Protein AF-A0A5J5CRH0-F1 (afdb_monomer_lite)

Sequence (612 aa):
MGEQRSSSPRPRMDLTNLNPAEAQRSRYVLTSPRSLETCTHLGIKPVGLLIKSLNELIAEQRDVPFEVMRVMHESYEKERLRLLEMCREERERIILAAGDRCPGSKRVPGLEVGPDSELKDHSRDRQTMGSIPYADLCIKGKSASRSSCSHRDPERSTVCSFSLGDLRHTPATEMKLDRLTKDIKREMCVTVPERDRKIVALMLVKHQEELASLKLCQQEEQERQEARRQQEAQRAQAEKQRRKKLQQSMQRWQEELEARRRLRERRETEVAGQRELEVLLQEDRWRRMKEEVEGQRREKIEAAQKDAWGRKRYQEKLLREKEEMEESERERERRVAAEKEQKARRSKGCQEKKERKRLQEENRRELLRHILLKQQVEQQVEEEGEQMRSKLEKKLRHSCEKRAQAVEARRRELKERAAREDEQIQRAQQRARLHSFQQLTHKHILVQLSQRRMEKAALHASAQQRDRAQQARGHNERRQLCHQRLRERIHREEEAARRVRESCVFMKDWRRERLRRQREQIQEEAHRLARASFHMRDRVRQQTHIVMQPESQHHREPDPKDQSEALQEPQVPLVVGLCPSVPLEVRGSLARPAAADLRKNMHCGHVEESPS

Organism: NCBI:txid54343

Secondary structure (DSSP, 8-state):
-------PPPP---TTSS-STTGGG-S-S---HHHHHHHHHTT--GGGGSPPPHHHHHHH-TTS-HHHHHHHHHHHHHHHHHHHHHHHHHHHHHHHHHHS----------------------------S-PPPS--SSS------------------------TT-----HHHHHHHHHHHHHHHHH--S---HHHHHHHHHHHHHHHHHHHHHHHHHHHHHHHHHHHHHHHHHHHHHHHHHHHHHHHHHHHHHHHHHHHHHHHHHHHHHHHHHHHHHHHHHHHHHHHHHHHHHHHHHHHHHHHHHHHHHHHHHHHHHHHHHHHHHHHHHHHHHHHHHHHHHHTTS--SS-GGGGGGTHHHHHHHHHHHHHHHHHHHHHHHHHHHHHHHHHHHHHHHHHHHHHHHHHHHHHHHHHHHHHHHHHHHHHHHHHHHHHHHHHHHHHHHHHHHHHHHHHHHHHHHHHHHHHHHHHHHHHHHHHHHHHHHHHHHHHHHHHHHHHHHHHHHHHHHHHHHHHHHHHHHHHHHHHHHHHHHHHHHHHHHHHHHTT-----------------------------------------------------------------

pLDDT: mean 74.88, std 23.71, range [25.81, 98.06]

InterPro domains:
  IPR029090 Protein of unknown function DUF4659 [PF15558] (191-546)
  IPR029090 Protein of unknown function DUF4659 [PTHR33663] (120-546)

Structure (mmCIF, N/CA/C/O backbone):
data_AF-A0A5J5CRH0-F1
#
_entry.id   AF-A0A5J5CRH0-F1
#
loop_
_atom_site.group_PDB
_atom_site.id
_atom_site.type_symbol
_atom_site.label_atom_id
_atom_site.label_alt_id
_atom_site.label_comp_id
_atom_site.label_asym_id
_atom_site.label_entity_id
_atom_site.label_seq_id
_atom_site.pdbx_PDB_ins_code
_atom_site.Cartn_x
_atom_site.Cartn_y
_atom_site.Cartn_z
_atom_site.occupancy
_atom_site.B_iso_or_equiv
_atom_site.auth_seq_id
_atom_site.auth_comp_id
_atom_site.auth_asym_id
_atom_site.auth_atom_id
_atom_site.pdbx_PDB_model_num
ATOM 1 N N . MET A 1 1 ? 19.580 -38.951 17.226 1.00 42.25 1 MET A N 1
ATOM 2 C CA . MET A 1 1 ? 20.584 -37.906 16.914 1.00 42.25 1 MET A CA 1
ATOM 3 C C . MET A 1 1 ? 20.203 -37.267 15.590 1.00 42.25 1 MET A C 1
ATOM 5 O O . MET A 1 1 ? 19.988 -38.023 14.656 1.00 42.25 1 MET A O 1
ATOM 9 N N . GLY A 1 2 ? 20.093 -35.934 15.508 1.00 42.53 2 GLY A N 1
ATOM 10 C CA . GLY A 1 2 ? 19.795 -35.246 14.238 1.00 42.53 2 GLY A CA 1
ATOM 11 C C . GLY A 1 2 ? 18.605 -34.279 14.239 1.00 42.53 2 GLY A C 1
ATOM 12 O O . GLY A 1 2 ? 17.915 -34.186 13.230 1.00 42.53 2 GLY A O 1
ATOM 13 N N . GLU A 1 3 ? 18.350 -33.547 15.329 1.00 35.41 3 GLU A N 1
ATOM 14 C CA . GLU A 1 3 ? 17.422 -32.409 15.271 1.00 35.41 3 GLU A CA 1
ATOM 15 C C . GLU A 1 3 ? 17.959 -31.349 14.299 1.00 35.41 3 GLU A C 1
ATOM 17 O O . GLU A 1 3 ? 18.968 -30.689 14.570 1.00 35.41 3 GLU A O 1
ATOM 22 N N . GLN A 1 4 ? 17.275 -31.158 13.170 1.00 36.31 4 GLN A N 1
ATOM 23 C CA . GLN A 1 4 ? 17.544 -30.032 12.284 1.00 36.31 4 GLN A CA 1
ATOM 24 C C . GLN A 1 4 ? 17.087 -28.748 12.976 1.00 36.31 4 GLN A C 1
ATOM 26 O O . GLN A 1 4 ? 15.923 -28.355 12.903 1.00 36.31 4 GLN A O 1
ATOM 31 N N . ARG A 1 5 ? 18.025 -28.086 13.661 1.00 37.66 5 ARG A N 1
ATOM 32 C CA . ARG A 1 5 ? 17.844 -26.726 14.174 1.00 37.66 5 ARG A CA 1
ATOM 33 C C . ARG A 1 5 ? 17.570 -25.797 12.996 1.00 37.66 5 ARG A C 1
ATOM 35 O O . ARG A 1 5 ? 18.500 -25.356 12.324 1.00 37.66 5 ARG A O 1
ATOM 42 N N . SER A 1 6 ? 16.298 -25.486 12.774 1.00 34.56 6 SER A N 1
ATOM 43 C CA . SER A 1 6 ? 15.865 -24.428 11.873 1.00 34.56 6 SER A CA 1
ATOM 44 C C . SER A 1 6 ? 16.441 -23.102 12.364 1.00 34.56 6 SER A C 1
ATOM 46 O O . SER A 1 6 ? 15.939 -22.471 13.293 1.00 34.56 6 SER A O 1
ATOM 48 N N . SER A 1 7 ? 17.550 -22.685 11.756 1.00 40.12 7 SER A N 1
ATOM 49 C CA . SER A 1 7 ? 18.132 -21.375 12.003 1.00 40.12 7 SER A CA 1
ATOM 50 C C . SER A 1 7 ? 17.149 -20.314 11.517 1.00 40.12 7 SER A C 1
ATOM 52 O O . SER A 1 7 ? 17.039 -20.062 10.315 1.00 40.12 7 SER A O 1
ATOM 54 N N . SER A 1 8 ? 16.434 -19.684 12.445 1.00 45.19 8 SER A N 1
ATOM 55 C CA . SER A 1 8 ? 15.734 -18.439 12.154 1.00 45.19 8 SER A CA 1
ATOM 56 C C . SER A 1 8 ? 16.733 -17.407 11.601 1.00 45.19 8 SER A C 1
ATOM 58 O O . SER A 1 8 ? 17.900 -17.396 12.020 1.00 45.19 8 SER A O 1
ATOM 60 N N . PRO A 1 9 ? 16.327 -16.535 10.657 1.00 56.97 9 PRO A N 1
ATOM 61 C CA . PRO A 1 9 ? 17.188 -15.454 10.194 1.00 56.97 9 PRO A CA 1
ATOM 62 C C . PRO A 1 9 ? 17.646 -14.622 11.395 1.00 56.97 9 PRO A C 1
ATOM 64 O O . PRO A 1 9 ? 16.813 -14.177 12.186 1.00 56.97 9 PRO A O 1
ATOM 67 N N . ARG A 1 10 ? 18.963 -14.424 11.556 1.00 60.88 10 ARG A N 1
ATOM 68 C CA . ARG A 1 10 ? 19.502 -13.611 12.660 1.00 60.88 10 ARG A CA 1
ATOM 69 C C . ARG A 1 10 ? 18.844 -12.220 12.623 1.00 60.88 10 ARG A C 1
ATOM 71 O O . ARG A 1 10 ? 18.971 -11.554 11.592 1.00 60.88 10 ARG A O 1
ATOM 78 N N . PRO A 1 11 ? 18.179 -11.760 13.702 1.00 65.44 11 PRO A N 1
ATOM 79 C CA . PRO A 1 11 ? 17.532 -10.452 13.712 1.00 65.44 11 PRO A CA 1
ATOM 80 C C . PRO A 1 11 ? 18.549 -9.346 13.424 1.00 65.44 11 PRO A C 1
ATOM 82 O O . PRO A 1 11 ? 19.576 -9.252 14.099 1.00 65.44 11 PRO A O 1
ATOM 85 N N . ARG A 1 12 ? 18.278 -8.504 12.419 1.00 75.75 12 ARG A N 1
ATOM 86 C CA . ARG A 1 12 ? 19.158 -7.381 12.076 1.00 75.75 12 ARG A CA 1
ATOM 87 C C . ARG A 1 12 ? 18.922 -6.220 13.045 1.00 75.75 12 ARG A C 1
ATOM 89 O O . ARG A 1 12 ? 18.169 -5.299 12.747 1.00 75.75 12 ARG A O 1
ATOM 96 N N . MET A 1 13 ? 19.591 -6.270 14.190 1.00 80.69 13 MET A N 1
ATOM 97 C CA . MET A 1 13 ? 19.552 -5.224 15.207 1.00 80.69 13 MET A CA 1
ATOM 98 C C . MET A 1 13 ? 20.401 -4.006 14.824 1.00 80.69 13 MET A C 1
ATOM 100 O O . MET A 1 13 ? 21.581 -4.118 14.470 1.00 80.69 13 MET A O 1
ATOM 104 N N . ASP A 1 14 ? 19.795 -2.827 14.926 1.00 84.56 14 ASP A N 1
ATOM 105 C CA . ASP A 1 14 ? 20.415 -1.526 14.692 1.00 84.56 14 ASP A CA 1
ATOM 106 C C . ASP A 1 14 ? 19.863 -0.464 15.663 1.00 84.56 14 ASP A C 1
ATOM 108 O O . ASP A 1 14 ? 18.920 -0.733 16.404 1.00 84.56 14 ASP A O 1
ATOM 112 N N . LEU A 1 15 ? 20.436 0.745 15.671 1.00 84.69 15 LEU A N 1
ATOM 113 C CA . LEU A 1 15 ? 20.093 1.817 16.632 1.00 84.69 15 LEU A CA 1
ATOM 114 C C . LEU A 1 15 ? 18.619 2.276 16.595 1.00 84.69 15 LEU A C 1
ATOM 116 O O . LEU A 1 15 ? 18.134 2.926 17.528 1.00 84.69 15 LEU A O 1
ATOM 120 N N . THR A 1 16 ? 17.893 1.951 15.527 1.00 81.62 16 THR A N 1
ATOM 121 C CA . THR A 1 16 ? 16.448 2.180 15.406 1.00 81.62 16 THR A CA 1
ATOM 122 C C . THR A 1 16 ? 15.618 1.041 16.004 1.00 81.62 16 THR A C 1
ATOM 124 O O . THR A 1 16 ? 14.546 1.302 16.540 1.00 81.62 16 THR A O 1
ATOM 127 N N . ASN A 1 17 ? 16.137 -0.190 16.008 1.00 79.19 17 ASN A N 1
ATOM 128 C CA . ASN A 1 17 ? 15.425 -1.418 16.382 1.00 79.19 17 ASN A CA 1
ATOM 129 C C . ASN A 1 17 ? 16.016 -2.119 17.628 1.00 79.19 17 ASN A C 1
ATOM 131 O O . ASN A 1 17 ? 15.977 -3.342 17.732 1.00 79.19 17 ASN A O 1
ATOM 135 N N . LEU A 1 18 ? 16.580 -1.357 18.574 1.00 70.00 18 LEU A N 1
ATOM 136 C CA . LEU A 1 18 ? 17.258 -1.892 19.769 1.00 70.00 18 LEU A CA 1
ATOM 137 C C . LEU A 1 18 ? 16.330 -2.555 20.809 1.00 70.00 18 LEU A C 1
ATOM 139 O O . LEU A 1 18 ? 16.785 -3.430 21.537 1.00 70.00 18 LEU A O 1
ATOM 143 N N . ASN A 1 19 ? 15.055 -2.148 20.892 1.00 66.62 19 ASN A N 1
ATOM 144 C CA . ASN A 1 19 ? 14.178 -2.453 22.038 1.00 66.62 19 ASN A CA 1
ATOM 145 C C . ASN A 1 19 ? 12.912 -3.336 21.797 1.00 66.62 19 ASN A C 1
ATOM 147 O O . ASN A 1 19 ? 12.066 -3.357 22.693 1.00 66.62 19 ASN A O 1
ATOM 151 N N . PRO A 1 20 ? 12.677 -4.044 20.666 1.00 64.75 20 PRO A N 1
ATOM 152 C CA . PRO A 1 20 ? 11.504 -4.921 20.546 1.00 64.75 20 PRO A CA 1
ATOM 153 C C . PRO A 1 20 ? 11.629 -6.167 21.444 1.00 64.75 20 PRO A C 1
ATOM 155 O O . PRO A 1 20 ? 12.731 -6.610 21.756 1.00 64.75 20 PRO A O 1
ATOM 158 N N . ALA A 1 21 ? 10.510 -6.809 21.799 1.00 59.84 21 ALA A N 1
ATOM 159 C CA . ALA A 1 21 ? 10.510 -8.031 22.624 1.00 59.84 21 ALA A CA 1
ATOM 160 C C . ALA A 1 21 ? 11.314 -9.204 22.009 1.00 59.84 21 ALA A C 1
ATOM 162 O O . ALA A 1 21 ? 11.778 -10.096 22.715 1.00 59.84 21 ALA A O 1
ATOM 163 N N . GLU A 1 22 ? 11.521 -9.186 20.690 1.00 55.06 22 GLU A N 1
ATOM 164 C CA . GLU A 1 22 ? 12.364 -10.139 19.958 1.00 55.06 22 GLU A CA 1
ATOM 165 C C . GLU A 1 22 ? 13.869 -9.926 20.216 1.00 55.06 22 GLU A C 1
ATOM 167 O O . GLU A 1 22 ? 14.641 -10.886 20.208 1.00 55.06 22 GLU A O 1
ATOM 172 N N . ALA A 1 23 ? 14.292 -8.689 20.508 1.00 57.47 23 ALA A N 1
ATOM 173 C CA . ALA A 1 23 ? 15.687 -8.338 20.779 1.00 57.47 23 ALA A CA 1
ATOM 174 C C . ALA A 1 23 ? 16.192 -8.889 22.119 1.00 57.47 23 ALA A C 1
ATOM 176 O O . ALA A 1 23 ? 17.346 -9.300 22.216 1.00 57.47 23 ALA A O 1
ATOM 177 N N . GLN A 1 24 ? 15.322 -8.981 23.131 1.00 59.88 24 GLN A N 1
ATOM 178 C CA . GLN A 1 24 ? 15.663 -9.495 24.468 1.00 59.88 24 GLN A CA 1
ATOM 179 C C . GLN A 1 24 ? 16.123 -10.966 24.466 1.00 59.88 24 GLN A C 1
ATOM 181 O O . GLN A 1 24 ? 16.696 -11.438 25.443 1.00 59.88 24 GLN A O 1
ATOM 186 N N . ARG A 1 25 ? 15.884 -11.704 23.371 1.00 59.75 25 ARG A N 1
ATOM 187 C CA . ARG A 1 25 ? 16.323 -13.099 23.180 1.00 59.75 25 ARG A CA 1
ATOM 188 C C . ARG A 1 25 ? 17.551 -13.229 22.262 1.00 59.75 25 ARG A C 1
ATOM 190 O O . ARG A 1 25 ? 17.990 -14.346 21.984 1.00 59.75 25 ARG A O 1
ATOM 197 N N . SER A 1 26 ? 18.107 -12.116 21.778 1.00 69.31 26 SER A N 1
ATOM 198 C CA . SER A 1 26 ? 19.310 -12.085 20.939 1.00 69.31 26 SER A CA 1
ATOM 199 C C . SER A 1 26 ? 20.586 -12.240 21.772 1.00 69.31 26 SER A C 1
ATOM 201 O O . SER A 1 26 ? 20.718 -11.660 22.844 1.00 69.31 26 SER A O 1
ATOM 203 N N . ARG A 1 27 ? 21.583 -12.964 21.242 1.00 72.62 27 ARG A N 1
ATOM 204 C CA . ARG A 1 27 ? 22.946 -13.016 21.817 1.00 72.62 27 ARG A CA 1
ATOM 205 C C . ARG A 1 27 ? 23.814 -11.800 21.457 1.00 72.62 27 ARG A C 1
ATOM 207 O O . ARG A 1 27 ? 24.926 -11.688 21.961 1.00 72.62 27 ARG A O 1
ATOM 214 N N . TYR A 1 28 ? 23.348 -10.932 20.559 1.00 76.06 28 TYR A N 1
ATOM 215 C CA . TYR A 1 28 ? 24.105 -9.793 20.034 1.00 76.06 28 TYR A CA 1
ATOM 216 C C . TYR A 1 28 ? 23.304 -8.497 20.190 1.00 76.06 28 TYR A C 1
ATOM 218 O O . TYR A 1 28 ? 22.128 -8.461 19.833 1.00 76.06 28 TYR A O 1
ATOM 226 N N . VAL A 1 29 ? 23.960 -7.441 20.680 1.00 79.06 29 VAL A N 1
ATOM 227 C CA . VAL A 1 29 ? 23.341 -6.134 20.987 1.00 79.06 29 VAL A CA 1
ATOM 228 C C . VAL A 1 29 ? 23.101 -5.286 19.733 1.00 79.06 29 VAL A C 1
ATOM 230 O O . VAL A 1 29 ? 22.048 -4.679 19.574 1.00 79.06 29 VAL A O 1
ATOM 233 N N . LEU A 1 30 ? 24.072 -5.261 18.820 1.00 85.88 30 LEU A N 1
ATOM 234 C CA . LEU A 1 30 ? 23.978 -4.612 17.513 1.00 85.88 30 LEU A CA 1
ATOM 235 C C . LEU A 1 30 ? 24.590 -5.539 16.463 1.00 85.88 30 LEU A C 1
ATOM 237 O O . LEU A 1 30 ? 25.618 -6.169 16.709 1.00 85.88 30 LEU A O 1
ATOM 241 N N . THR A 1 31 ? 23.966 -5.612 15.287 1.00 82.38 31 THR A N 1
ATOM 242 C CA . THR A 1 31 ? 24.430 -6.450 14.165 1.00 82.38 31 THR A CA 1
ATOM 243 C C . THR A 1 31 ? 24.544 -5.677 12.850 1.00 82.38 31 THR A C 1
ATOM 245 O O . THR A 1 31 ? 25.050 -6.208 11.867 1.00 82.38 31 THR A O 1
ATOM 248 N N . SER A 1 32 ? 24.043 -4.441 12.785 1.00 86.12 32 SER A N 1
ATOM 249 C CA . SER A 1 32 ? 24.211 -3.561 11.626 1.00 86.12 32 SER A CA 1
ATOM 250 C C . SER A 1 32 ? 25.607 -2.919 11.639 1.00 86.12 32 SER A C 1
ATOM 252 O O . SER A 1 32 ? 25.895 -2.187 12.588 1.00 86.12 32 SER A O 1
ATOM 254 N N . PRO A 1 33 ? 26.453 -3.110 10.602 1.00 85.88 33 PRO A N 1
ATOM 255 C CA . PRO A 1 33 ? 27.819 -2.573 10.576 1.00 85.88 33 PRO A CA 1
ATOM 256 C C . PRO A 1 33 ? 27.880 -1.061 10.809 1.00 85.88 33 PRO A C 1
ATOM 258 O O . PRO A 1 33 ? 28.598 -0.618 11.695 1.00 85.88 33 PRO A O 1
ATOM 261 N N . ARG A 1 34 ? 27.016 -0.288 10.133 1.00 88.25 34 ARG A N 1
ATOM 262 C CA . ARG A 1 34 ? 26.909 1.174 10.309 1.00 88.25 34 ARG A CA 1
ATOM 263 C C . ARG A 1 34 ? 26.550 1.595 11.737 1.00 88.25 34 ARG A C 1
ATOM 265 O O . ARG A 1 34 ? 26.887 2.689 12.149 1.00 88.25 34 ARG A O 1
ATOM 272 N N . SER A 1 35 ? 25.842 0.749 12.488 1.00 89.69 35 SER A N 1
ATOM 273 C CA . SER A 1 35 ? 25.487 1.024 13.889 1.00 89.69 35 SER A CA 1
ATOM 274 C C . SER A 1 35 ? 26.586 0.635 14.877 1.00 89.69 35 SER A C 1
ATOM 276 O O . SER A 1 35 ? 26.612 1.152 15.988 1.00 89.69 35 SER A O 1
ATOM 278 N N . LEU A 1 36 ? 27.489 -0.265 14.488 1.00 89.88 36 LEU A N 1
ATOM 279 C CA . LEU A 1 36 ? 28.715 -0.531 15.237 1.00 89.88 36 LEU A CA 1
ATOM 280 C C . LEU A 1 36 ? 29.741 0.580 14.968 1.00 89.88 36 LEU A C 1
ATOM 282 O O . LEU A 1 36 ? 30.299 1.122 15.913 1.00 89.88 36 LEU A O 1
ATOM 286 N N . GLU A 1 37 ? 29.887 0.990 13.706 1.00 89.50 37 GLU A N 1
ATOM 287 C CA . GLU A 1 37 ? 30.736 2.097 13.243 1.00 89.50 37 GLU A CA 1
ATOM 288 C C . GLU A 1 37 ? 30.444 3.413 13.989 1.00 89.50 37 GLU A C 1
ATOM 290 O O . GLU A 1 37 ? 31.361 4.017 14.539 1.00 89.50 37 GLU A O 1
ATOM 295 N N . THR A 1 38 ? 29.169 3.798 14.145 1.00 90.88 38 THR A N 1
ATOM 296 C CA . THR A 1 38 ? 28.767 4.960 14.969 1.00 90.88 38 THR A CA 1
ATOM 297 C C . THR A 1 38 ? 29.166 4.845 16.433 1.00 90.88 38 THR A C 1
ATOM 299 O O . THR A 1 38 ? 29.612 5.816 17.038 1.00 90.88 38 THR A O 1
ATOM 302 N N . CYS A 1 39 ? 28.996 3.658 17.021 1.00 90.31 39 CYS A N 1
ATOM 303 C CA . CYS A 1 39 ? 29.368 3.412 18.409 1.00 90.31 39 CYS A CA 1
ATOM 304 C C . CYS A 1 39 ? 30.891 3.512 18.584 1.00 90.31 39 CYS A C 1
ATOM 306 O O . CYS A 1 39 ? 31.354 4.077 19.571 1.00 90.31 39 CYS A O 1
ATOM 308 N N . THR A 1 40 ? 31.668 3.050 17.600 1.00 91.50 40 THR A N 1
ATOM 309 C CA . THR A 1 40 ? 33.125 3.218 17.562 1.00 91.50 40 THR A CA 1
ATOM 310 C C . THR A 1 40 ? 33.535 4.684 17.389 1.00 91.50 40 THR A C 1
ATOM 312 O O . THR A 1 40 ? 34.388 5.141 18.143 1.00 91.50 40 THR A O 1
ATOM 315 N N . HIS A 1 41 ? 32.915 5.439 16.472 1.00 90.75 41 HIS A N 1
ATOM 316 C CA . HIS A 1 41 ? 33.202 6.869 16.261 1.00 90.75 41 HIS A CA 1
ATOM 317 C C . HIS A 1 41 ? 32.964 7.718 17.516 1.00 90.75 41 HIS A C 1
ATOM 319 O O . HIS A 1 41 ? 33.758 8.602 17.822 1.00 90.75 41 HIS A O 1
ATOM 325 N N . LEU A 1 42 ? 31.884 7.441 18.253 1.00 89.44 42 LEU A N 1
ATOM 326 C CA . LEU A 1 42 ? 31.513 8.190 19.456 1.00 89.44 42 LEU A CA 1
ATOM 327 C C . LEU A 1 42 ? 32.119 7.614 20.752 1.00 89.44 42 LEU A C 1
ATOM 329 O O . LEU A 1 42 ? 31.869 8.146 21.830 1.00 89.44 42 LEU A O 1
ATOM 333 N N . GLY A 1 43 ? 32.876 6.511 20.685 1.00 89.00 43 GLY A N 1
ATOM 334 C CA . GLY A 1 43 ? 33.424 5.821 21.864 1.00 89.00 43 GLY A CA 1
ATOM 335 C C . GLY A 1 43 ? 32.373 5.154 22.770 1.00 89.00 43 GLY A C 1
ATOM 336 O O . GLY A 1 43 ? 32.678 4.754 23.896 1.00 89.00 43 GLY A O 1
ATOM 337 N N . ILE A 1 44 ? 31.131 5.020 22.301 1.00 92.00 44 ILE A N 1
ATOM 338 C CA . ILE A 1 44 ? 29.986 4.529 23.075 1.00 92.00 44 ILE A CA 1
ATOM 339 C C . ILE A 1 44 ? 29.923 3.001 22.995 1.00 92.00 44 ILE A C 1
ATOM 341 O O . ILE A 1 44 ? 29.792 2.418 21.920 1.00 92.00 44 ILE A O 1
ATOM 345 N N . LYS A 1 45 ? 29.953 2.319 24.145 1.00 89.19 45 LYS A N 1
ATOM 346 C CA . LYS A 1 45 ? 29.801 0.855 24.204 1.00 89.19 45 LYS A CA 1
ATOM 347 C C . LYS A 1 45 ? 28.350 0.461 23.868 1.00 89.19 45 LYS A C 1
ATOM 349 O O . LYS A 1 45 ? 27.457 0.904 24.588 1.00 89.19 45 LYS A O 1
ATOM 354 N N . PRO A 1 46 ? 28.086 -0.435 22.890 1.00 87.00 46 PRO A N 1
ATOM 355 C CA . PRO A 1 46 ? 26.722 -0.844 22.523 1.00 87.00 46 PRO A CA 1
ATOM 356 C C . PRO A 1 46 ? 25.862 -1.339 23.693 1.00 87.00 46 PRO A C 1
ATOM 358 O O . PRO A 1 46 ? 24.675 -1.037 23.757 1.00 87.00 46 PRO A O 1
ATOM 361 N N . VAL A 1 47 ? 26.469 -2.053 24.650 1.00 84.06 47 VAL A N 1
ATOM 362 C CA . VAL A 1 47 ? 25.804 -2.551 25.870 1.00 84.06 47 VAL A CA 1
ATOM 363 C C . VAL A 1 47 ? 25.219 -1.407 26.713 1.00 84.06 47 VAL A C 1
ATOM 365 O O . VAL A 1 47 ? 24.178 -1.582 27.333 1.00 84.06 47 VAL A O 1
ATOM 368 N N . GLY A 1 48 ? 25.837 -0.220 26.697 1.00 83.25 48 GLY A N 1
ATOM 369 C CA . GLY A 1 48 ? 25.365 0.956 27.435 1.00 83.25 48 GLY A CA 1
ATOM 370 C C . GLY A 1 48 ? 24.096 1.600 26.866 1.00 83.25 48 GLY A C 1
ATOM 371 O O . GLY A 1 48 ? 23.502 2.431 27.542 1.00 83.25 48 GLY A O 1
ATOM 372 N N . LEU A 1 49 ? 23.667 1.218 25.656 1.00 86.69 49 LEU A N 1
ATOM 373 C CA . LEU A 1 49 ? 22.433 1.708 25.026 1.00 86.69 49 LEU A CA 1
ATOM 374 C C . LEU A 1 49 ? 21.204 0.835 25.344 1.00 86.69 49 LEU A C 1
ATOM 376 O O . LEU A 1 49 ? 20.076 1.232 25.040 1.00 86.69 49 LEU A O 1
ATOM 380 N N . LEU A 1 50 ? 21.398 -0.343 25.946 1.00 85.25 50 LEU A N 1
ATOM 381 C CA . LEU A 1 50 ? 20.315 -1.245 26.348 1.00 85.25 50 LEU A CA 1
ATOM 382 C C . LEU A 1 50 ? 19.481 -0.645 27.483 1.00 85.25 50 LEU A C 1
ATOM 384 O O . LEU A 1 50 ? 20.018 0.026 28.356 1.00 85.25 50 LEU A O 1
ATOM 388 N N . ILE A 1 51 ? 18.172 -0.910 27.486 1.00 85.38 51 ILE A N 1
ATOM 389 C CA . ILE A 1 51 ? 17.312 -0.578 28.631 1.00 85.38 51 ILE A CA 1
ATOM 390 C C . ILE A 1 51 ? 17.790 -1.399 29.833 1.00 85.38 51 ILE A C 1
ATOM 392 O O . ILE A 1 51 ? 17.816 -2.626 29.742 1.00 85.38 51 ILE A O 1
ATOM 396 N N . LYS A 1 52 ? 18.093 -0.736 30.952 1.00 85.44 52 LYS A N 1
ATOM 397 C CA . LYS A 1 52 ? 18.120 -1.376 32.272 1.00 85.44 52 LYS A CA 1
ATOM 398 C C . LYS A 1 52 ? 16.796 -1.100 32.964 1.00 85.44 52 LYS A C 1
ATOM 400 O O . LYS A 1 52 ? 16.350 0.045 33.037 1.00 85.44 52 LYS A O 1
ATOM 405 N N . SER A 1 53 ? 16.153 -2.139 33.471 1.00 85.38 53 SER A N 1
ATOM 406 C CA . SER A 1 53 ? 14.987 -1.991 34.333 1.00 85.38 53 SER A CA 1
ATOM 407 C C . SER A 1 53 ? 15.399 -1.476 35.715 1.00 85.38 53 SER A C 1
ATOM 409 O O . SER A 1 53 ? 16.498 -1.751 36.201 1.00 85.38 53 SER A O 1
ATOM 411 N N . LEU A 1 54 ? 14.485 -0.773 36.390 1.00 84.31 54 LEU A N 1
ATOM 412 C CA . LEU A 1 54 ? 14.686 -0.332 37.774 1.00 84.31 54 LEU A CA 1
ATOM 413 C C . LEU A 1 54 ? 15.032 -1.515 38.704 1.00 84.31 54 LEU A C 1
ATOM 415 O O . LEU A 1 54 ? 15.869 -1.383 39.589 1.00 84.31 54 LEU A O 1
ATOM 419 N N . ASN A 1 55 ? 14.456 -2.694 38.449 1.00 83.44 55 ASN A N 1
ATOM 420 C CA . ASN A 1 55 ? 14.718 -3.918 39.210 1.00 83.44 55 ASN A CA 1
ATOM 421 C C . ASN A 1 55 ? 16.153 -4.448 39.030 1.00 83.44 55 ASN A C 1
ATOM 423 O O . ASN A 1 55 ? 16.721 -4.985 39.977 1.00 83.44 55 ASN A O 1
ATOM 427 N N . GLU A 1 56 ? 1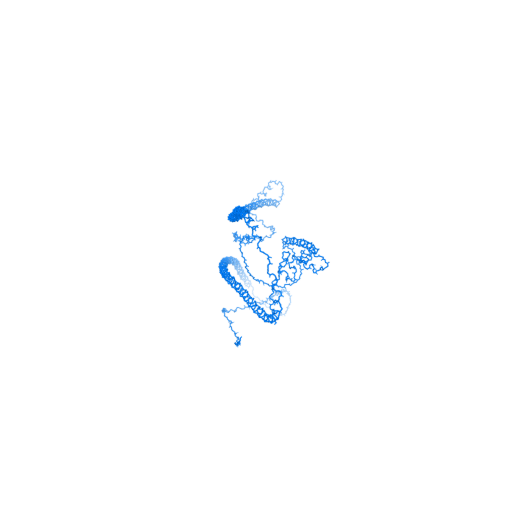6.756 -4.292 37.847 1.00 84.00 56 GLU A N 1
ATOM 428 C CA . GLU A 1 56 ? 18.158 -4.669 37.606 1.00 84.00 56 GLU A CA 1
ATOM 429 C C . GLU A 1 56 ? 19.123 -3.708 38.313 1.00 84.00 56 GLU A C 1
ATOM 431 O O . GLU A 1 56 ? 20.097 -4.156 38.910 1.00 84.00 56 GLU A O 1
ATOM 436 N N . LEU A 1 57 ? 18.817 -2.407 38.339 1.00 81.75 57 LEU A N 1
ATOM 437 C CA . LEU A 1 57 ? 19.583 -1.413 39.105 1.00 81.75 57 LEU A CA 1
ATOM 438 C C . LEU A 1 57 ? 19.510 -1.654 40.624 1.00 81.75 57 LEU A C 1
ATOM 440 O O . LEU A 1 57 ? 20.537 -1.603 41.299 1.00 81.75 57 LEU A O 1
ATOM 444 N N . ILE A 1 58 ? 18.332 -2.012 41.150 1.00 83.12 58 ILE A N 1
ATOM 445 C CA . ILE A 1 58 ? 18.163 -2.451 42.550 1.00 83.12 58 ILE A CA 1
ATOM 446 C C . ILE A 1 58 ? 18.972 -3.733 42.833 1.00 83.12 58 ILE A C 1
ATOM 448 O O . ILE A 1 58 ? 19.541 -3.887 43.912 1.00 83.12 58 ILE A O 1
ATOM 452 N N . ALA A 1 59 ? 19.055 -4.661 41.874 1.00 81.69 59 ALA A N 1
ATOM 453 C CA . ALA A 1 59 ? 19.833 -5.890 42.031 1.00 81.69 59 ALA A CA 1
ATOM 454 C C . ALA A 1 59 ? 21.358 -5.652 42.006 1.00 81.69 59 ALA A C 1
ATOM 456 O O . ALA A 1 59 ? 22.086 -6.372 42.698 1.00 81.69 59 ALA A O 1
ATOM 457 N N . GLU A 1 60 ? 21.823 -4.659 41.236 1.00 81.12 60 GLU A N 1
ATOM 458 C CA . GLU A 1 60 ? 23.226 -4.221 41.151 1.00 81.12 60 GLU A CA 1
ATOM 459 C C . GLU A 1 60 ? 23.688 -3.425 42.387 1.00 81.12 60 GLU A C 1
ATOM 461 O O . GLU A 1 60 ? 24.851 -3.540 42.774 1.00 81.12 60 GLU A O 1
ATOM 466 N N . GLN A 1 61 ? 22.808 -2.644 43.028 1.00 78.25 61 GLN A N 1
ATOM 467 C CA . GLN A 1 61 ? 23.123 -1.827 44.211 1.00 78.25 61 GLN A CA 1
ATOM 468 C C . GLN A 1 61 ? 22.091 -2.036 45.329 1.00 78.25 61 GLN A C 1
ATOM 470 O O . GLN A 1 61 ? 21.065 -1.361 45.394 1.00 78.25 61 GLN A O 1
ATOM 475 N N . ARG A 1 62 ? 22.392 -2.968 46.239 1.00 72.31 62 ARG A N 1
ATOM 476 C CA . ARG A 1 62 ? 21.459 -3.435 47.282 1.00 72.31 62 ARG A CA 1
ATOM 477 C C . ARG A 1 62 ? 21.315 -2.499 48.486 1.00 72.31 62 ARG A C 1
ATOM 479 O O . ARG A 1 62 ? 20.335 -2.616 49.214 1.00 72.31 62 ARG A O 1
ATOM 486 N N . ASP A 1 63 ? 22.256 -1.575 48.671 1.00 79.44 63 ASP A N 1
ATOM 487 C CA . ASP A 1 63 ? 22.388 -0.760 49.890 1.00 79.44 63 ASP A CA 1
ATOM 488 C C . ASP A 1 63 ? 21.848 0.679 49.735 1.00 79.44 63 ASP A C 1
ATOM 490 O O . ASP A 1 63 ? 22.041 1.526 50.608 1.00 79.44 63 ASP A O 1
ATOM 494 N N . VAL A 1 64 ? 21.177 0.982 48.617 1.00 80.88 64 VAL A N 1
ATOM 495 C CA . VAL A 1 64 ? 20.679 2.327 48.279 1.00 80.88 64 VAL A CA 1
ATOM 496 C C . VAL A 1 64 ? 19.148 2.391 48.423 1.00 80.88 64 VAL A C 1
ATOM 498 O O . VAL A 1 64 ? 18.455 1.530 47.876 1.00 80.88 64 VAL A O 1
ATOM 501 N N . PRO A 1 65 ? 18.574 3.408 49.103 1.00 85.81 65 PRO A N 1
ATOM 502 C CA . PRO A 1 65 ? 17.123 3.543 49.252 1.00 85.81 65 PRO A CA 1
ATOM 503 C C . PRO A 1 65 ? 16.373 3.608 47.913 1.00 85.81 65 PRO A C 1
ATOM 505 O O . PRO A 1 65 ? 16.813 4.272 46.974 1.00 85.81 65 PRO A O 1
ATOM 508 N N . PHE A 1 66 ? 15.190 2.988 47.850 1.00 82.56 66 PHE A N 1
ATOM 509 C CA . PHE A 1 66 ? 14.371 2.885 46.631 1.00 82.56 66 PHE A CA 1
ATOM 510 C C . PHE A 1 66 ? 14.087 4.241 45.958 1.00 82.56 66 PHE A C 1
ATOM 512 O O . PHE A 1 66 ? 14.203 4.368 44.740 1.00 82.56 66 PHE A O 1
ATOM 519 N N . GLU A 1 67 ? 13.794 5.276 46.749 1.00 84.25 67 GLU A N 1
ATOM 520 C CA . GLU A 1 67 ? 13.562 6.642 46.266 1.00 84.25 67 GLU A CA 1
ATOM 521 C C . GLU A 1 67 ? 14.784 7.226 45.536 1.00 84.25 67 GLU A C 1
ATOM 523 O O . GLU A 1 67 ? 14.642 7.858 44.489 1.00 84.25 67 GLU A O 1
ATOM 528 N N . VAL A 1 68 ? 15.989 6.962 46.053 1.00 83.81 68 VAL A N 1
ATOM 529 C CA . VAL A 1 68 ? 17.259 7.365 45.429 1.00 83.81 68 VAL A CA 1
ATOM 530 C C . VAL A 1 68 ? 17.508 6.529 44.174 1.00 83.81 68 VAL A C 1
ATOM 532 O O . VAL A 1 68 ? 17.899 7.074 43.144 1.00 83.81 68 VAL A O 1
ATOM 535 N N . MET A 1 69 ? 17.202 5.229 44.214 1.00 86.06 69 MET A N 1
ATOM 536 C CA . MET A 1 69 ? 17.337 4.344 43.056 1.00 86.06 69 MET A CA 1
ATOM 537 C C . MET A 1 69 ? 16.429 4.752 41.889 1.00 86.06 69 MET A C 1
ATOM 539 O O . MET A 1 69 ? 16.855 4.698 40.737 1.00 86.06 69 MET A O 1
ATOM 543 N N . ARG A 1 70 ? 15.207 5.234 42.163 1.00 86.06 70 ARG A N 1
ATOM 544 C CA . ARG A 1 70 ? 14.319 5.791 41.129 1.00 86.06 70 ARG A CA 1
ATOM 545 C C . ARG A 1 70 ? 14.941 7.020 40.460 1.00 86.06 70 ARG A C 1
ATOM 547 O O . ARG A 1 70 ? 15.000 7.071 39.236 1.00 86.06 70 ARG A O 1
ATOM 554 N N . VAL A 1 71 ? 15.475 7.963 41.239 1.00 86.75 71 VAL A N 1
ATOM 555 C CA . VAL A 1 71 ? 16.152 9.163 40.704 1.00 86.75 71 VAL A CA 1
ATOM 556 C C . VAL A 1 71 ? 17.413 8.796 39.903 1.00 86.75 71 VAL A C 1
ATOM 558 O O . VAL A 1 71 ? 17.680 9.399 38.862 1.00 86.75 71 VAL A O 1
ATOM 561 N N . MET A 1 72 ? 18.158 7.774 40.336 1.00 83.56 72 MET A N 1
ATOM 562 C CA . MET A 1 72 ? 19.318 7.241 39.608 1.00 83.56 72 MET A CA 1
ATOM 563 C C . MET A 1 72 ? 18.927 6.514 38.311 1.00 83.56 72 MET A C 1
ATOM 565 O O . MET A 1 72 ? 19.638 6.620 37.314 1.00 83.56 72 MET A O 1
ATOM 569 N N . HIS A 1 73 ? 17.787 5.818 38.278 1.00 89.75 73 HIS A N 1
ATOM 570 C CA . HIS A 1 73 ? 17.250 5.225 37.048 1.00 89.75 73 HIS A CA 1
ATOM 571 C C . HIS A 1 73 ? 16.766 6.296 36.065 1.00 89.75 73 HIS A C 1
ATOM 573 O O . HIS A 1 73 ? 17.058 6.210 34.875 1.00 89.75 73 HIS A O 1
ATOM 579 N N . GLU A 1 74 ? 16.103 7.346 36.553 1.00 88.25 74 GLU A N 1
ATOM 580 C CA . GLU A 1 74 ? 15.675 8.481 35.730 1.00 88.25 74 GLU A CA 1
ATOM 581 C C . GLU A 1 74 ? 16.855 9.246 35.113 1.00 88.25 74 GLU A C 1
ATOM 583 O O . GLU A 1 74 ? 16.773 9.665 33.956 1.00 88.25 74 GLU A O 1
ATOM 588 N N . SER A 1 75 ? 17.950 9.452 35.855 1.00 85.62 75 SER A N 1
ATOM 589 C CA . SER A 1 75 ? 19.157 10.102 35.322 1.00 85.62 75 SER A CA 1
ATOM 590 C C . SER A 1 75 ? 19.902 9.198 34.334 1.00 85.62 75 SER A C 1
ATOM 592 O O . SER A 1 75 ? 20.313 9.669 33.271 1.00 85.62 75 SER A O 1
ATOM 594 N N . TYR A 1 76 ? 19.982 7.894 34.622 1.00 89.25 76 TYR A N 1
ATOM 595 C CA . TYR A 1 76 ? 20.514 6.883 33.711 1.00 89.25 76 TYR A CA 1
ATOM 596 C C . TYR A 1 76 ? 19.739 6.825 32.385 1.00 89.25 76 TYR A C 1
ATOM 598 O O . TYR A 1 76 ? 20.352 6.890 31.321 1.00 89.25 76 TYR A O 1
ATOM 606 N N . GLU A 1 77 ? 18.405 6.760 32.416 1.00 89.19 77 GLU A N 1
ATOM 607 C CA . GLU A 1 77 ? 17.579 6.720 31.201 1.00 89.19 77 GLU A CA 1
ATOM 608 C C . GLU A 1 77 ? 17.684 8.016 30.382 1.00 89.19 77 GLU A C 1
ATOM 610 O O . GLU A 1 77 ? 17.752 7.955 29.154 1.00 89.19 77 GLU A O 1
ATOM 615 N N . LYS A 1 78 ? 17.781 9.186 31.032 1.00 89.50 78 LYS A N 1
ATOM 616 C CA . LYS A 1 78 ? 18.019 10.471 30.347 1.00 89.50 78 LYS A CA 1
ATOM 617 C C . LYS A 1 78 ? 19.349 10.476 29.587 1.00 89.50 78 LYS A C 1
ATOM 619 O O . LYS A 1 78 ? 19.366 10.810 28.402 1.00 89.50 78 LYS A O 1
ATOM 624 N N . GLU A 1 79 ? 20.445 10.068 30.226 1.00 87.56 79 GLU A N 1
ATOM 625 C CA . GLU A 1 79 ? 21.755 10.024 29.561 1.00 87.56 79 GLU A CA 1
ATOM 626 C C . GLU A 1 79 ? 21.815 8.906 28.504 1.00 87.56 79 GLU A C 1
ATOM 628 O O . GLU A 1 79 ? 22.344 9.113 27.414 1.00 87.56 79 GLU A O 1
ATOM 633 N N . ARG A 1 80 ? 21.177 7.751 28.744 1.00 91.31 80 ARG A N 1
ATOM 634 C CA . ARG A 1 80 ? 21.047 6.669 27.753 1.00 91.31 80 ARG A CA 1
ATOM 635 C C . ARG A 1 80 ? 20.320 7.129 26.489 1.00 91.31 80 ARG A C 1
ATOM 637 O O . ARG A 1 80 ? 20.777 6.829 25.385 1.00 91.31 80 ARG A O 1
ATOM 644 N N . LEU A 1 81 ? 19.207 7.852 26.630 1.00 89.56 81 LEU A N 1
ATOM 645 C CA . LEU A 1 81 ? 18.456 8.401 25.498 1.00 89.56 81 LEU A CA 1
ATOM 646 C C . LEU A 1 81 ? 19.286 9.427 24.720 1.00 89.56 81 LEU A C 1
ATOM 648 O O . LEU A 1 81 ? 19.339 9.345 23.495 1.00 89.56 81 LEU A O 1
ATOM 652 N N . ARG A 1 82 ? 20.007 10.311 25.417 1.00 92.75 82 ARG A N 1
ATOM 653 C CA . ARG A 1 82 ? 20.933 11.280 24.812 1.00 92.75 82 ARG A CA 1
ATOM 654 C C . ARG A 1 82 ? 22.055 10.600 24.016 1.00 92.75 82 ARG A C 1
ATOM 656 O O . ARG A 1 82 ? 22.303 10.959 22.867 1.00 92.75 82 ARG A O 1
ATOM 663 N N . LEU A 1 83 ? 22.707 9.587 24.591 1.00 91.25 83 LEU A N 1
ATOM 664 C CA . LEU A 1 83 ? 23.740 8.791 23.915 1.00 91.25 83 LEU A CA 1
ATOM 665 C C . LEU A 1 83 ? 23.174 8.044 22.695 1.00 91.25 83 LEU A C 1
ATOM 667 O O . LEU A 1 83 ? 23.819 7.979 21.648 1.00 91.25 83 LEU A O 1
ATOM 671 N N . LEU A 1 84 ? 21.957 7.503 22.805 1.00 90.69 84 LEU A N 1
ATOM 672 C CA . LEU A 1 84 ? 21.265 6.826 21.708 1.00 90.69 84 LEU A CA 1
ATOM 673 C C . LEU A 1 84 ? 20.895 7.789 20.568 1.00 90.69 84 LEU A C 1
ATOM 675 O O . LEU A 1 84 ? 20.989 7.410 19.400 1.00 90.69 84 LEU A O 1
ATOM 679 N N . GLU A 1 85 ? 20.492 9.016 20.892 1.00 91.75 85 GLU A N 1
ATOM 680 C CA . GLU A 1 85 ? 20.175 10.066 19.924 1.00 91.75 85 GLU A CA 1
ATOM 681 C C . GLU A 1 85 ? 21.425 10.520 19.161 1.00 91.75 85 GLU A C 1
ATOM 683 O O . GLU A 1 85 ? 21.434 10.441 17.933 1.00 91.75 85 GLU A O 1
ATOM 688 N N . MET A 1 86 ? 22.532 10.818 19.855 1.00 88.69 86 MET A N 1
ATOM 689 C CA . MET A 1 86 ? 23.818 11.123 19.205 1.00 88.69 86 MET A CA 1
ATOM 690 C C . MET A 1 86 ? 24.291 9.988 18.281 1.00 88.69 86 MET A C 1
ATOM 692 O O . MET A 1 86 ? 24.714 10.236 17.151 1.00 88.69 86 MET A O 1
ATOM 696 N N . CYS A 1 87 ? 24.160 8.727 18.713 1.00 91.00 87 CYS A N 1
ATOM 697 C CA . CYS A 1 87 ? 24.454 7.562 17.874 1.00 91.00 87 CYS A CA 1
ATOM 698 C C . CYS A 1 87 ? 23.568 7.493 16.616 1.00 91.00 87 CYS A C 1
ATOM 700 O O . CYS A 1 87 ? 24.038 7.072 15.558 1.00 91.00 87 CYS A O 1
ATOM 702 N N . ARG A 1 88 ? 22.286 7.877 16.705 1.00 92.62 88 ARG A N 1
ATOM 703 C CA . ARG A 1 88 ? 21.364 7.911 15.555 1.00 92.62 88 ARG A CA 1
ATOM 704 C C . ARG A 1 88 ? 21.705 9.039 14.591 1.00 92.62 88 ARG A C 1
ATOM 706 O O . ARG A 1 88 ? 21.730 8.794 13.391 1.00 92.62 88 ARG A O 1
ATOM 713 N N . GLU A 1 89 ? 22.018 10.230 15.088 1.00 90.75 89 GLU A N 1
ATOM 714 C CA . GLU A 1 89 ? 22.473 11.334 14.240 1.00 90.75 89 GLU A CA 1
ATOM 715 C C . GLU A 1 89 ? 23.743 10.968 13.472 1.00 90.75 89 GLU A C 1
ATOM 717 O O . GLU A 1 89 ? 23.791 11.122 12.253 1.00 90.75 89 GLU A O 1
ATOM 722 N N . GLU A 1 90 ? 24.753 10.428 14.159 1.00 89.19 90 GLU A N 1
ATOM 723 C CA . GLU A 1 90 ? 26.006 10.004 13.529 1.00 89.19 90 GLU A CA 1
ATOM 724 C C . GLU A 1 90 ? 25.769 8.877 12.504 1.00 89.19 90 GLU A C 1
ATOM 726 O O . GLU A 1 90 ? 26.417 8.839 11.457 1.00 89.19 90 GLU A O 1
ATOM 731 N N . ARG A 1 91 ? 24.774 8.001 12.733 1.00 90.25 91 ARG A N 1
ATOM 732 C CA . ARG A 1 91 ? 24.359 6.968 11.763 1.00 90.25 91 ARG A CA 1
ATOM 733 C C . ARG A 1 91 ? 23.854 7.598 10.477 1.00 90.25 91 ARG A C 1
ATOM 735 O O . ARG A 1 91 ? 24.240 7.151 9.399 1.00 90.25 91 ARG A O 1
ATOM 742 N N . GLU A 1 92 ? 23.015 8.624 10.580 1.00 87.75 92 GLU A N 1
ATOM 743 C CA . GLU A 1 92 ? 22.511 9.336 9.408 1.00 87.75 92 GLU A CA 1
ATOM 744 C C . GLU A 1 92 ? 23.618 10.154 8.725 1.00 87.75 92 GLU A C 1
ATOM 746 O O . GLU A 1 92 ? 23.693 10.141 7.498 1.00 87.75 92 GLU A O 1
ATOM 751 N N . ARG A 1 93 ? 24.565 10.747 9.473 1.00 87.56 93 ARG A N 1
ATOM 752 C CA . ARG A 1 93 ? 25.772 11.377 8.894 1.00 87.56 93 ARG A CA 1
ATOM 753 C C . ARG A 1 93 ? 26.604 10.378 8.082 1.00 87.56 93 ARG A C 1
ATOM 755 O O . ARG A 1 93 ? 26.963 10.679 6.946 1.00 87.56 93 ARG A O 1
ATOM 762 N N . ILE A 1 94 ? 26.852 9.173 8.605 1.00 86.06 94 ILE A N 1
ATOM 763 C CA . ILE A 1 94 ? 27.555 8.094 7.884 1.00 86.06 94 ILE A CA 1
ATOM 764 C C . ILE A 1 94 ? 26.756 7.628 6.657 1.00 86.06 94 ILE A C 1
ATOM 766 O O . ILE A 1 94 ? 27.336 7.382 5.600 1.00 86.06 94 ILE A O 1
ATOM 770 N N . ILE A 1 95 ? 25.426 7.528 6.753 1.00 84.94 95 ILE A N 1
ATOM 771 C CA . ILE A 1 95 ? 24.560 7.156 5.622 1.00 84.94 95 ILE A CA 1
ATOM 772 C C . ILE A 1 95 ? 24.622 8.205 4.503 1.00 84.94 95 ILE A C 1
ATOM 774 O O . ILE A 1 95 ? 24.751 7.823 3.340 1.00 84.94 95 ILE A O 1
ATOM 778 N N . LEU A 1 96 ? 24.584 9.496 4.843 1.00 84.00 96 LEU A N 1
ATOM 779 C CA . LEU A 1 96 ? 24.709 10.605 3.893 1.00 84.00 96 LEU A CA 1
ATOM 780 C C . LEU A 1 96 ? 26.112 10.644 3.263 1.00 84.00 96 LEU A C 1
ATOM 782 O O . LEU A 1 96 ? 26.238 10.601 2.041 1.00 84.00 96 LEU A O 1
ATOM 786 N N . ALA A 1 97 ? 27.172 10.581 4.076 1.00 78.62 97 ALA A N 1
ATOM 787 C CA . ALA A 1 97 ? 28.560 10.571 3.605 1.00 78.62 97 ALA A CA 1
ATOM 788 C C . ALA A 1 97 ? 28.922 9.334 2.753 1.00 78.62 97 ALA A C 1
ATOM 790 O O . ALA A 1 97 ? 29.849 9.387 1.939 1.00 78.62 97 ALA A O 1
ATOM 791 N N . ALA A 1 98 ? 28.204 8.219 2.924 1.00 72.69 98 ALA A N 1
ATOM 792 C CA . ALA A 1 98 ? 28.289 7.043 2.058 1.00 72.69 98 ALA A CA 1
ATOM 793 C C . ALA A 1 98 ? 27.427 7.163 0.785 1.00 72.69 98 ALA A C 1
ATOM 795 O O . ALA A 1 98 ? 27.708 6.473 -0.193 1.00 72.69 98 ALA A O 1
ATOM 796 N N . GLY A 1 99 ? 26.399 8.017 0.782 1.00 61.91 99 GLY A N 1
ATOM 797 C CA . GLY A 1 99 ? 25.591 8.343 -0.396 1.00 61.91 99 GLY A CA 1
ATOM 798 C C . GLY A 1 99 ? 26.316 9.265 -1.380 1.00 61.91 99 GLY A C 1
ATOM 799 O O . GLY A 1 99 ? 26.244 9.043 -2.587 1.00 61.91 99 GLY A O 1
ATOM 800 N N . ASP A 1 100 ? 27.078 10.238 -0.872 1.00 50.12 100 ASP A N 1
ATOM 801 C CA . ASP A 1 100 ? 27.836 11.188 -1.703 1.00 50.12 100 ASP A CA 1
ATOM 802 C C . ASP A 1 100 ? 29.085 10.567 -2.360 1.00 50.12 100 ASP A C 1
ATOM 804 O O . ASP A 1 100 ? 29.578 11.057 -3.382 1.00 50.12 100 ASP A O 1
ATOM 808 N N . ARG A 1 101 ? 29.590 9.441 -1.836 1.00 49.09 101 ARG A N 1
ATOM 809 C CA . ARG A 1 101 ? 30.673 8.679 -2.479 1.00 49.09 101 ARG A CA 1
ATOM 810 C C . ARG A 1 101 ? 30.128 7.750 -3.558 1.00 49.09 101 ARG A C 1
ATOM 812 O O . ARG A 1 101 ? 29.977 6.546 -3.356 1.00 49.09 101 ARG A O 1
ATOM 819 N N . CYS A 1 102 ? 29.946 8.299 -4.757 1.00 35.53 102 CYS A N 1
ATOM 820 C CA . CYS A 1 102 ? 29.877 7.482 -5.968 1.00 35.53 102 CYS A CA 1
ATOM 821 C C . CYS A 1 102 ? 31.112 6.554 -6.047 1.00 35.53 102 CYS A C 1
ATOM 823 O O . CYS A 1 102 ? 32.239 7.048 -5.934 1.00 35.53 102 CYS A O 1
ATOM 825 N N . PRO A 1 103 ? 30.953 5.233 -6.268 1.00 43.94 103 PRO A N 1
ATOM 826 C CA . PRO A 1 103 ? 32.076 4.303 -6.369 1.00 43.94 103 PRO A CA 1
ATOM 827 C C . PRO A 1 103 ? 32.795 4.472 -7.717 1.00 43.94 103 PRO A C 1
ATOM 829 O O . PRO A 1 103 ? 32.551 3.746 -8.679 1.00 43.94 103 PRO A O 1
ATOM 832 N N . GLY A 1 104 ? 33.688 5.461 -7.785 1.00 40.47 104 GLY A N 1
ATOM 833 C CA . GLY A 1 104 ? 34.498 5.785 -8.955 1.00 40.47 104 GLY A CA 1
ATOM 834 C C . GLY A 1 104 ? 35.968 5.974 -8.588 1.00 40.47 104 GLY A C 1
ATOM 835 O O . GLY A 1 104 ? 36.328 6.964 -7.965 1.00 40.47 104 GLY A O 1
ATOM 836 N N . SER A 1 105 ? 36.814 5.052 -9.056 1.00 40.12 105 SER A N 1
ATOM 837 C CA . SER A 1 105 ? 38.281 5.047 -8.924 1.00 40.12 105 SER A CA 1
ATOM 838 C C . SER A 1 105 ? 38.869 4.760 -7.530 1.00 40.12 105 SER A C 1
ATOM 840 O O . SER A 1 105 ? 39.033 5.647 -6.696 1.00 40.12 105 SER A O 1
ATOM 842 N N . LYS A 1 106 ? 39.347 3.520 -7.354 1.00 35.72 106 LYS A N 1
ATOM 843 C CA . LYS A 1 106 ? 40.789 3.219 -7.198 1.00 35.72 106 LYS A CA 1
ATOM 844 C C . LYS A 1 106 ? 41.054 1.724 -7.437 1.00 35.72 106 LYS A C 1
ATOM 846 O O . LYS A 1 106 ? 40.268 0.877 -7.027 1.00 35.72 106 LYS A O 1
ATOM 851 N N . ARG A 1 107 ? 42.151 1.398 -8.130 1.00 34.47 107 ARG A N 1
ATOM 852 C CA . ARG A 1 107 ? 42.620 0.015 -8.344 1.00 34.47 107 ARG A CA 1
ATOM 853 C C . ARG A 1 107 ? 43.451 -0.450 -7.130 1.00 34.47 107 ARG A C 1
ATOM 855 O O . ARG A 1 107 ? 44.418 0.223 -6.802 1.00 34.47 107 ARG A O 1
ATOM 862 N N . VAL A 1 108 ? 43.031 -1.545 -6.475 1.00 35.91 108 VAL A N 1
ATOM 863 C CA . VAL A 1 108 ? 43.680 -2.893 -6.459 1.00 35.91 108 VAL A CA 1
ATOM 864 C C . VAL A 1 108 ? 45.233 -2.880 -6.467 1.00 35.91 108 VAL A C 1
ATOM 866 O O . VAL A 1 108 ? 45.776 -2.243 -7.370 1.00 35.91 108 VAL A O 1
ATOM 869 N N . PRO A 1 109 ? 45.961 -3.602 -5.565 1.00 47.59 109 PRO A N 1
ATOM 870 C CA . PRO A 1 109 ? 45.792 -5.060 -5.373 1.00 47.59 109 PRO A CA 1
ATOM 871 C C . PRO A 1 109 ? 45.968 -5.673 -3.960 1.00 47.59 109 PRO A C 1
ATOM 873 O O . PRO A 1 109 ? 46.675 -5.138 -3.114 1.00 47.59 109 PRO A O 1
ATOM 876 N N . GLY A 1 110 ? 45.423 -6.889 -3.782 1.00 28.61 110 GLY A N 1
ATOM 877 C CA . GLY A 1 110 ? 45.843 -7.846 -2.742 1.00 28.61 110 GLY A CA 1
ATOM 878 C C . GLY A 1 110 ? 44.734 -8.780 -2.228 1.00 28.61 110 GLY A C 1
ATOM 879 O O . GLY A 1 110 ? 43.902 -8.317 -1.466 1.00 28.61 110 GLY A O 1
ATOM 880 N N . LEU A 1 111 ? 44.755 -10.047 -2.681 1.00 33.47 111 LEU A N 1
ATOM 881 C CA . LEU A 1 111 ? 44.410 -11.325 -1.999 1.00 33.47 111 LEU A CA 1
ATOM 882 C C . LEU A 1 111 ? 43.371 -11.321 -0.830 1.00 33.47 111 LEU A C 1
ATOM 884 O O . LEU A 1 111 ? 43.493 -10.539 0.100 1.00 33.47 111 LEU A O 1
ATOM 888 N N . GLU A 1 112 ? 42.382 -12.225 -0.717 1.00 29.27 112 GLU A N 1
ATOM 889 C CA . GLU A 1 112 ? 42.117 -13.514 -1.389 1.00 29.27 112 GLU A CA 1
ATOM 890 C C . GLU A 1 112 ? 40.623 -13.937 -1.324 1.00 29.27 112 GLU A C 1
ATOM 892 O O . GLU A 1 112 ? 39.885 -13.482 -0.457 1.00 29.27 112 GLU A O 1
ATOM 897 N N . VAL A 1 113 ? 40.247 -14.881 -2.207 1.00 32.53 113 VAL A N 1
ATOM 898 C CA . VAL A 1 113 ? 39.226 -15.948 -2.023 1.00 32.53 113 VAL A CA 1
ATOM 899 C C . VAL A 1 113 ? 37.738 -15.556 -1.818 1.00 32.53 113 VAL A C 1
ATOM 901 O O . VAL A 1 113 ? 37.309 -15.056 -0.783 1.00 32.53 113 VAL A O 1
ATOM 904 N N . GLY A 1 114 ? 36.915 -15.899 -2.825 1.00 25.81 114 GLY A N 1
ATOM 905 C CA . GLY A 1 114 ? 35.461 -16.138 -2.697 1.00 25.81 114 GLY A CA 1
ATOM 906 C C . GLY A 1 114 ? 35.159 -17.616 -2.347 1.00 25.81 114 GLY A C 1
ATOM 907 O O . GLY A 1 114 ? 36.027 -18.245 -1.753 1.00 25.81 114 GLY A O 1
ATOM 908 N N . PRO A 1 115 ? 34.023 -18.237 -2.744 1.00 50.59 115 PRO A N 1
ATOM 909 C CA . PRO A 1 115 ? 33.004 -17.734 -3.670 1.00 50.59 115 PRO A CA 1
ATOM 910 C C . PRO A 1 115 ? 31.526 -17.997 -3.253 1.00 50.59 115 PRO A C 1
ATOM 912 O O . PRO A 1 115 ? 31.237 -18.591 -2.220 1.00 50.59 115 PRO A O 1
ATOM 915 N N . ASP A 1 116 ? 30.613 -17.519 -4.106 1.00 28.19 116 ASP A N 1
ATOM 916 C CA . ASP A 1 116 ? 29.293 -18.059 -4.494 1.00 28.19 116 ASP A CA 1
ATOM 917 C C . ASP A 1 116 ? 28.325 -18.692 -3.467 1.00 28.19 116 ASP A C 1
ATOM 919 O O . ASP A 1 116 ? 28.566 -19.770 -2.927 1.00 28.19 116 ASP A O 1
ATOM 923 N N . SER A 1 117 ? 27.090 -18.162 -3.405 1.00 32.03 117 SER A N 1
ATOM 924 C CA . SER A 1 117 ? 25.934 -18.801 -4.087 1.00 32.03 117 SER A CA 1
ATOM 925 C C . SER A 1 117 ? 24.601 -18.037 -3.934 1.00 32.03 117 SER A C 1
ATOM 927 O O . SER A 1 117 ? 24.157 -17.711 -2.837 1.00 32.03 117 SER A O 1
ATOM 929 N N . GLU A 1 118 ? 23.979 -17.785 -5.088 1.00 28.30 118 GLU A N 1
ATOM 930 C CA . GLU A 1 118 ? 22.541 -17.699 -5.429 1.00 28.30 118 GLU A CA 1
ATOM 931 C C . GLU A 1 118 ? 21.489 -17.927 -4.302 1.00 28.30 118 GLU A C 1
ATOM 933 O O . GLU A 1 118 ? 21.489 -18.958 -3.643 1.00 28.30 118 GLU A O 1
ATOM 938 N N . LEU A 1 119 ? 20.617 -16.952 -3.977 1.00 36.12 119 LEU A N 1
ATOM 939 C CA . LEU A 1 119 ? 19.308 -16.586 -4.595 1.00 36.12 119 LEU A CA 1
ATOM 940 C C . LEU A 1 119 ? 18.065 -17.285 -3.983 1.00 36.12 119 LEU A C 1
ATOM 942 O O . LEU A 1 119 ? 18.123 -18.446 -3.604 1.00 36.12 119 LEU A O 1
ATOM 946 N N . LYS A 1 120 ? 16.917 -16.571 -4.049 1.00 30.67 120 LYS A N 1
ATOM 947 C CA . LYS A 1 120 ? 15.512 -17.002 -3.782 1.00 30.67 120 LYS A CA 1
ATOM 948 C C . LYS A 1 120 ? 15.101 -17.176 -2.298 1.00 30.67 120 LYS A C 1
ATOM 950 O O . LYS A 1 120 ? 15.926 -17.509 -1.465 1.00 30.67 120 LYS A O 1
ATOM 955 N N . ASP A 1 121 ? 13.851 -16.925 -1.872 1.00 30.09 121 ASP A N 1
ATOM 956 C CA . ASP A 1 121 ? 12.615 -16.532 -2.587 1.00 30.09 121 ASP A CA 1
ATOM 957 C C . ASP A 1 121 ? 11.607 -15.760 -1.678 1.00 30.09 121 ASP A C 1
ATOM 959 O O . ASP A 1 121 ? 11.741 -15.786 -0.463 1.00 30.09 121 ASP A O 1
ATOM 963 N N . HIS A 1 122 ? 10.612 -15.099 -2.306 1.00 30.98 122 HIS A N 1
ATOM 964 C CA . HIS A 1 122 ? 9.165 -14.932 -1.947 1.00 30.98 122 HIS A CA 1
ATOM 965 C C . HIS A 1 122 ? 8.688 -14.700 -0.460 1.00 30.98 122 HIS A C 1
ATOM 967 O O . HIS A 1 122 ? 9.222 -15.270 0.471 1.00 30.98 122 HIS A O 1
ATOM 973 N N . SER A 1 123 ? 7.600 -13.976 -0.095 1.00 39.66 123 SER A N 1
ATOM 974 C CA . SER A 1 123 ? 6.458 -13.351 -0.810 1.00 39.66 123 SER A CA 1
ATOM 975 C C . SER A 1 123 ? 5.620 -12.386 0.085 1.00 39.66 123 SER A C 1
ATOM 977 O O . SER A 1 123 ? 5.567 -12.634 1.285 1.00 39.66 123 SER A O 1
ATOM 979 N N . ARG A 1 124 ? 4.817 -11.484 -0.538 1.00 34.00 124 ARG A N 1
ATOM 980 C CA . ARG A 1 124 ? 3.490 -10.926 -0.089 1.00 34.00 124 ARG A CA 1
ATOM 981 C C . ARG A 1 124 ? 3.450 -10.054 1.193 1.00 34.00 124 ARG A C 1
ATOM 983 O O . ARG A 1 124 ? 4.181 -10.309 2.130 1.00 34.00 124 ARG A O 1
ATOM 990 N N . ASP A 1 125 ? 2.574 -9.055 1.384 1.00 37.00 125 ASP A N 1
ATOM 991 C CA . ASP A 1 125 ? 1.590 -8.280 0.577 1.00 37.00 125 ASP A CA 1
ATOM 992 C C . ASP A 1 125 ? 1.198 -7.022 1.441 1.00 37.00 125 ASP A C 1
ATOM 994 O O . ASP A 1 125 ? 1.474 -7.030 2.635 1.00 37.00 125 ASP A O 1
ATOM 998 N N . ARG A 1 126 ? 0.561 -5.909 1.013 1.00 40.38 126 ARG A N 1
ATOM 999 C CA . ARG A 1 126 ? -0.048 -5.505 -0.273 1.00 40.38 126 ARG A CA 1
ATOM 1000 C C . ARG A 1 126 ? -0.216 -3.966 -0.406 1.00 40.38 126 ARG A C 1
ATOM 1002 O O . ARG A 1 126 ? -0.710 -3.316 0.501 1.00 40.38 126 ARG A O 1
ATOM 1009 N N . GLN A 1 127 ? 0.088 -3.430 -1.593 1.00 36.72 127 GLN A N 1
ATOM 1010 C CA . GLN A 1 127 ? -0.636 -2.381 -2.357 1.00 36.72 127 GLN A CA 1
ATOM 1011 C C . GLN A 1 127 ? -1.486 -1.297 -1.624 1.00 36.72 127 GLN A C 1
ATOM 1013 O O . GLN A 1 127 ? -2.602 -1.584 -1.198 1.00 36.72 127 GLN A O 1
ATOM 1018 N N . THR A 1 128 ? -1.108 -0.010 -1.755 1.00 35.84 128 THR A N 1
ATOM 1019 C CA . THR A 1 128 ? -1.798 1.027 -2.595 1.00 35.84 128 THR A CA 1
ATOM 1020 C C . THR A 1 128 ? -1.633 2.462 -2.049 1.00 35.84 128 THR A C 1
ATOM 1022 O O . THR A 1 128 ? -2.487 2.951 -1.322 1.00 35.84 128 THR A O 1
ATOM 1025 N N . MET A 1 129 ? -0.586 3.173 -2.478 1.00 32.50 129 MET A N 1
ATOM 1026 C CA . MET A 1 129 ? -0.566 4.626 -2.751 1.00 32.50 129 MET A CA 1
ATOM 1027 C C . MET A 1 129 ? 0.699 4.915 -3.580 1.00 32.50 129 MET A C 1
ATOM 1029 O O . MET A 1 129 ? 1.693 4.201 -3.456 1.00 32.50 129 MET A O 1
ATOM 1033 N N . GLY A 1 130 ? 0.638 5.868 -4.511 1.00 38.09 130 GLY A N 1
ATOM 1034 C CA . GLY A 1 130 ? 1.574 5.922 -5.641 1.00 38.09 130 GLY A CA 1
ATOM 1035 C C . GLY A 1 130 ? 2.988 6.421 -5.321 1.00 38.09 130 GLY A C 1
ATOM 1036 O O . GLY A 1 130 ? 3.236 7.622 -5.377 1.00 38.09 130 GLY A O 1
ATOM 1037 N N . SER A 1 131 ? 3.948 5.510 -5.137 1.00 36.88 131 SER A N 1
ATOM 1038 C CA . SER A 1 131 ? 5.365 5.824 -5.373 1.00 36.88 131 SER A CA 1
ATOM 1039 C C . SER A 1 131 ? 5.625 5.961 -6.874 1.00 36.88 131 SER A C 1
ATOM 1041 O O . SER A 1 131 ? 5.463 5.004 -7.630 1.00 36.88 131 SER A O 1
ATOM 1043 N N . ILE A 1 132 ? 6.059 7.148 -7.296 1.00 42.50 132 ILE A N 1
ATOM 1044 C CA . ILE A 1 132 ? 6.559 7.416 -8.650 1.00 42.50 132 ILE A CA 1
ATOM 1045 C C . ILE A 1 132 ? 7.883 6.648 -8.833 1.00 42.50 132 ILE A C 1
ATOM 1047 O O . ILE A 1 132 ? 8.837 6.944 -8.110 1.00 42.50 132 ILE A O 1
ATOM 1051 N N . PRO A 1 133 ? 7.998 5.685 -9.770 1.00 38.78 133 PRO A N 1
ATOM 1052 C CA . PRO A 1 133 ? 9.234 4.927 -9.931 1.00 38.78 133 PRO A CA 1
ATOM 1053 C C . PRO A 1 133 ? 10.317 5.773 -10.610 1.00 38.78 133 PRO A C 1
ATOM 1055 O O . PRO A 1 133 ? 10.185 6.166 -11.769 1.00 38.78 133 PRO A O 1
ATOM 1058 N N . TYR A 1 134 ? 11.443 5.983 -9.926 1.00 41.28 134 TYR A N 1
ATOM 1059 C CA . TYR A 1 134 ? 12.670 6.576 -10.483 1.00 41.28 134 TYR A CA 1
ATOM 1060 C C . TYR A 1 134 ? 13.438 5.578 -11.391 1.00 41.28 134 TYR A C 1
ATOM 1062 O O . TYR A 1 134 ? 14.661 5.523 -11.410 1.00 41.28 134 TYR A O 1
ATOM 1070 N N . ALA A 1 135 ? 12.719 4.737 -12.137 1.00 36.28 135 ALA A N 1
ATOM 1071 C CA . ALA A 1 135 ? 13.290 3.636 -12.912 1.00 36.28 135 ALA A CA 1
ATOM 1072 C C . ALA A 1 135 ? 12.513 3.387 -14.216 1.00 36.28 135 ALA A C 1
ATOM 1074 O O . ALA A 1 135 ? 12.185 2.253 -14.544 1.00 36.28 135 ALA A O 1
ATOM 1075 N N . ASP A 1 136 ? 12.223 4.458 -14.964 1.00 34.94 136 ASP A N 1
ATOM 1076 C CA . ASP A 1 136 ? 11.596 4.367 -16.294 1.00 34.94 136 ASP A CA 1
ATOM 1077 C C . ASP A 1 136 ? 12.250 5.322 -17.321 1.00 34.94 136 ASP A C 1
ATOM 1079 O O . ASP A 1 136 ? 11.612 5.900 -18.200 1.00 34.94 136 ASP A O 1
ATOM 1083 N N . LEU A 1 137 ? 13.572 5.511 -17.198 1.00 44.94 137 LEU A N 1
ATOM 1084 C CA . LEU A 1 137 ? 14.399 6.251 -18.170 1.00 44.94 137 LEU A CA 1
ATOM 1085 C C . LEU A 1 137 ? 15.081 5.347 -19.213 1.00 44.94 137 LEU A C 1
ATOM 1087 O O . LEU A 1 137 ? 15.732 5.850 -20.126 1.00 44.94 137 LEU A O 1
ATOM 1091 N N . CYS A 1 138 ? 14.865 4.031 -19.141 1.00 44.88 138 CYS A N 1
ATOM 1092 C CA . CYS A 1 138 ? 15.465 3.042 -20.037 1.00 44.88 138 CYS A CA 1
ATOM 1093 C C . CYS A 1 138 ? 14.429 2.094 -20.671 1.00 44.88 138 CYS A C 1
ATOM 1095 O O . CYS A 1 138 ? 14.626 0.892 -20.607 1.00 44.88 138 CYS A O 1
ATOM 1097 N N . ILE A 1 139 ? 13.351 2.618 -21.281 1.00 45.50 139 ILE A N 1
ATOM 1098 C CA . ILE A 1 139 ? 12.642 2.077 -22.480 1.00 45.50 139 ILE A CA 1
ATOM 1099 C C . ILE A 1 139 ? 11.737 3.190 -23.073 1.00 45.50 139 ILE A C 1
ATOM 1101 O O . ILE A 1 139 ? 10.558 3.048 -23.382 1.00 45.50 139 ILE A O 1
ATOM 1105 N N . LYS A 1 140 ? 12.333 4.357 -23.343 1.00 35.16 140 LYS A N 1
ATOM 1106 C CA . LYS A 1 140 ? 11.855 5.194 -24.456 1.00 35.16 140 LYS A CA 1
ATOM 1107 C C . LYS A 1 140 ? 13.009 5.693 -25.300 1.00 35.16 140 LYS A C 1
ATOM 1109 O O . LYS A 1 140 ? 13.117 6.872 -25.631 1.00 35.16 140 LYS A O 1
ATOM 1114 N N . GLY A 1 141 ? 13.800 4.714 -25.741 1.00 36.97 141 GLY A N 1
ATOM 1115 C CA . GLY A 1 141 ? 14.400 4.762 -27.062 1.00 36.97 141 GLY A CA 1
ATOM 1116 C C . GLY A 1 141 ? 13.285 4.935 -28.088 1.00 36.97 141 GLY A C 1
ATOM 1117 O O . GLY A 1 141 ? 12.820 3.971 -28.689 1.00 36.97 141 GLY A O 1
ATOM 1118 N N . LYS A 1 142 ? 12.853 6.187 -28.284 1.00 34.69 142 LYS A N 1
ATOM 1119 C CA . LYS A 1 142 ? 12.340 6.601 -29.579 1.00 34.69 142 LYS A CA 1
ATOM 1120 C C . LYS A 1 142 ? 13.385 6.131 -30.573 1.00 34.69 142 LYS A C 1
ATOM 1122 O O . LYS A 1 142 ? 14.563 6.458 -30.422 1.00 34.69 142 LYS A O 1
ATOM 1127 N N . SER A 1 143 ? 12.936 5.394 -31.573 1.00 37.94 143 SER A N 1
ATOM 1128 C CA . SER A 1 143 ? 13.640 5.225 -32.829 1.00 37.94 143 SER A CA 1
ATOM 1129 C C . SER A 1 143 ? 13.800 6.601 -33.481 1.00 37.94 143 SER A C 1
ATOM 1131 O O . SER A 1 143 ? 13.130 6.933 -34.454 1.00 37.94 143 SER A O 1
ATOM 1133 N N . ALA A 1 144 ? 14.720 7.407 -32.942 1.00 29.77 144 ALA A N 1
ATOM 1134 C CA . ALA A 1 144 ? 15.620 8.143 -33.794 1.00 29.77 144 ALA A CA 1
ATOM 1135 C C . ALA A 1 144 ? 16.221 7.071 -34.690 1.00 29.77 144 ALA A C 1
ATOM 1137 O O . ALA A 1 144 ? 16.990 6.221 -34.230 1.00 29.77 144 ALA A O 1
ATOM 1138 N N . SER A 1 145 ? 15.752 7.045 -35.931 1.00 37.06 145 SER A N 1
ATOM 1139 C CA . SER A 1 145 ? 16.314 6.206 -36.962 1.00 37.06 145 SER A CA 1
ATOM 1140 C C . SER A 1 145 ? 17.795 6.543 -37.037 1.00 37.06 145 SER A C 1
ATOM 1142 O O . SER A 1 145 ? 18.201 7.473 -37.730 1.00 37.06 145 SER A O 1
ATOM 1144 N N . ARG A 1 146 ? 18.617 5.724 -36.370 1.00 31.12 146 ARG A N 1
ATOM 1145 C CA . ARG A 1 146 ? 19.901 5.318 -36.922 1.00 31.12 146 ARG A CA 1
ATOM 1146 C C . ARG A 1 146 ? 19.565 4.595 -38.212 1.00 31.12 146 ARG A C 1
ATOM 1148 O O . ARG A 1 146 ? 19.518 3.369 -38.273 1.00 31.12 146 ARG A O 1
ATOM 1155 N N . SER A 1 147 ? 19.249 5.410 -39.215 1.00 32.09 147 SER A N 1
ATOM 1156 C CA . SER A 1 147 ? 19.327 5.020 -40.595 1.00 32.09 147 SER A CA 1
ATOM 1157 C C . SER A 1 147 ? 20.706 4.415 -40.734 1.00 32.09 147 SER A C 1
ATOM 1159 O O . SER A 1 147 ? 21.719 5.088 -40.536 1.00 32.09 147 SER A O 1
ATOM 1161 N N . SER A 1 148 ? 20.731 3.122 -41.026 1.00 33.97 148 SER A N 1
ATOM 1162 C CA . SER A 1 148 ? 21.878 2.504 -41.659 1.00 33.97 148 SER A CA 1
ATOM 1163 C C . SER A 1 148 ? 21.954 3.075 -43.076 1.00 33.97 148 SER A C 1
ATOM 1165 O O . SER A 1 148 ? 21.716 2.360 -44.049 1.00 33.97 148 SER A O 1
ATOM 1167 N N . CYS A 1 149 ? 22.265 4.371 -43.185 1.00 25.89 149 CYS A N 1
ATOM 1168 C CA . CYS A 1 149 ? 22.789 4.961 -44.399 1.00 25.89 149 CYS A CA 1
ATOM 1169 C C . CYS A 1 149 ? 24.095 4.228 -44.665 1.00 25.89 149 CYS A C 1
ATOM 1171 O O . CYS A 1 149 ? 25.125 4.531 -44.072 1.00 25.89 149 CYS A O 1
ATOM 1173 N N . SER A 1 150 ? 24.037 3.219 -45.526 1.00 34.22 150 SER A N 1
ATOM 1174 C CA . SER A 1 150 ? 25.207 2.522 -46.035 1.00 34.22 150 SER A CA 1
ATOM 1175 C C . SER A 1 150 ? 25.906 3.369 -47.103 1.00 34.22 150 SER A C 1
ATOM 1177 O O . SER A 1 150 ? 26.080 2.923 -48.233 1.00 34.22 150 SER A O 1
ATOM 1179 N N . HIS A 1 151 ? 26.314 4.574 -46.717 1.00 33.75 151 HIS A N 1
ATOM 1180 C CA . HIS A 1 151 ? 27.601 5.132 -47.109 1.00 33.75 151 HIS A CA 1
ATOM 1181 C C . HIS A 1 151 ? 28.505 4.730 -45.923 1.00 33.75 151 HIS A C 1
ATOM 1183 O O . HIS A 1 151 ? 28.211 5.072 -44.788 1.00 33.75 151 HIS A O 1
ATOM 1189 N N . ARG A 1 152 ? 29.510 3.851 -46.021 1.00 38.00 152 ARG A N 1
ATOM 1190 C CA . ARG A 1 152 ? 30.594 3.849 -47.012 1.00 38.00 152 ARG A CA 1
ATOM 1191 C C . ARG A 1 152 ? 30.946 5.264 -47.457 1.00 38.00 152 ARG A C 1
ATOM 1193 O O . ARG A 1 152 ? 30.975 5.544 -48.646 1.00 38.00 152 ARG A O 1
ATOM 1200 N N . ASP A 1 153 ? 31.254 6.098 -46.469 1.00 29.11 153 ASP A N 1
ATOM 1201 C CA . ASP A 1 153 ? 32.299 7.102 -46.630 1.00 29.11 153 ASP A CA 1
ATOM 1202 C C . ASP A 1 153 ? 33.612 6.346 -46.898 1.00 29.11 153 ASP A C 1
ATOM 1204 O O . ASP A 1 153 ? 34.023 5.529 -46.064 1.00 29.11 153 ASP A O 1
ATOM 1208 N N . PRO A 1 154 ? 34.270 6.544 -48.051 1.00 43.47 154 PRO A N 1
ATOM 1209 C CA . PRO A 1 154 ? 35.551 5.918 -48.356 1.00 43.47 154 PRO A CA 1
ATOM 1210 C C . PRO A 1 154 ? 36.740 6.716 -47.783 1.00 43.47 154 PRO A C 1
ATOM 1212 O O . PRO A 1 154 ? 37.846 6.606 -48.296 1.00 43.47 154 PRO A O 1
ATOM 1215 N N . GLU A 1 155 ? 36.540 7.505 -46.720 1.00 35.75 155 GLU A N 1
ATOM 1216 C CA . GLU A 1 155 ? 37.499 8.529 -46.274 1.00 35.75 155 GLU A CA 1
ATOM 1217 C C . GLU A 1 155 ? 37.671 8.589 -44.744 1.00 35.75 155 GLU A C 1
ATOM 1219 O O . GLU A 1 155 ? 37.445 9.591 -44.070 1.00 35.75 155 GLU A O 1
ATOM 1224 N N . ARG A 1 156 ? 38.153 7.480 -44.169 1.00 37.50 156 ARG A N 1
ATOM 1225 C CA . ARG A 1 156 ? 38.940 7.544 -42.921 1.00 37.50 156 ARG A CA 1
ATOM 1226 C C . ARG A 1 156 ? 40.121 6.573 -42.896 1.00 37.50 156 ARG A C 1
ATOM 1228 O O . ARG A 1 156 ? 40.419 5.954 -41.879 1.00 37.50 156 ARG A O 1
ATOM 1235 N N . SER A 1 157 ? 40.810 6.493 -44.037 1.00 36.81 157 SER A N 1
ATOM 1236 C CA . SER A 1 157 ? 42.190 5.991 -44.155 1.00 36.81 157 SER A CA 1
ATOM 1237 C C . SER A 1 157 ? 43.197 7.143 -44.321 1.00 36.81 157 SER A C 1
ATOM 1239 O O . SER A 1 157 ? 44.211 7.018 -45.001 1.00 36.81 157 SER A O 1
ATOM 1241 N N . THR A 1 158 ? 42.898 8.260 -43.669 1.00 39.00 158 THR A N 1
ATOM 1242 C CA . THR A 1 158 ? 43.777 9.395 -43.393 1.00 39.00 158 THR A CA 1
ATOM 1243 C C . THR A 1 158 ? 43.537 9.719 -41.907 1.00 39.00 158 THR A C 1
ATOM 1245 O O . THR A 1 158 ? 42.479 10.206 -41.529 1.00 39.00 158 THR A O 1
ATOM 1248 N N . VAL A 1 159 ? 44.354 9.296 -40.933 1.00 30.75 159 VAL A N 1
ATOM 1249 C CA . VAL A 1 159 ? 45.789 9.586 -40.759 1.00 30.75 159 VAL A CA 1
ATOM 1250 C C . VAL A 1 159 ? 46.157 10.895 -41.443 1.00 30.75 159 VAL A C 1
ATOM 1252 O O . VAL A 1 159 ? 46.087 10.988 -42.661 1.00 30.75 159 VAL A O 1
ATOM 1255 N N . CYS A 1 160 ? 46.587 11.896 -40.674 1.00 35.38 160 CYS A N 1
ATOM 1256 C CA . CYS A 1 160 ? 47.149 13.127 -41.226 1.00 35.38 160 CYS A CA 1
ATOM 1257 C C . CYS A 1 160 ? 48.530 12.872 -41.854 1.00 35.38 160 CYS A C 1
ATOM 1259 O O . CYS A 1 160 ? 49.533 13.449 -41.439 1.00 35.38 160 CYS A O 1
ATOM 1261 N N . SER A 1 161 ? 48.587 12.033 -42.889 1.00 33.25 161 SER A N 1
ATOM 1262 C CA . SER A 1 161 ? 49.517 12.259 -43.976 1.00 33.25 161 SER A CA 1
ATOM 1263 C C . SER A 1 161 ? 49.101 13.582 -44.606 1.00 33.25 161 SER A C 1
ATOM 1265 O O . SER A 1 161 ? 48.131 13.647 -45.364 1.00 33.25 161 SER A O 1
ATOM 1267 N N . PHE A 1 162 ? 49.833 14.643 -44.272 1.00 35.94 162 PHE A N 1
ATOM 1268 C CA . PHE A 1 162 ? 49.938 15.812 -45.133 1.00 35.94 162 PHE A CA 1
ATOM 1269 C C . PHE A 1 162 ? 50.570 15.339 -46.445 1.00 35.94 162 PHE A C 1
ATOM 1271 O O . PHE A 1 162 ? 51.783 15.399 -46.634 1.00 35.94 162 PHE A O 1
ATOM 1278 N N . SER A 1 163 ? 49.741 14.774 -47.321 1.00 39.88 163 SER A N 1
ATOM 1279 C CA . SER A 1 163 ? 50.142 14.309 -48.637 1.00 39.88 163 SER A CA 1
ATOM 1280 C C . SER A 1 163 ? 50.483 15.536 -49.470 1.00 39.88 163 SER A C 1
ATOM 1282 O O . SER A 1 163 ? 49.605 16.164 -50.056 1.00 39.88 163 SER A O 1
ATOM 1284 N N . LEU A 1 164 ? 51.773 15.877 -49.520 1.00 46.06 164 LEU A N 1
ATOM 1285 C CA . LEU A 1 164 ? 52.372 16.939 -50.342 1.00 46.06 164 LEU A CA 1
ATOM 1286 C C . LEU A 1 164 ? 52.300 16.608 -51.855 1.00 46.06 164 LEU A C 1
ATOM 1288 O O . LEU A 1 164 ? 53.267 16.804 -52.586 1.00 46.06 164 LEU A O 1
ATOM 1292 N N . GLY A 1 165 ? 51.185 16.028 -52.312 1.00 43.56 165 GLY A N 1
ATOM 1293 C CA . GLY A 1 165 ? 51.059 15.322 -53.588 1.00 43.56 165 GLY A CA 1
ATOM 1294 C C . GLY A 1 165 ? 49.813 15.650 -54.415 1.00 43.56 165 GLY A C 1
ATOM 1295 O O . GLY A 1 165 ? 49.847 15.416 -55.621 1.00 43.56 165 GLY A O 1
ATOM 1296 N N . ASP A 1 166 ? 48.756 16.242 -53.844 1.00 48.59 166 ASP A N 1
ATOM 1297 C CA . ASP A 1 166 ? 47.598 16.697 -54.633 1.00 48.59 166 ASP A CA 1
ATOM 1298 C C . ASP A 1 166 ? 47.846 18.072 -55.275 1.00 48.59 166 ASP A C 1
ATOM 1300 O O . ASP A 1 166 ? 47.184 19.071 -55.010 1.00 48.59 166 ASP A O 1
ATOM 1304 N N . LEU A 1 167 ? 48.794 18.087 -56.217 1.00 48.06 167 LEU A N 1
ATOM 1305 C CA . LEU A 1 167 ? 48.922 19.116 -57.257 1.00 48.06 167 LEU A CA 1
ATOM 1306 C C . LEU A 1 167 ? 48.021 18.807 -58.467 1.00 48.06 167 LEU A C 1
ATOM 1308 O O . LEU A 1 167 ? 48.330 19.169 -59.603 1.00 48.06 167 LEU A O 1
ATOM 1312 N N . ARG A 1 168 ? 46.882 18.136 -58.248 1.00 51.94 168 ARG A N 1
ATOM 1313 C CA . ARG A 1 168 ? 45.815 18.047 -59.251 1.00 51.94 168 ARG A CA 1
ATOM 1314 C C . ARG A 1 168 ? 45.074 19.376 -59.282 1.00 51.94 168 ARG A C 1
ATOM 1316 O O . ARG A 1 168 ? 44.001 19.516 -58.704 1.00 51.94 168 ARG A O 1
ATOM 1323 N N . HIS A 1 169 ? 45.671 20.356 -59.955 1.00 57.00 169 HIS A N 1
ATOM 1324 C CA . HIS A 1 169 ? 45.009 21.619 -60.235 1.00 57.00 169 HIS A CA 1
ATOM 1325 C C . HIS A 1 169 ? 43.713 21.342 -61.004 1.00 57.00 169 HIS A C 1
ATOM 1327 O O . HIS A 1 169 ? 43.727 20.917 -62.157 1.00 57.00 169 HIS A O 1
ATOM 1333 N N . THR A 1 170 ? 42.573 21.554 -60.349 1.00 69.69 170 THR A N 1
ATOM 1334 C CA . THR A 1 170 ? 41.277 21.662 -61.016 1.00 69.69 170 THR A CA 1
ATOM 1335 C C . THR A 1 170 ? 41.417 22.699 -62.139 1.00 69.69 170 THR A C 1
ATOM 1337 O O . THR A 1 170 ? 42.028 23.738 -61.893 1.00 69.69 170 THR A O 1
ATOM 1340 N N . PRO A 1 171 ? 40.827 22.532 -63.337 1.00 74.06 171 PRO A N 1
ATOM 1341 C CA . PRO A 1 171 ? 41.008 23.506 -64.425 1.00 74.06 171 PRO A CA 1
ATOM 1342 C C . PRO A 1 171 ? 40.671 24.960 -64.032 1.00 74.06 171 PRO A C 1
ATOM 1344 O O . PRO A 1 171 ? 41.258 25.912 -64.538 1.00 74.06 171 PRO A O 1
ATOM 1347 N N . ALA A 1 172 ? 39.769 25.145 -63.060 1.00 71.81 172 ALA A N 1
ATOM 1348 C CA . ALA A 1 172 ? 39.459 26.441 -62.460 1.00 71.81 172 ALA A CA 1
ATOM 1349 C C . ALA A 1 172 ? 40.570 27.017 -61.550 1.00 71.81 172 ALA A C 1
ATOM 1351 O O . ALA A 1 172 ? 40.710 28.237 -61.485 1.00 71.81 172 ALA A O 1
ATOM 1352 N N . THR A 1 173 ? 41.346 26.189 -60.841 1.00 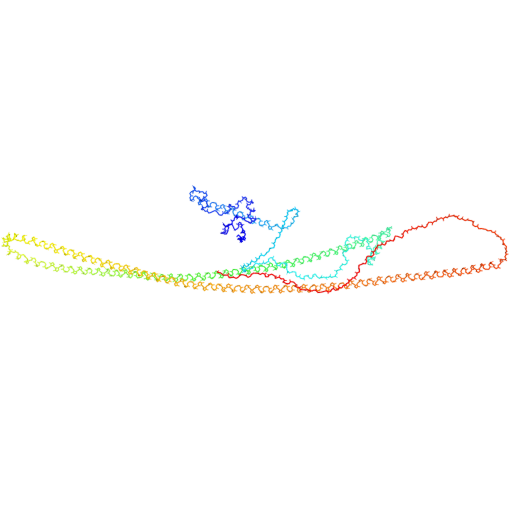74.94 173 THR A N 1
ATOM 1353 C CA . THR A 1 173 ? 42.509 26.642 -60.055 1.00 74.94 173 THR A CA 1
ATOM 1354 C C . THR A 1 173 ? 43.713 26.884 -60.960 1.00 74.94 173 THR A C 1
ATOM 1356 O O . THR A 1 173 ? 44.386 27.894 -60.793 1.00 74.94 173 THR A O 1
ATOM 1359 N N . GLU A 1 174 ? 43.907 26.074 -62.003 1.00 77.69 174 GLU A N 1
ATOM 1360 C CA . GLU A 1 174 ? 44.915 26.304 -63.049 1.00 77.69 174 GLU A CA 1
ATOM 1361 C C . GLU A 1 174 ? 44.681 27.640 -63.783 1.00 77.69 174 GLU A C 1
ATOM 1363 O O . GLU A 1 174 ? 45.568 28.490 -63.833 1.00 77.69 174 GLU A O 1
ATOM 1368 N N . MET A 1 175 ? 43.439 27.916 -64.204 1.00 80.12 175 MET A N 1
ATOM 1369 C CA . MET A 1 175 ? 43.026 29.220 -64.749 1.00 80.12 175 MET A CA 1
ATOM 1370 C C . MET A 1 175 ? 43.296 30.404 -63.799 1.00 80.12 175 MET A C 1
ATOM 1372 O O . MET A 1 175 ? 43.576 31.507 -64.270 1.00 80.12 175 MET A O 1
ATOM 1376 N N . LYS A 1 176 ? 43.192 30.217 -62.474 1.00 81.12 176 LYS A N 1
ATOM 1377 C CA . LYS A 1 176 ? 43.514 31.258 -61.476 1.00 81.12 176 LYS A CA 1
ATOM 1378 C C . LYS A 1 176 ? 45.023 31.444 -61.321 1.00 81.12 176 LYS A C 1
ATOM 1380 O O . LYS A 1 176 ? 45.478 32.584 -61.275 1.00 81.12 176 LYS A O 1
ATOM 1385 N N . LEU A 1 177 ? 45.787 30.351 -61.288 1.00 82.06 177 LEU A N 1
ATOM 1386 C CA . LEU A 1 177 ? 47.251 30.367 -61.233 1.00 82.06 177 LEU A CA 1
ATOM 1387 C C . LEU A 1 177 ? 47.847 31.075 -62.451 1.00 82.06 177 LEU A C 1
ATOM 1389 O O . LEU A 1 177 ? 48.735 31.909 -62.293 1.00 82.06 177 LEU A O 1
ATOM 1393 N N . ASP A 1 178 ? 47.318 30.815 -63.645 1.00 80.25 178 ASP A N 1
ATOM 1394 C CA . ASP A 1 178 ? 47.742 31.476 -64.880 1.00 80.25 178 ASP A CA 1
ATOM 1395 C C . ASP A 1 178 ? 47.435 32.976 -64.893 1.00 80.25 178 ASP A C 1
ATOM 1397 O O . ASP A 1 178 ? 48.244 33.760 -65.391 1.00 80.25 178 ASP A O 1
ATOM 1401 N N . ARG A 1 179 ? 46.279 33.391 -64.354 1.00 85.69 179 ARG A N 1
ATOM 1402 C CA . ARG A 1 179 ? 45.927 34.815 -64.200 1.00 85.69 179 ARG A CA 1
ATOM 1403 C C . ARG A 1 179 ? 46.897 35.495 -63.239 1.00 85.69 179 ARG A C 1
ATOM 1405 O O . ARG A 1 179 ? 47.620 36.387 -63.661 1.00 85.69 179 ARG A O 1
ATOM 1412 N N . LEU A 1 180 ? 47.028 34.975 -62.018 1.00 83.25 180 LEU A N 1
ATOM 1413 C CA . LEU A 1 180 ? 47.940 35.521 -61.009 1.00 83.25 180 LEU A CA 1
ATOM 1414 C C . LEU A 1 180 ? 49.400 35.528 -61.482 1.00 83.25 180 LEU A C 1
ATOM 1416 O O . LEU A 1 180 ? 50.105 36.501 -61.254 1.00 83.25 180 LEU A O 1
ATOM 1420 N N . THR A 1 181 ? 49.857 34.508 -62.213 1.00 84.00 181 THR A N 1
ATOM 1421 C CA . THR A 1 181 ? 51.215 34.494 -62.789 1.00 84.00 181 THR A CA 1
ATOM 1422 C C . THR A 1 181 ? 51.392 35.577 -63.863 1.00 84.00 181 THR A C 1
ATOM 1424 O O . THR A 1 181 ? 52.472 36.159 -63.967 1.00 84.00 181 THR A O 1
ATOM 1427 N N . LYS A 1 182 ? 50.355 35.879 -64.659 1.00 83.38 182 LYS A N 1
ATOM 1428 C CA . LYS A 1 182 ? 50.367 36.985 -65.636 1.00 83.38 182 LYS A CA 1
ATOM 1429 C C . LYS A 1 182 ? 50.302 38.350 -64.952 1.00 83.38 182 LYS A C 1
ATOM 1431 O O . LYS A 1 182 ? 50.987 39.260 -65.402 1.00 83.38 182 LYS A O 1
ATOM 1436 N N . ASP A 1 183 ? 49.546 38.477 -63.870 1.00 83.00 183 ASP A N 1
ATOM 1437 C CA . ASP A 1 183 ? 49.389 39.732 -63.131 1.00 83.00 183 ASP A CA 1
ATOM 1438 C C . ASP A 1 183 ? 50.652 40.056 -62.311 1.00 83.00 183 ASP A C 1
ATOM 1440 O O . ASP A 1 183 ? 51.201 41.143 -62.454 1.00 83.00 183 ASP A O 1
ATOM 1444 N N . ILE A 1 184 ? 51.264 39.069 -61.643 1.00 82.50 184 ILE A N 1
ATOM 1445 C CA . ILE A 1 184 ? 52.609 39.190 -61.040 1.00 82.50 184 ILE A CA 1
ATOM 1446 C C . ILE A 1 184 ? 53.664 39.584 -62.093 1.00 82.50 184 ILE A C 1
ATOM 1448 O O . ILE A 1 184 ? 54.536 40.408 -61.822 1.00 82.50 184 ILE A O 1
ATOM 1452 N N . LYS A 1 185 ? 53.592 39.032 -63.316 1.00 80.12 185 LYS A N 1
ATOM 1453 C CA . LYS A 1 185 ? 54.474 39.423 -64.437 1.00 80.12 185 LYS A CA 1
ATOM 1454 C C . LYS A 1 185 ? 54.230 40.854 -64.947 1.00 80.12 185 LYS A C 1
ATOM 1456 O O . LYS A 1 185 ? 55.124 41.389 -65.596 1.00 80.12 185 LYS A O 1
ATOM 1461 N N . ARG A 1 186 ? 53.058 41.449 -64.697 1.00 80.62 186 ARG A N 1
ATOM 1462 C CA . ARG A 1 186 ? 52.705 42.833 -65.073 1.00 80.62 186 ARG A CA 1
ATOM 1463 C C . ARG A 1 186 ? 53.077 43.842 -63.988 1.00 80.62 186 ARG A C 1
ATOM 1465 O O . ARG A 1 186 ? 53.539 44.925 -64.317 1.00 80.62 186 ARG A O 1
ATOM 1472 N N . GLU A 1 187 ? 52.873 43.487 -62.722 1.00 77.88 187 GLU A N 1
ATOM 1473 C CA . GLU A 1 187 ? 53.094 44.376 -61.573 1.00 77.88 187 GLU A CA 1
ATOM 1474 C C . GLU A 1 187 ? 54.566 44.429 -61.129 1.00 77.88 187 GLU A C 1
ATOM 1476 O O . GLU A 1 187 ? 55.025 45.453 -60.627 1.00 77.88 187 GLU A O 1
ATOM 1481 N N . MET A 1 188 ? 55.339 43.352 -61.326 1.00 65.88 188 MET A N 1
ATOM 1482 C CA . MET A 1 188 ? 56.748 43.301 -60.919 1.00 65.88 188 MET A CA 1
ATOM 1483 C C . MET A 1 188 ? 57.709 43.664 -62.061 1.00 65.88 188 MET A C 1
ATOM 1485 O O . MET A 1 188 ? 58.086 42.808 -62.864 1.00 65.88 188 MET A O 1
ATOM 1489 N N . CYS A 1 189 ? 58.226 44.895 -62.051 1.00 57.78 189 CYS A N 1
ATOM 1490 C CA . CYS A 1 189 ? 59.239 45.398 -62.998 1.00 57.78 189 CYS A CA 1
ATOM 1491 C C . CYS A 1 189 ? 60.655 44.786 -62.842 1.00 57.78 189 CYS A C 1
ATOM 1493 O O . CYS A 1 189 ? 61.619 45.329 -63.376 1.00 57.78 189 CYS A O 1
ATOM 1495 N N . VAL A 1 190 ? 60.811 43.679 -62.105 1.00 62.62 190 VAL A N 1
ATOM 1496 C CA . VAL A 1 190 ? 62.103 43.032 -61.806 1.00 62.62 190 VAL A CA 1
ATOM 1497 C C . VAL A 1 190 ? 62.144 41.618 -62.399 1.00 62.62 190 VAL A C 1
ATOM 1499 O O . VAL A 1 190 ? 61.141 40.895 -62.418 1.00 62.62 190 VAL A O 1
ATOM 1502 N N . THR A 1 191 ? 63.317 41.207 -62.885 1.00 61.47 191 THR A N 1
ATOM 1503 C CA . THR A 1 191 ? 63.598 39.931 -63.568 1.00 61.47 191 THR A CA 1
ATOM 1504 C C . THR A 1 191 ? 63.632 38.719 -62.624 1.00 61.47 191 THR A C 1
ATOM 1506 O O . THR A 1 191 ? 64.622 38.002 -62.518 1.00 61.47 191 THR A O 1
ATOM 1509 N N . VAL A 1 192 ? 62.510 38.452 -61.953 1.00 69.94 192 VAL A N 1
ATOM 1510 C CA . VAL A 1 192 ? 62.315 37.243 -61.136 1.00 69.94 192 VAL A CA 1
ATOM 1511 C C . VAL A 1 192 ? 62.158 36.001 -62.039 1.00 69.94 192 VAL A C 1
ATOM 1513 O O . VAL A 1 192 ? 61.384 36.060 -63.006 1.00 69.94 192 VAL A O 1
ATOM 1516 N N . PRO A 1 193 ? 62.828 34.866 -61.742 1.00 81.62 193 PRO A N 1
ATOM 1517 C CA . PRO A 1 193 ? 62.672 33.616 -62.486 1.00 81.62 193 PRO A CA 1
ATOM 1518 C C . PRO A 1 193 ? 61.222 33.118 -62.562 1.00 81.62 193 PRO A C 1
ATOM 1520 O O . PRO A 1 193 ? 60.414 33.302 -61.649 1.00 81.62 193 PRO A O 1
ATOM 1523 N N . GLU A 1 194 ? 60.879 32.422 -63.649 1.00 78.31 194 GLU A N 1
ATOM 1524 C CA . GLU A 1 194 ? 59.509 31.930 -63.868 1.00 78.31 194 GLU A CA 1
ATOM 1525 C C . GLU A 1 194 ? 59.050 30.918 -62.813 1.00 78.31 194 GLU A C 1
ATOM 1527 O O . GLU A 1 194 ? 57.871 30.885 -62.453 1.00 78.31 194 GLU A O 1
ATOM 1532 N N . ARG A 1 195 ? 59.994 30.131 -62.281 1.00 83.38 195 ARG A N 1
ATOM 1533 C CA . ARG A 1 195 ? 59.760 29.184 -61.187 1.00 83.38 195 ARG A CA 1
ATOM 1534 C C . ARG A 1 195 ? 59.228 29.893 -59.944 1.00 83.38 195 ARG A C 1
ATOM 1536 O O . ARG A 1 195 ? 58.226 29.455 -59.386 1.00 83.38 195 ARG A O 1
ATOM 1543 N N . ASP A 1 196 ? 59.850 30.998 -5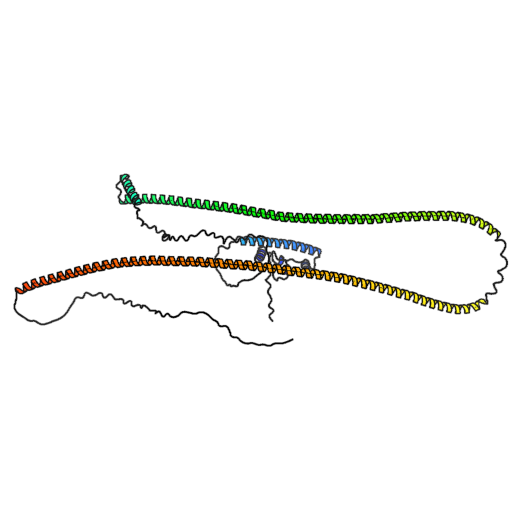9.554 1.00 83.75 196 ASP A N 1
ATOM 1544 C CA . ASP A 1 196 ? 59.530 31.689 -58.304 1.00 83.75 196 ASP A CA 1
ATOM 1545 C C . ASP A 1 196 ? 58.225 32.479 -58.438 1.00 83.75 196 ASP A C 1
ATOM 1547 O O . ASP A 1 196 ? 57.388 32.447 -57.540 1.00 83.75 196 ASP A O 1
ATOM 1551 N N . ARG A 1 197 ? 57.963 33.060 -59.619 1.00 82.00 197 ARG A N 1
ATOM 1552 C CA . ARG A 1 197 ? 56.648 33.633 -59.964 1.00 82.00 197 ARG A CA 1
ATOM 1553 C C . ARG A 1 197 ? 55.525 32.593 -59.855 1.00 82.00 197 ARG A C 1
ATOM 1555 O O . ARG A 1 197 ? 54.473 32.893 -59.293 1.00 82.00 197 ARG A O 1
ATOM 1562 N N . LYS A 1 198 ? 55.755 31.360 -60.328 1.00 84.50 198 LYS A N 1
ATOM 1563 C CA . LYS A 1 198 ? 54.797 30.248 -60.190 1.00 84.50 198 LYS A CA 1
ATOM 1564 C C . LYS A 1 198 ? 54.635 29.797 -58.733 1.00 84.50 198 LYS A C 1
ATOM 1566 O O . LYS A 1 198 ? 53.516 29.499 -58.327 1.00 84.50 198 LYS A O 1
ATOM 1571 N N . ILE A 1 199 ? 55.707 29.785 -57.935 1.00 84.62 199 ILE A N 1
ATOM 1572 C CA . ILE A 1 199 ? 55.646 29.483 -56.492 1.00 84.62 199 ILE A CA 1
ATOM 1573 C C . ILE A 1 199 ? 54.822 30.544 -55.747 1.00 84.62 199 ILE A C 1
ATOM 1575 O O . ILE A 1 199 ? 53.928 30.179 -54.988 1.00 84.62 199 ILE A O 1
ATOM 1579 N N . VAL A 1 200 ? 55.041 31.837 -56.005 1.00 84.31 200 VAL A N 1
ATOM 1580 C CA . VAL A 1 200 ? 54.254 32.924 -55.393 1.00 84.31 200 VAL A CA 1
ATOM 1581 C C . VAL A 1 200 ? 52.781 32.842 -55.808 1.00 84.31 200 VAL A C 1
ATOM 1583 O O . VAL A 1 200 ? 51.907 32.917 -54.947 1.00 84.31 200 VAL A O 1
ATOM 1586 N N . ALA A 1 201 ? 52.480 32.598 -57.089 1.00 84.81 201 ALA A N 1
ATOM 1587 C CA . ALA A 1 201 ? 51.103 32.390 -57.546 1.00 84.81 201 ALA A CA 1
ATOM 1588 C C . ALA A 1 201 ? 50.428 31.187 -56.851 1.00 84.81 201 ALA A C 1
ATOM 1590 O O . ALA A 1 201 ? 49.280 31.294 -56.419 1.00 84.81 201 ALA A O 1
ATOM 1591 N N . LEU A 1 202 ? 51.149 30.070 -56.680 1.00 86.06 202 LEU A N 1
ATOM 1592 C CA . LEU A 1 202 ? 50.682 28.897 -55.928 1.00 86.06 202 LEU A CA 1
ATOM 1593 C C . LEU A 1 202 ? 50.423 29.216 -54.451 1.00 86.06 202 LEU A C 1
ATOM 1595 O O . LEU A 1 202 ? 49.393 28.808 -53.918 1.00 86.06 202 LEU A O 1
ATOM 1599 N N . MET A 1 203 ? 51.311 29.971 -53.799 1.00 87.06 203 MET A N 1
ATOM 1600 C CA . MET A 1 203 ? 51.121 30.406 -52.412 1.00 87.06 203 MET A CA 1
ATOM 1601 C C . MET A 1 203 ? 49.892 31.309 -52.257 1.00 87.06 203 MET A C 1
ATOM 1603 O O . MET A 1 203 ? 49.129 31.125 -51.311 1.00 87.06 203 MET A O 1
ATOM 1607 N N . LEU A 1 204 ? 49.654 32.234 -53.193 1.00 87.81 204 LEU A N 1
ATOM 1608 C CA . LEU A 1 204 ? 48.476 33.107 -53.172 1.00 87.81 204 LEU A CA 1
ATOM 1609 C C . LEU A 1 204 ? 47.168 32.328 -53.372 1.00 87.81 204 LEU A C 1
ATOM 1611 O O . LEU A 1 204 ? 46.215 32.562 -52.632 1.00 87.81 204 LEU A O 1
ATOM 1615 N N . VAL A 1 205 ? 47.116 31.378 -54.316 1.00 88.44 205 VAL A N 1
ATOM 1616 C CA . VAL A 1 205 ? 45.928 30.520 -54.501 1.00 88.44 205 VAL A CA 1
ATOM 1617 C C . VAL A 1 205 ? 45.683 29.655 -53.267 1.00 88.44 205 VAL A C 1
ATOM 1619 O O . VAL A 1 205 ? 44.566 29.654 -52.753 1.00 88.44 205 VAL A O 1
ATOM 1622 N N . LYS A 1 206 ? 46.723 29.007 -52.728 1.00 85.50 206 LYS A N 1
ATOM 1623 C CA . LYS A 1 206 ? 46.610 28.190 -51.512 1.00 85.50 206 LYS A CA 1
ATOM 1624 C C . LYS A 1 206 ? 46.125 29.013 -50.317 1.00 85.50 206 LYS A C 1
ATOM 1626 O O . LYS A 1 206 ? 45.235 28.573 -49.600 1.00 85.50 206 LYS A O 1
ATOM 1631 N N . HIS A 1 207 ? 46.639 30.229 -50.134 1.00 88.81 207 HIS A N 1
ATOM 1632 C CA . HIS A 1 207 ? 46.193 31.118 -49.062 1.00 88.81 207 HIS A CA 1
ATOM 1633 C C . HIS A 1 207 ? 44.726 31.556 -49.236 1.00 88.81 207 HIS A C 1
ATOM 1635 O O . HIS A 1 207 ? 43.972 31.602 -48.266 1.00 88.81 207 HIS A O 1
ATOM 1641 N N . GLN A 1 208 ? 44.278 31.821 -50.469 1.00 88.38 208 GLN A N 1
ATOM 1642 C CA . GLN A 1 208 ? 42.865 32.107 -50.755 1.00 88.38 208 GLN A CA 1
ATOM 1643 C C . GLN A 1 208 ? 41.956 30.897 -50.476 1.00 88.38 208 GLN A C 1
ATOM 1645 O O . GLN A 1 208 ? 40.854 31.072 -49.953 1.00 88.38 208 GLN A O 1
ATOM 1650 N N . GLU A 1 209 ? 42.409 29.681 -50.785 1.00 87.38 209 GLU A N 1
ATOM 1651 C CA . GLU A 1 209 ? 41.699 28.426 -50.494 1.00 87.38 209 GLU A CA 1
ATOM 1652 C C . GLU A 1 209 ? 41.651 28.125 -48.988 1.00 87.38 209 GLU A C 1
ATOM 1654 O O . GLU A 1 209 ? 40.602 27.737 -48.471 1.00 87.38 209 GLU A O 1
ATOM 1659 N N . GLU A 1 210 ? 42.735 28.384 -48.254 1.00 86.75 210 GLU A N 1
ATOM 1660 C CA . GLU A 1 210 ? 42.788 28.302 -46.789 1.00 86.75 210 GLU A CA 1
ATOM 1661 C C . GLU A 1 210 ? 41.834 29.315 -46.139 1.00 86.75 210 GLU A C 1
ATOM 1663 O O . GLU A 1 210 ? 41.043 28.942 -45.274 1.00 86.75 210 GLU A O 1
ATOM 1668 N N . LEU A 1 211 ? 41.817 30.573 -46.597 1.00 91.88 211 LEU A N 1
ATOM 1669 C CA . LEU A 1 211 ? 40.869 31.588 -46.122 1.00 91.88 211 LEU A CA 1
ATOM 1670 C C . LEU A 1 211 ? 39.408 31.229 -46.438 1.00 91.88 211 LEU A C 1
ATOM 1672 O O . LEU A 1 211 ? 38.526 31.498 -45.621 1.00 91.88 211 LEU A O 1
ATOM 1676 N N . ALA A 1 212 ? 39.130 30.634 -47.601 1.00 89.00 212 ALA A N 1
ATOM 1677 C CA . ALA A 1 212 ? 37.793 30.152 -47.946 1.00 89.00 212 ALA A CA 1
ATOM 1678 C C . ALA A 1 212 ? 37.373 28.968 -47.057 1.00 89.00 212 ALA A C 1
ATOM 1680 O O . ALA A 1 212 ? 36.256 28.954 -46.541 1.00 89.00 212 ALA A O 1
ATOM 1681 N N . SER A 1 213 ? 38.289 28.029 -46.810 1.00 88.62 213 SER A N 1
ATOM 1682 C CA . SER A 1 213 ? 38.073 26.872 -45.934 1.00 88.62 213 SER A CA 1
ATOM 1683 C C . SER A 1 213 ? 37.838 27.294 -44.483 1.00 88.62 213 SER A C 1
ATOM 1685 O O . SER A 1 213 ? 36.907 26.812 -43.848 1.00 88.62 213 SER A O 1
ATOM 1687 N N . LEU A 1 214 ? 38.614 28.254 -43.966 1.00 92.94 214 LEU A N 1
ATOM 1688 C CA . LEU A 1 214 ? 38.424 28.812 -42.623 1.00 92.94 214 LEU A CA 1
ATOM 1689 C C . LEU A 1 214 ? 37.060 29.498 -42.474 1.00 92.94 214 LEU A C 1
ATOM 1691 O O . LEU A 1 214 ? 36.391 29.292 -41.463 1.00 92.94 214 LEU A O 1
ATOM 1695 N N . LYS A 1 215 ? 36.618 30.263 -43.481 1.00 94.31 215 LYS A N 1
ATOM 1696 C CA . LYS A 1 215 ? 35.279 30.879 -43.493 1.00 94.31 215 LYS A CA 1
ATOM 1697 C C . LYS A 1 215 ? 34.167 29.828 -43.491 1.00 94.31 215 LYS A C 1
ATOM 1699 O O . LYS A 1 215 ? 33.214 29.977 -42.733 1.00 94.31 215 LYS A O 1
ATOM 1704 N N . LEU A 1 216 ? 34.309 28.759 -44.279 1.00 93.19 216 LEU A N 1
ATOM 1705 C CA . LEU A 1 216 ? 33.347 27.655 -44.308 1.00 93.19 216 LEU A CA 1
ATOM 1706 C C . LEU A 1 216 ? 33.289 26.925 -42.955 1.00 93.19 216 LEU A C 1
ATOM 1708 O O . LEU A 1 216 ? 32.206 26.744 -42.408 1.00 93.19 216 LEU A O 1
ATOM 1712 N N . CYS A 1 217 ? 34.439 26.592 -42.360 1.00 91.06 217 CYS A N 1
ATOM 1713 C CA . CYS A 1 217 ? 34.501 25.982 -41.029 1.00 91.06 217 CYS A CA 1
ATOM 1714 C C . CYS A 1 217 ? 33.850 26.869 -39.953 1.00 91.06 217 CYS A C 1
ATOM 1716 O O . CYS A 1 217 ? 33.098 26.365 -39.121 1.00 91.06 217 CYS A O 1
ATOM 1718 N N . GLN A 1 218 ? 34.085 28.186 -39.987 1.00 93.94 218 GLN A N 1
ATOM 1719 C CA . GLN A 1 218 ? 33.448 29.140 -39.071 1.00 93.94 218 GLN A CA 1
ATOM 1720 C C . GLN A 1 218 ? 31.923 29.186 -39.250 1.00 93.94 218 GLN A C 1
ATOM 1722 O O . GLN A 1 218 ? 31.201 29.235 -38.255 1.00 93.94 218 GLN A O 1
ATOM 1727 N N . GLN A 1 219 ? 31.426 29.128 -40.490 1.00 94.62 219 GLN A N 1
ATOM 1728 C CA . GLN A 1 219 ? 29.991 29.055 -40.786 1.00 94.62 219 GLN A CA 1
ATOM 1729 C C . GLN A 1 219 ? 29.378 27.745 -40.267 1.00 94.62 219 GLN A C 1
ATOM 1731 O O . GLN A 1 219 ? 28.401 27.784 -39.522 1.00 94.62 219 GLN A O 1
ATOM 1736 N N . GLU A 1 220 ? 29.995 26.592 -40.544 1.00 93.00 220 GLU A N 1
ATOM 1737 C CA . GLU A 1 220 ? 29.532 25.305 -40.007 1.00 93.00 220 GLU A CA 1
ATOM 1738 C C . GLU A 1 220 ? 29.547 25.268 -38.468 1.00 93.00 220 GLU A C 1
ATOM 1740 O O . GLU A 1 220 ? 28.677 24.662 -37.841 1.00 93.00 220 GLU A O 1
ATOM 1745 N N . GLU A 1 221 ? 30.542 25.883 -37.824 1.00 92.94 221 GLU A N 1
ATOM 1746 C CA . GLU A 1 221 ? 30.594 25.991 -36.365 1.00 92.94 221 GLU A CA 1
ATOM 1747 C C . GLU A 1 221 ? 29.483 26.884 -35.808 1.00 92.94 221 GLU A C 1
ATOM 1749 O O . GLU A 1 221 ? 28.882 26.523 -34.792 1.00 92.94 221 GLU A O 1
ATOM 1754 N N . GLN A 1 222 ? 29.159 27.994 -36.476 1.00 94.31 222 GLN A N 1
ATOM 1755 C CA . GLN A 1 222 ? 28.020 28.847 -36.126 1.00 94.31 222 GLN A CA 1
ATOM 1756 C C . GLN A 1 222 ? 26.700 28.075 -36.251 1.00 94.31 222 GLN A C 1
ATOM 1758 O O . GLN A 1 222 ? 25.959 27.992 -35.271 1.00 94.31 222 GLN A O 1
ATOM 1763 N N . GLU A 1 223 ? 26.453 27.395 -37.374 1.00 95.06 223 GLU A N 1
ATOM 1764 C CA . GLU A 1 223 ? 25.266 26.548 -37.567 1.00 95.06 223 GLU A CA 1
ATOM 1765 C C . GLU A 1 223 ? 25.169 25.436 -36.507 1.00 95.06 223 GLU A C 1
ATOM 1767 O O . GLU A 1 223 ? 24.105 25.193 -35.930 1.00 95.06 223 GLU A O 1
ATOM 1772 N N . ARG A 1 224 ? 26.292 24.785 -36.168 1.00 93.56 224 ARG A N 1
ATOM 1773 C CA . ARG A 1 224 ? 26.359 23.779 -35.090 1.00 93.56 224 ARG A CA 1
ATOM 1774 C C . ARG A 1 224 ? 26.054 24.380 -33.716 1.00 93.56 224 ARG A C 1
ATOM 1776 O O . ARG A 1 224 ? 25.437 23.701 -32.891 1.00 93.56 224 ARG A O 1
ATOM 1783 N N . GLN A 1 225 ? 26.480 25.612 -33.437 1.00 94.44 225 GLN A N 1
ATOM 1784 C CA . GLN A 1 225 ? 26.161 26.317 -32.191 1.00 94.44 225 GLN A CA 1
ATOM 1785 C C . GLN A 1 225 ? 24.687 26.735 -32.139 1.00 94.44 225 GLN A C 1
ATOM 1787 O O . GLN A 1 225 ? 24.040 26.558 -31.106 1.00 94.44 225 GLN A O 1
ATOM 1792 N N . GLU A 1 226 ? 24.124 27.224 -33.241 1.00 95.75 226 GLU A N 1
ATOM 1793 C CA . GLU A 1 226 ? 22.709 27.581 -33.337 1.00 95.75 226 GLU A CA 1
ATOM 1794 C C . GLU A 1 226 ? 21.802 26.357 -33.202 1.00 95.75 226 GLU A C 1
ATOM 1796 O O . GLU A 1 226 ? 20.875 26.375 -32.392 1.00 95.75 226 GLU A O 1
ATOM 1801 N N . ALA A 1 227 ? 22.119 25.251 -33.880 1.00 95.38 227 ALA A N 1
ATOM 1802 C CA . ALA A 1 227 ? 21.402 23.987 -33.733 1.00 95.38 227 ALA A CA 1
ATOM 1803 C C . ALA A 1 227 ? 21.425 23.469 -32.280 1.00 95.38 227 ALA A C 1
ATOM 1805 O O . ALA A 1 227 ? 20.409 22.978 -31.778 1.00 95.38 227 ALA A O 1
ATOM 1806 N N . ARG A 1 228 ? 22.552 23.626 -31.563 1.00 94.69 228 ARG A N 1
ATOM 1807 C CA . ARG A 1 228 ? 22.645 23.318 -30.121 1.00 94.69 228 ARG A CA 1
ATOM 1808 C C . ARG A 1 228 ? 21.751 24.236 -29.289 1.00 94.69 228 ARG A C 1
ATOM 1810 O O . ARG A 1 228 ? 20.935 23.723 -28.529 1.00 94.69 228 ARG A O 1
ATOM 1817 N N . ARG A 1 229 ? 21.822 25.559 -29.484 1.00 97.38 229 ARG A N 1
ATOM 1818 C CA . ARG A 1 229 ? 20.970 26.544 -28.784 1.00 97.38 229 ARG A CA 1
ATOM 1819 C C . ARG A 1 229 ? 19.480 26.280 -29.015 1.00 97.38 229 ARG A C 1
ATOM 1821 O O . ARG A 1 229 ? 18.702 26.298 -28.065 1.00 97.38 229 ARG A O 1
ATOM 1828 N N . GLN A 1 230 ? 19.074 25.977 -30.249 1.00 94.44 230 GLN A N 1
ATOM 1829 C CA . GLN A 1 230 ? 17.694 25.612 -30.584 1.00 94.44 230 GLN A CA 1
ATOM 1830 C C . GLN A 1 230 ? 17.272 24.308 -29.890 1.00 94.44 230 GLN A C 1
ATOM 1832 O O . GLN A 1 230 ? 16.194 24.243 -29.293 1.00 94.44 230 GLN A O 1
ATOM 1837 N N . GLN A 1 231 ? 18.125 23.278 -29.903 1.00 95.00 231 GLN A N 1
ATOM 1838 C CA . GLN A 1 231 ? 17.854 22.011 -29.222 1.00 95.00 231 GLN A CA 1
ATOM 1839 C C . GLN A 1 231 ? 17.758 22.183 -27.694 1.00 95.00 231 GLN A C 1
ATOM 1841 O O . GLN A 1 231 ? 16.889 21.586 -27.055 1.00 95.00 231 GLN A O 1
ATOM 1846 N N . GLU A 1 232 ? 18.617 23.006 -27.096 1.00 94.56 232 GLU A N 1
ATOM 1847 C CA . GLU A 1 232 ? 18.592 23.349 -25.671 1.00 94.56 232 GLU A CA 1
ATOM 1848 C C . GLU A 1 232 ? 17.346 24.159 -25.305 1.00 94.56 232 GLU A C 1
ATOM 1850 O O . GLU A 1 232 ? 16.678 23.828 -24.325 1.00 94.56 232 GLU A O 1
ATOM 1855 N N . ALA A 1 233 ? 16.949 25.134 -26.128 1.00 96.94 233 ALA A N 1
ATOM 1856 C CA . ALA A 1 233 ? 15.708 25.883 -25.949 1.00 96.94 233 ALA A CA 1
ATOM 1857 C C . ALA A 1 233 ? 14.473 24.965 -25.995 1.00 96.94 233 ALA A C 1
ATOM 1859 O O . ALA A 1 233 ? 13.608 25.053 -25.120 1.00 96.94 233 ALA A O 1
ATOM 1860 N N . GLN A 1 234 ? 14.411 24.026 -26.947 1.00 95.56 234 GLN A N 1
ATOM 1861 C CA . GLN A 1 234 ? 13.345 23.017 -27.017 1.00 95.56 234 GLN A CA 1
ATOM 1862 C C . GLN A 1 234 ? 13.330 22.107 -25.778 1.00 95.56 234 GLN A C 1
ATOM 1864 O O . GLN A 1 234 ? 12.263 21.843 -25.217 1.00 95.56 234 GLN A O 1
ATOM 1869 N N . ARG A 1 235 ? 14.502 21.656 -25.302 1.00 94.81 235 ARG A N 1
ATOM 1870 C CA . ARG A 1 235 ? 14.625 20.865 -24.062 1.00 94.81 235 ARG A CA 1
ATOM 1871 C C . ARG A 1 235 ? 14.150 21.660 -22.844 1.00 94.81 235 ARG A C 1
ATOM 1873 O O . ARG A 1 235 ? 13.346 21.142 -22.074 1.00 94.81 235 ARG A O 1
ATOM 1880 N N . ALA A 1 236 ? 14.565 22.917 -22.707 1.00 96.31 236 ALA A N 1
ATOM 1881 C CA . ALA A 1 236 ? 14.162 23.800 -21.615 1.00 96.31 236 ALA A CA 1
ATOM 1882 C C . ALA A 1 236 ? 12.654 24.107 -21.641 1.00 96.31 236 ALA A C 1
ATOM 1884 O O . ALA A 1 236 ? 12.008 24.131 -20.593 1.00 96.31 236 ALA A O 1
ATOM 1885 N N . GLN A 1 237 ? 12.052 24.293 -22.821 1.00 96.56 237 GLN A N 1
ATOM 1886 C CA . GLN A 1 237 ? 10.598 24.429 -22.961 1.00 96.56 237 GLN A CA 1
ATOM 1887 C C . GLN A 1 237 ? 9.867 23.140 -22.559 1.00 96.56 237 GLN A C 1
ATOM 1889 O O . GLN A 1 237 ? 8.926 23.195 -21.765 1.00 96.56 237 GLN A O 1
ATOM 1894 N N . ALA A 1 238 ? 10.318 21.977 -23.039 1.00 96.19 238 ALA A N 1
ATOM 1895 C CA . ALA A 1 238 ? 9.748 20.684 -22.661 1.00 96.19 238 ALA A CA 1
ATOM 1896 C C . ALA A 1 238 ? 9.868 20.422 -21.148 1.00 96.19 238 ALA A C 1
ATOM 1898 O O . ALA A 1 238 ? 8.927 19.922 -20.527 1.00 96.19 238 ALA A O 1
ATOM 1899 N N . GLU A 1 239 ? 10.983 20.816 -20.531 1.00 95.06 239 GLU A N 1
ATOM 1900 C CA . GLU A 1 239 ? 11.180 20.708 -19.089 1.00 95.06 239 GLU A CA 1
ATOM 1901 C C . GLU A 1 239 ? 10.279 21.675 -18.307 1.00 95.06 239 GLU A C 1
ATOM 1903 O O . GLU A 1 239 ? 9.627 21.251 -17.354 1.00 95.06 239 GLU A O 1
ATOM 1908 N N . LYS A 1 240 ? 10.142 22.938 -18.738 1.00 96.88 240 LYS A N 1
ATOM 1909 C CA . LYS A 1 240 ? 9.175 23.891 -18.157 1.00 96.88 240 LYS A CA 1
ATOM 1910 C C . LYS A 1 240 ? 7.749 23.331 -18.203 1.00 96.88 240 LYS A C 1
ATOM 1912 O O . LYS A 1 240 ? 7.036 23.404 -17.204 1.00 96.88 240 LYS A O 1
ATOM 1917 N N . GLN A 1 241 ? 7.346 22.710 -19.314 1.00 96.69 241 GLN A N 1
ATOM 1918 C CA . GLN A 1 241 ? 6.038 22.052 -19.427 1.00 96.69 241 GLN A CA 1
ATOM 1919 C C . GLN A 1 241 ? 5.920 20.813 -18.521 1.00 96.69 241 GLN A C 1
ATOM 1921 O O . GLN A 1 241 ? 4.874 20.603 -17.907 1.00 96.69 241 GLN A O 1
ATOM 1926 N N . ARG A 1 242 ? 6.986 20.012 -18.371 1.00 96.56 242 ARG A N 1
ATOM 1927 C CA . ARG A 1 242 ? 7.035 18.889 -17.415 1.00 96.56 242 ARG A CA 1
ATOM 1928 C C . ARG A 1 242 ? 6.887 19.375 -15.969 1.00 96.56 242 ARG A C 1
ATOM 1930 O O . ARG A 1 242 ? 6.085 18.805 -15.234 1.00 96.56 242 ARG A O 1
ATOM 1937 N N . ARG A 1 243 ? 7.607 20.433 -15.577 1.00 95.62 243 ARG A N 1
ATOM 1938 C CA . ARG A 1 243 ? 7.531 21.052 -14.240 1.00 95.62 243 ARG A CA 1
ATOM 1939 C C . ARG A 1 243 ? 6.123 21.592 -13.955 1.00 95.62 243 ARG A C 1
ATOM 1941 O O . ARG A 1 243 ? 5.567 21.258 -12.915 1.00 95.62 243 ARG A O 1
ATOM 1948 N N . LYS A 1 244 ? 5.498 22.306 -14.905 1.00 97.31 244 LYS A N 1
ATOM 1949 C CA . LYS A 1 244 ? 4.098 22.770 -14.790 1.00 97.31 244 LYS A CA 1
ATOM 1950 C C . LYS A 1 244 ? 3.107 21.617 -14.592 1.00 97.31 244 LYS A C 1
ATOM 1952 O O . LYS A 1 244 ? 2.278 21.675 -13.691 1.00 97.31 244 LYS A O 1
ATOM 1957 N N . LYS A 1 245 ? 3.214 20.545 -15.387 1.00 97.25 245 LYS A N 1
ATOM 1958 C CA . LYS A 1 245 ? 2.355 19.351 -15.244 1.00 97.25 245 LYS A CA 1
ATOM 1959 C C . LYS A 1 245 ? 2.550 18.650 -13.896 1.00 97.25 245 LYS A C 1
ATOM 1961 O O . LYS A 1 245 ? 1.576 18.190 -13.310 1.00 97.25 245 LYS A O 1
ATOM 1966 N N . LEU A 1 246 ? 3.785 18.594 -13.393 1.00 96.75 246 LEU A N 1
ATOM 1967 C CA . LEU A 1 246 ? 4.087 18.037 -12.073 1.00 96.75 246 LEU A CA 1
ATOM 1968 C C . LEU A 1 246 ? 3.470 18.886 -10.950 1.00 96.75 246 LEU A C 1
ATOM 1970 O O . LEU A 1 246 ? 2.823 18.330 -10.070 1.00 96.75 246 LEU A O 1
ATOM 1974 N N . GLN A 1 247 ? 3.594 20.216 -11.021 1.00 97.00 247 GLN A N 1
ATOM 1975 C CA . GLN A 1 247 ? 2.957 21.143 -10.077 1.00 97.00 247 GLN A CA 1
ATOM 1976 C C . GLN A 1 247 ? 1.430 20.991 -10.073 1.00 97.00 247 GLN A C 1
ATOM 1978 O O . GLN A 1 247 ? 0.849 20.818 -9.009 1.00 97.00 247 GLN A O 1
ATOM 1983 N N . GLN A 1 248 ? 0.791 20.943 -11.246 1.00 96.88 248 GLN A N 1
ATOM 1984 C CA . GLN A 1 248 ? -0.656 20.706 -11.362 1.00 96.88 248 GLN A CA 1
ATOM 1985 C C . GLN A 1 248 ? -1.079 19.340 -10.799 1.00 96.88 248 GLN A C 1
ATOM 1987 O O . GLN A 1 248 ? -2.126 19.228 -10.167 1.00 96.88 248 GLN A O 1
ATOM 1992 N N . SER A 1 249 ? -0.274 18.292 -11.004 1.00 96.44 249 SER A N 1
ATOM 1993 C CA . SER A 1 249 ? -0.538 16.971 -10.421 1.00 96.44 249 SER A CA 1
ATOM 1994 C C . SER A 1 249 ? -0.403 16.972 -8.896 1.00 96.44 249 SER A C 1
ATOM 1996 O O . SER A 1 249 ? -1.166 16.286 -8.224 1.00 96.44 249 SER A O 1
ATOM 1998 N N . MET A 1 250 ? 0.555 17.730 -8.357 1.00 94.94 250 MET A N 1
ATOM 1999 C CA . MET A 1 250 ? 0.771 17.883 -6.919 1.00 94.94 250 MET A CA 1
ATOM 2000 C C . MET A 1 250 ? -0.355 18.695 -6.266 1.00 94.94 250 MET A C 1
ATOM 2002 O O . MET A 1 250 ? -0.877 18.269 -5.243 1.00 94.94 250 MET A O 1
ATOM 2006 N N . GLN A 1 251 ? -0.786 19.793 -6.896 1.00 97.31 251 GLN A N 1
ATOM 2007 C CA . GLN A 1 251 ? -1.923 20.611 -6.455 1.00 97.31 251 GLN A CA 1
ATOM 2008 C C . GLN A 1 251 ? -3.212 19.788 -6.391 1.00 97.31 251 GLN A C 1
ATOM 2010 O O . GLN A 1 251 ? -3.832 19.717 -5.339 1.00 97.31 251 GLN A O 1
ATOM 2015 N N . ARG A 1 252 ? -3.557 19.059 -7.462 1.00 96.62 252 ARG A N 1
ATOM 2016 C CA . ARG A 1 252 ? -4.732 18.166 -7.474 1.00 96.62 252 ARG A CA 1
ATOM 2017 C C . ARG A 1 252 ? -4.676 17.096 -6.386 1.00 96.62 252 ARG A C 1
ATOM 2019 O O . ARG A 1 252 ? -5.696 16.765 -5.796 1.00 96.62 252 ARG A O 1
ATOM 2026 N N . TRP A 1 253 ? -3.490 16.551 -6.114 1.00 96.12 253 TRP A N 1
ATOM 2027 C CA . TRP A 1 253 ? -3.306 15.571 -5.045 1.00 96.12 253 TRP A CA 1
ATOM 2028 C C . TRP A 1 253 ? -3.468 16.197 -3.649 1.00 96.12 253 TRP A C 1
ATOM 2030 O O . TRP A 1 253 ? -4.074 15.578 -2.777 1.00 96.12 253 TRP A O 1
ATOM 2040 N N . GLN A 1 254 ? -2.995 17.432 -3.444 1.00 94.69 254 GLN A N 1
ATOM 2041 C CA . GLN A 1 254 ? -3.222 18.203 -2.215 1.00 94.69 254 GLN A CA 1
ATOM 2042 C C . GLN A 1 254 ? -4.713 18.534 -2.026 1.00 94.69 254 GLN A C 1
ATOM 2044 O O . GLN A 1 254 ? -5.260 18.265 -0.960 1.00 94.69 254 GLN A O 1
ATOM 2049 N N . GLU A 1 255 ? -5.391 19.015 -3.071 1.00 97.44 255 GLU A N 1
ATOM 2050 C CA . GLU A 1 255 ? -6.840 19.268 -3.088 1.00 97.44 255 GLU A CA 1
ATOM 2051 C C . GLU A 1 255 ? -7.642 17.997 -2.761 1.00 97.44 255 GLU A C 1
ATOM 2053 O O . GLU A 1 255 ? -8.570 18.037 -1.954 1.00 97.44 255 GLU A O 1
ATOM 2058 N N . GLU A 1 256 ? -7.268 16.847 -3.332 1.00 96.31 256 GLU A N 1
ATOM 2059 C CA . GLU A 1 256 ? -7.915 15.565 -3.045 1.00 96.31 256 GLU A CA 1
ATOM 2060 C C . GLU A 1 256 ? -7.663 15.104 -1.597 1.00 96.31 256 GLU A C 1
ATOM 2062 O O . GLU A 1 256 ? -8.576 14.608 -0.928 1.00 96.31 256 GLU A O 1
ATOM 2067 N N . LEU A 1 257 ? -6.444 15.289 -1.080 1.00 95.56 257 LEU A N 1
ATOM 2068 C CA . LEU A 1 257 ? -6.090 14.989 0.308 1.00 95.56 257 LEU A CA 1
ATOM 2069 C C . LEU A 1 257 ? -6.891 15.861 1.289 1.00 95.56 257 LEU A C 1
ATOM 2071 O O . LEU A 1 257 ? -7.430 15.348 2.274 1.00 95.56 257 LEU A O 1
ATOM 2075 N N . GLU A 1 258 ? -7.017 17.156 0.998 1.00 96.62 258 GLU A N 1
ATOM 2076 C CA . GLU A 1 258 ? -7.835 18.091 1.768 1.00 96.62 258 GLU A CA 1
ATOM 2077 C C . GLU A 1 258 ? -9.324 17.765 1.675 1.00 96.62 258 GLU A C 1
ATOM 2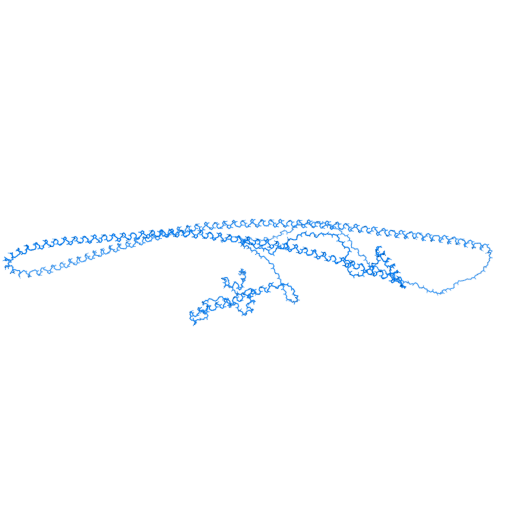079 O O . GLU A 1 258 ? -9.997 17.750 2.700 1.00 96.62 258 GLU A O 1
ATOM 2084 N N . ALA A 1 259 ? -9.855 17.427 0.498 1.00 97.00 259 ALA A N 1
ATOM 2085 C CA . ALA A 1 259 ? -11.245 16.999 0.351 1.00 97.00 259 ALA A CA 1
ATOM 2086 C C . ALA A 1 259 ? -11.539 15.744 1.197 1.00 97.00 259 ALA A C 1
ATOM 2088 O O . ALA A 1 259 ? -12.545 15.687 1.908 1.00 97.00 259 ALA A O 1
ATOM 2089 N N . ARG A 1 260 ? -10.618 14.768 1.207 1.00 96.38 260 ARG A N 1
ATOM 2090 C CA . ARG A 1 260 ? -10.679 13.573 2.072 1.00 96.38 260 ARG A CA 1
ATOM 2091 C C . ARG A 1 260 ? -10.530 13.900 3.565 1.00 96.38 260 ARG A C 1
ATOM 2093 O O . ARG A 1 260 ? -11.018 13.141 4.403 1.00 96.38 260 ARG A O 1
ATOM 2100 N N . ARG A 1 261 ? -9.835 14.983 3.929 1.00 96.06 261 ARG A N 1
ATOM 2101 C CA . ARG A 1 261 ? -9.756 15.490 5.310 1.00 96.06 261 ARG A CA 1
ATOM 2102 C C . ARG A 1 261 ? -11.073 16.160 5.716 1.00 96.06 261 ARG A C 1
ATOM 2104 O O . ARG A 1 261 ? -11.703 15.686 6.652 1.00 96.06 261 ARG A O 1
ATOM 2111 N N . ARG A 1 262 ? -11.546 17.138 4.940 1.00 97.62 262 ARG A N 1
ATOM 2112 C CA . ARG A 1 262 ? -12.813 17.860 5.153 1.00 97.62 262 ARG A CA 1
ATOM 2113 C C . ARG A 1 262 ? -14.019 16.912 5.217 1.00 97.62 262 ARG A C 1
ATOM 2115 O O . ARG A 1 262 ? -14.935 17.140 5.996 1.00 97.62 262 ARG A O 1
ATOM 2122 N N . LEU A 1 263 ? -14.029 15.825 4.434 1.00 97.31 263 LEU A N 1
ATOM 2123 C CA . LEU A 1 263 ? -15.080 14.798 4.500 1.00 97.31 263 LEU A CA 1
ATOM 2124 C C . LEU A 1 263 ? -15.042 13.977 5.802 1.00 97.31 263 LEU A C 1
ATOM 2126 O O . LEU A 1 263 ? -16.096 13.560 6.276 1.00 97.31 263 LEU A O 1
ATOM 2130 N N . ARG A 1 264 ? -13.857 13.729 6.377 1.00 95.38 264 ARG A N 1
ATOM 2131 C CA . ARG A 1 264 ? -13.731 13.085 7.696 1.00 95.38 264 ARG A CA 1
ATOM 2132 C C . ARG A 1 264 ? -14.187 14.029 8.798 1.00 95.38 264 ARG A C 1
ATOM 2134 O O . ARG A 1 264 ? -15.069 13.649 9.552 1.00 95.38 264 ARG A O 1
ATOM 2141 N N . GLU A 1 265 ? -13.698 15.267 8.787 1.00 95.12 265 GLU A N 1
ATOM 2142 C CA . GLU A 1 265 ? -14.094 16.310 9.742 1.00 95.12 265 GLU A CA 1
ATOM 2143 C C . GLU A 1 265 ? -15.619 16.522 9.739 1.00 95.12 265 GLU A C 1
ATOM 2145 O O . GLU A 1 265 ? -16.229 16.528 10.800 1.00 95.12 265 GLU A O 1
ATOM 2150 N N . ARG A 1 266 ? -16.274 16.565 8.565 1.00 96.38 266 ARG A N 1
ATOM 2151 C CA . ARG A 1 266 ? -17.749 16.631 8.470 1.00 96.38 266 ARG A CA 1
ATOM 2152 C C . ARG A 1 266 ? -18.449 15.446 9.135 1.00 96.38 266 ARG A C 1
ATOM 2154 O O . ARG A 1 266 ? -19.344 15.652 9.948 1.00 96.38 266 ARG A O 1
ATOM 2161 N N . ARG A 1 267 ? -18.021 14.215 8.840 1.00 95.25 267 ARG A N 1
ATOM 2162 C CA . ARG A 1 267 ? -18.584 13.001 9.461 1.00 95.25 267 ARG A CA 1
ATOM 2163 C C . ARG A 1 267 ? -18.352 12.972 10.969 1.00 95.25 267 ARG A C 1
ATOM 2165 O O . ARG A 1 267 ? -19.220 12.533 11.711 1.00 95.25 267 ARG A O 1
ATOM 2172 N N . GLU A 1 268 ? -17.195 13.443 11.422 1.00 93.75 268 GLU A N 1
ATOM 2173 C CA . GLU A 1 268 ? -16.873 13.582 12.841 1.00 93.75 268 GLU A CA 1
ATOM 2174 C C . GLU A 1 268 ? -17.781 14.626 13.507 1.00 93.75 268 GLU A C 1
ATOM 2176 O O . GLU A 1 268 ? -18.325 14.331 14.566 1.00 93.75 268 GLU A O 1
ATOM 2181 N N . THR A 1 269 ? -18.054 15.773 12.868 1.00 94.69 269 THR A N 1
ATOM 2182 C CA . THR A 1 269 ? -19.021 16.766 13.379 1.00 94.69 269 THR A CA 1
ATOM 2183 C C . THR A 1 269 ? -20.471 16.275 13.354 1.00 94.69 269 THR A C 1
ATOM 2185 O O . THR A 1 269 ? -21.209 16.540 14.295 1.00 94.69 269 THR A O 1
ATOM 2188 N N . GLU A 1 270 ? -20.884 15.517 12.333 1.00 95.81 270 GLU A N 1
ATOM 2189 C CA . GLU A 1 270 ? -22.221 14.908 12.258 1.00 95.81 270 GLU A CA 1
ATOM 2190 C C . GLU A 1 270 ? -22.419 13.882 13.385 1.00 95.81 270 GLU A C 1
ATOM 2192 O O . GLU A 1 270 ? -23.437 13.901 14.074 1.00 95.81 270 GLU A O 1
ATOM 2197 N N . VAL A 1 271 ? -21.424 13.020 13.623 1.00 95.75 271 VAL A N 1
ATOM 2198 C CA . VAL A 1 271 ? -21.448 12.024 14.707 1.00 95.75 271 VAL A CA 1
ATOM 2199 C C . VAL A 1 271 ? -21.312 12.677 16.088 1.00 95.75 271 VAL A C 1
ATOM 2201 O O . VAL A 1 271 ? -21.928 12.202 17.041 1.00 95.75 271 VAL A O 1
ATOM 2204 N N . ALA A 1 272 ? -20.542 13.760 16.223 1.00 94.31 272 ALA A N 1
ATOM 2205 C CA . ALA A 1 272 ? -20.469 14.538 17.460 1.00 94.31 272 ALA A CA 1
ATOM 2206 C C . ALA A 1 272 ? -21.825 15.184 17.781 1.00 94.31 272 ALA A C 1
ATOM 2208 O O . ALA A 1 272 ? -22.360 14.938 18.857 1.00 94.31 272 ALA A O 1
ATOM 2209 N N . GLY A 1 273 ? -22.440 15.880 16.819 1.00 96.19 273 GLY A N 1
ATOM 2210 C CA . GLY A 1 273 ? -23.767 16.481 16.985 1.00 96.19 273 GLY A CA 1
ATOM 2211 C C . GLY A 1 273 ? -24.865 15.451 17.278 1.00 96.19 273 GLY A C 1
ATOM 2212 O O . GLY A 1 273 ? -25.734 15.700 18.108 1.00 96.19 273 GLY A O 1
ATOM 2213 N N . GLN A 1 274 ? -24.807 14.255 16.677 1.00 94.69 274 GLN A N 1
ATOM 2214 C CA . GLN A 1 274 ? -25.701 13.144 17.039 1.00 94.69 274 GLN A CA 1
ATOM 2215 C C . GLN A 1 274 ? -25.534 12.725 18.506 1.00 94.69 274 GLN A C 1
ATOM 2217 O O . GLN A 1 274 ? -26.528 12.582 19.213 1.00 94.69 274 GLN A O 1
ATOM 2222 N N . ARG A 1 275 ? -24.293 12.580 18.989 1.00 93.81 275 ARG A N 1
ATOM 2223 C CA . ARG A 1 275 ? -24.011 12.238 20.394 1.00 93.81 275 ARG A CA 1
ATOM 2224 C C . ARG A 1 275 ? -24.425 13.346 21.357 1.00 93.81 275 ARG A C 1
ATOM 2226 O O . ARG A 1 275 ? -24.944 13.044 22.422 1.00 93.81 275 ARG A O 1
ATOM 2233 N N . GLU A 1 276 ? -24.224 14.609 20.995 1.00 93.94 276 GLU A N 1
ATOM 2234 C CA . GLU A 1 276 ? -24.676 15.761 21.784 1.00 93.94 276 GLU A CA 1
ATOM 2235 C C . GLU A 1 276 ? -26.205 15.774 21.912 1.00 93.94 276 GLU A C 1
ATOM 2237 O O . GLU A 1 276 ? -26.725 15.902 23.018 1.00 93.94 276 GLU A O 1
ATOM 2242 N N . LEU A 1 277 ? -26.934 15.532 20.816 1.00 96.69 277 LEU A N 1
ATOM 2243 C CA . LEU A 1 277 ? -28.392 15.377 20.837 1.00 96.69 277 LEU A CA 1
ATOM 2244 C C . LEU A 1 277 ? -28.839 14.175 21.686 1.00 96.69 277 LEU A C 1
ATOM 2246 O O . LEU A 1 277 ? -29.792 14.293 22.455 1.00 96.69 277 LEU A O 1
ATOM 2250 N N . GLU A 1 278 ? -28.155 13.030 21.596 1.00 94.12 278 GLU A N 1
ATOM 2251 C CA . GLU A 1 278 ? -28.426 11.867 22.453 1.00 94.12 278 GLU A CA 1
ATOM 2252 C C . GLU A 1 278 ? -28.194 12.178 23.939 1.00 94.12 278 GLU A C 1
ATOM 2254 O O . GLU A 1 278 ? -29.028 11.811 24.769 1.00 94.12 278 GLU A O 1
ATOM 2259 N N . VAL A 1 279 ? -27.109 12.882 24.282 1.00 95.62 279 VAL A N 1
ATOM 2260 C CA . VAL A 1 279 ? -26.810 13.314 25.656 1.00 95.62 279 VAL A CA 1
ATOM 2261 C C . VAL A 1 279 ? -27.880 14.276 26.164 1.00 95.62 279 VAL A C 1
ATOM 2263 O O . VAL A 1 279 ? -28.428 14.028 27.234 1.00 95.62 279 VAL A O 1
ATOM 2266 N N . LEU A 1 280 ? -28.267 15.296 25.391 1.00 96.81 280 LEU A N 1
ATOM 2267 C CA . LEU A 1 280 ? -29.343 16.226 25.761 1.00 9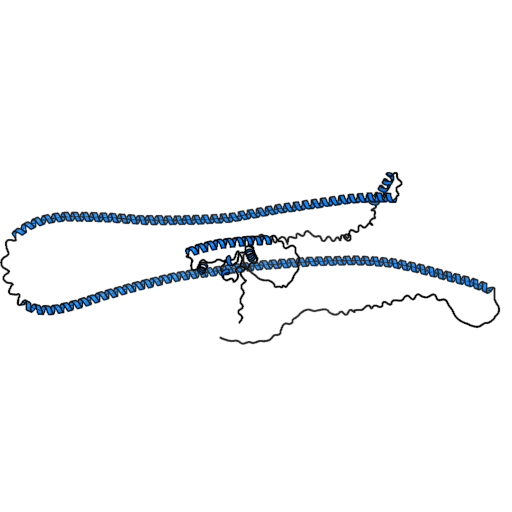6.81 280 LEU A CA 1
ATOM 2268 C C . LEU A 1 280 ? -30.678 15.499 25.998 1.00 96.81 280 LEU A C 1
ATOM 2270 O O . LEU A 1 280 ? -31.360 15.753 26.991 1.00 96.81 280 LEU A O 1
ATOM 2274 N N . LEU A 1 281 ? -31.027 14.534 25.140 1.00 96.06 281 LEU A N 1
ATOM 2275 C CA . LEU A 1 281 ? -32.230 13.711 25.304 1.00 96.06 281 LEU A CA 1
ATOM 2276 C C . LEU A 1 281 ? -32.159 12.763 26.510 1.00 96.06 281 LEU A C 1
ATOM 2278 O O . LEU A 1 281 ? -33.207 12.379 27.035 1.00 96.06 281 LEU A O 1
ATOM 2282 N N . GLN A 1 282 ? -30.965 12.352 26.947 1.00 91.94 282 GLN A N 1
ATOM 2283 C CA . GLN A 1 282 ? -30.789 11.632 28.209 1.00 91.94 282 GLN A CA 1
ATOM 2284 C C . GLN A 1 282 ? -30.902 12.593 29.394 1.00 91.94 282 GLN A C 1
ATOM 2286 O O . GLN A 1 282 ? -31.683 12.322 30.302 1.00 91.94 282 GLN A O 1
ATOM 2291 N N . GLU A 1 283 ? -30.221 13.738 29.370 1.00 93.44 283 GLU A N 1
ATOM 2292 C CA . GLU A 1 283 ? -30.334 14.765 30.408 1.00 93.44 283 GLU A CA 1
ATOM 2293 C C . GLU A 1 283 ? -31.786 15.183 30.649 1.00 93.44 283 GLU A C 1
ATOM 2295 O O . GLU A 1 283 ? -32.201 15.255 31.800 1.00 93.44 283 GLU A O 1
ATOM 2300 N N . ASP A 1 284 ? -32.590 15.377 29.601 1.00 93.19 284 ASP A N 1
ATOM 2301 C CA . ASP A 1 284 ? -34.014 15.703 29.737 1.00 93.19 284 ASP A CA 1
ATOM 2302 C C . ASP A 1 284 ? -34.835 14.583 30.383 1.00 93.19 284 ASP A C 1
ATOM 2304 O O . ASP A 1 284 ? -35.712 14.857 31.205 1.00 93.19 284 ASP A O 1
ATOM 2308 N N . ARG A 1 285 ? -34.550 13.311 30.069 1.00 94.62 285 ARG A N 1
ATOM 2309 C CA . ARG A 1 285 ? -35.185 12.173 30.761 1.00 94.62 285 ARG A CA 1
ATOM 2310 C C . ARG A 1 285 ? -34.804 12.168 32.237 1.00 94.62 285 ARG A C 1
ATOM 2312 O O . ARG A 1 285 ? -35.668 11.972 33.084 1.00 94.62 285 ARG A O 1
ATOM 2319 N N . TRP A 1 286 ? -33.534 12.411 32.551 1.00 91.94 286 TRP A N 1
ATOM 2320 C CA . TRP A 1 286 ? -33.040 12.451 33.927 1.00 91.94 286 TRP A CA 1
ATOM 2321 C C . TRP A 1 286 ? -33.571 13.668 34.698 1.00 91.94 286 TRP A C 1
ATOM 2323 O O . TRP A 1 286 ? -33.911 13.519 35.869 1.00 91.94 286 TRP A O 1
ATOM 2333 N N . ARG A 1 287 ? -33.719 14.836 34.051 1.00 95.44 287 ARG A N 1
ATOM 2334 C CA . ARG A 1 287 ? -34.392 16.026 34.602 1.00 95.44 287 ARG A CA 1
ATOM 2335 C C . ARG A 1 287 ? -35.830 15.690 34.996 1.00 95.44 287 ARG A C 1
ATOM 2337 O O . ARG A 1 287 ? -36.168 15.843 36.165 1.00 95.44 287 ARG A O 1
ATOM 2344 N N . ARG A 1 288 ? -36.623 15.114 34.084 1.00 93.75 288 ARG A N 1
ATOM 2345 C CA . ARG A 1 288 ? -38.017 14.706 34.358 1.00 93.75 288 ARG A CA 1
ATOM 2346 C C . ARG A 1 288 ? -38.117 13.668 35.476 1.00 93.75 288 ARG A C 1
ATOM 2348 O O . ARG A 1 288 ? -38.844 13.884 36.435 1.00 93.75 288 ARG A O 1
ATOM 2355 N N . MET A 1 289 ? -37.318 12.598 35.426 1.00 85.69 289 MET A N 1
ATOM 2356 C CA . MET A 1 289 ? -37.288 11.586 36.496 1.00 85.69 289 MET A CA 1
ATOM 2357 C C . MET A 1 289 ? -36.886 12.187 37.854 1.00 85.69 289 MET A C 1
ATOM 2359 O O . MET A 1 289 ? -37.403 11.778 38.893 1.00 85.69 289 MET A O 1
ATOM 2363 N N . LYS A 1 290 ? -35.969 13.164 37.873 1.00 92.25 290 LYS A N 1
ATOM 2364 C CA . LYS A 1 290 ? -35.588 13.890 39.091 1.00 92.25 290 LYS A CA 1
ATOM 2365 C C . LYS A 1 290 ? -36.739 14.762 39.599 1.00 92.25 290 LYS A C 1
ATOM 2367 O O . LYS A 1 290 ? -37.018 14.726 40.793 1.00 92.25 290 LYS A O 1
ATOM 2372 N N . GLU A 1 291 ? -37.407 15.504 38.721 1.00 92.44 291 GLU A N 1
ATOM 2373 C CA . GLU A 1 291 ? -38.574 16.335 39.046 1.00 92.44 291 GLU A CA 1
ATOM 2374 C C . GLU A 1 291 ? -39.743 15.495 39.578 1.00 92.44 291 GLU A C 1
ATOM 2376 O O . GLU A 1 291 ? -40.326 15.853 40.597 1.00 92.44 291 GLU A O 1
ATOM 2381 N N . GLU A 1 292 ? -40.024 14.334 38.979 1.00 93.25 292 GLU A N 1
ATOM 2382 C CA . GLU A 1 292 ? -41.017 13.366 39.464 1.00 93.25 292 GLU A CA 1
ATOM 2383 C C . GLU A 1 292 ? -40.660 12.829 40.860 1.00 93.25 292 GLU A C 1
ATOM 2385 O O . GLU A 1 292 ? -41.502 12.807 41.760 1.00 93.25 292 GLU A O 1
ATOM 2390 N N . VAL A 1 293 ? -39.400 12.435 41.085 1.00 92.94 293 VAL A N 1
ATOM 2391 C CA . VAL A 1 293 ? -38.929 11.949 42.395 1.00 92.94 293 VAL A CA 1
ATOM 2392 C C . VAL A 1 293 ? -38.936 13.061 43.450 1.00 92.94 293 VAL A C 1
ATOM 2394 O O . VAL A 1 293 ? -39.256 12.801 44.612 1.00 92.94 293 VAL A O 1
ATOM 2397 N N . GLU A 1 294 ? -38.603 14.299 43.084 1.00 90.25 294 GLU A N 1
ATOM 2398 C CA . GLU A 1 294 ? -38.735 15.457 43.969 1.00 90.25 294 GLU A CA 1
ATOM 2399 C C . GLU A 1 294 ? -40.202 15.787 44.263 1.00 90.25 294 GLU A C 1
ATOM 2401 O O . GLU A 1 294 ? -40.527 16.048 45.420 1.00 90.25 294 GLU A O 1
ATOM 2406 N N . GLY A 1 295 ? -41.090 15.707 43.269 1.00 92.44 295 GLY A N 1
ATOM 2407 C CA . GLY A 1 295 ? -42.538 15.847 43.426 1.00 92.44 295 GLY A CA 1
ATOM 2408 C C . GLY A 1 295 ? -43.092 14.837 44.428 1.00 92.44 295 GLY A C 1
ATOM 2409 O O . GLY A 1 295 ? -43.629 15.230 45.460 1.00 92.44 295 GLY A O 1
ATOM 2410 N N . GLN A 1 296 ? -42.819 13.546 44.227 1.00 89.56 296 GLN A N 1
ATOM 2411 C CA . GLN A 1 296 ? -43.210 12.482 45.162 1.00 89.56 296 GLN A CA 1
ATOM 2412 C C . GLN A 1 296 ? -42.632 12.672 46.575 1.00 89.56 296 GLN A C 1
ATOM 2414 O O . GLN A 1 296 ? -43.246 12.264 47.563 1.00 89.56 296 GLN A O 1
ATOM 2419 N N . ARG A 1 297 ? -41.432 13.256 46.714 1.00 91.19 297 ARG A N 1
ATOM 2420 C CA . ARG A 1 297 ? -40.864 13.604 48.030 1.00 91.19 297 ARG A CA 1
ATOM 2421 C C . ARG A 1 297 ? -41.630 14.757 48.679 1.00 91.19 297 ARG A C 1
ATOM 2423 O O . ARG A 1 297 ? -41.924 14.660 49.868 1.00 91.19 297 ARG A O 1
ATOM 2430 N N . ARG A 1 298 ? -41.975 15.804 47.921 1.00 92.62 298 ARG A N 1
ATOM 2431 C CA . ARG A 1 298 ? -42.788 16.940 48.394 1.00 92.62 298 ARG A CA 1
ATOM 2432 C C . ARG A 1 298 ? -44.176 16.463 48.826 1.00 92.62 298 ARG A C 1
ATOM 2434 O O . ARG A 1 298 ? -44.552 16.703 49.967 1.00 92.62 298 ARG A O 1
ATOM 2441 N N . GLU A 1 299 ? -44.857 15.666 48.004 1.00 90.38 299 GLU A N 1
ATOM 2442 C CA . GLU A 1 299 ? -46.154 15.049 48.326 1.00 90.38 299 GLU A CA 1
ATOM 2443 C C . GLU A 1 299 ? -46.110 14.214 49.614 1.00 90.38 299 GLU A C 1
ATOM 2445 O O . GLU A 1 299 ? -46.984 14.350 50.469 1.00 90.38 299 GLU A O 1
ATOM 2450 N N . LYS A 1 300 ? -45.072 13.385 49.806 1.00 93.25 300 LYS A N 1
ATOM 2451 C CA . LYS A 1 300 ? -44.891 12.600 51.043 1.00 93.25 300 LYS A CA 1
ATOM 2452 C C . LYS A 1 300 ? -44.664 13.481 52.271 1.00 93.25 300 LYS A C 1
ATOM 2454 O O . LYS A 1 300 ? -45.180 13.165 53.341 1.00 93.25 300 LYS A O 1
ATOM 2459 N N . ILE A 1 301 ? -43.914 14.575 52.131 1.00 90.38 301 ILE A N 1
ATOM 2460 C CA . ILE A 1 301 ? -43.697 15.549 53.210 1.00 90.38 301 ILE A CA 1
ATOM 2461 C C . ILE A 1 301 ? -45.010 16.272 53.540 1.00 90.38 301 ILE A C 1
ATOM 2463 O O . ILE A 1 301 ? -45.366 16.371 54.711 1.00 90.38 301 ILE A O 1
ATOM 2467 N N . GLU A 1 302 ? -45.769 16.715 52.537 1.00 91.94 302 GLU A N 1
ATOM 2468 C CA . GLU A 1 302 ? -47.077 17.349 52.731 1.00 91.94 302 GLU A CA 1
ATOM 2469 C C . GLU A 1 302 ? -48.112 16.401 53.345 1.00 91.94 302 GLU A C 1
ATOM 2471 O O . GLU A 1 302 ? -48.862 16.807 54.231 1.00 91.94 302 GLU A O 1
ATOM 2476 N N . ALA A 1 303 ? -48.153 15.138 52.914 1.00 91.00 303 ALA A N 1
ATOM 2477 C CA . ALA A 1 303 ? -49.010 14.115 53.506 1.00 91.00 303 ALA A CA 1
ATOM 2478 C C . ALA A 1 303 ? -48.647 13.884 54.981 1.00 91.00 303 ALA A C 1
ATOM 2480 O O . ALA A 1 303 ? -49.519 13.953 55.843 1.00 91.00 303 ALA A O 1
ATOM 2481 N N . ALA A 1 304 ? -47.356 13.736 55.299 1.00 91.31 304 ALA A N 1
ATOM 2482 C CA . ALA A 1 304 ? -46.891 13.612 56.680 1.00 91.31 304 ALA A CA 1
ATOM 2483 C C . ALA A 1 304 ? -47.209 14.858 57.533 1.00 91.31 304 ALA A C 1
ATOM 2485 O O . ALA A 1 304 ? -47.536 14.726 58.713 1.00 91.31 304 ALA A O 1
ATOM 2486 N N . GLN A 1 305 ? -47.163 16.064 56.954 1.00 87.94 305 GLN A N 1
ATOM 2487 C CA . GLN A 1 305 ? -47.588 17.296 57.628 1.00 87.94 305 GLN A CA 1
ATOM 2488 C C . GLN A 1 305 ? -49.103 17.329 57.878 1.00 87.94 305 GLN A C 1
ATOM 2490 O O . GLN A 1 305 ? -49.519 17.693 58.979 1.00 87.94 305 GLN A O 1
ATOM 2495 N N . LYS A 1 306 ? -49.925 16.924 56.899 1.00 87.81 306 LYS A N 1
ATOM 2496 C CA . LYS A 1 306 ? -51.391 16.813 57.030 1.00 87.81 306 LYS A CA 1
ATOM 2497 C C . LYS A 1 306 ? -51.769 15.779 58.097 1.00 87.81 306 LYS A C 1
ATOM 2499 O O . LYS A 1 306 ? -52.570 16.090 58.977 1.00 87.81 306 LYS A O 1
ATOM 2504 N N . ASP A 1 307 ? -51.116 14.618 58.107 1.00 88.50 307 ASP A N 1
ATOM 2505 C CA . ASP A 1 307 ? -51.280 13.581 59.133 1.00 88.50 307 ASP A CA 1
ATOM 2506 C C . ASP A 1 307 ? -50.865 14.073 60.525 1.00 88.50 307 ASP A C 1
ATOM 2508 O O . ASP A 1 307 ? -51.576 13.845 61.504 1.00 88.50 307 ASP A O 1
ATOM 2512 N N . ALA A 1 308 ? -49.732 14.773 60.641 1.00 87.31 308 ALA A N 1
ATOM 2513 C CA . ALA A 1 308 ? -49.281 15.349 61.906 1.00 87.31 308 ALA A CA 1
ATOM 2514 C C . ALA A 1 308 ? -50.261 16.414 62.431 1.00 87.31 308 ALA A C 1
ATOM 2516 O O . ALA A 1 308 ? -50.559 16.438 63.627 1.00 87.31 308 ALA A O 1
ATOM 2517 N N . TRP A 1 309 ? -50.814 17.252 61.549 1.00 84.75 309 TRP A N 1
ATOM 2518 C CA . TRP A 1 309 ? -51.890 18.190 61.882 1.00 84.75 309 TRP A CA 1
ATOM 2519 C C . TRP A 1 309 ? -53.182 17.482 62.309 1.00 84.75 309 TRP A C 1
ATOM 2521 O O . TRP A 1 309 ? -53.808 17.898 63.285 1.00 84.75 309 TRP A O 1
ATOM 2531 N N . GLY A 1 310 ? -53.555 16.391 61.635 1.00 88.62 310 GLY A N 1
ATOM 2532 C CA . GLY A 1 310 ? -54.687 15.544 62.014 1.00 88.62 310 GLY A CA 1
ATOM 2533 C C . GLY A 1 310 ? -54.514 14.935 63.407 1.00 88.62 310 GLY A C 1
ATOM 2534 O O . GLY A 1 310 ? -55.409 15.045 64.244 1.00 88.62 310 GLY A O 1
ATOM 2535 N N . ARG A 1 311 ? -53.329 14.380 63.701 1.00 89.25 311 ARG A N 1
ATOM 2536 C CA . ARG A 1 311 ? -52.977 13.836 65.026 1.00 89.25 311 ARG A CA 1
ATOM 2537 C C . ARG A 1 311 ? -53.022 14.903 66.119 1.00 89.25 311 ARG A C 1
ATOM 2539 O O . ARG A 1 311 ? -53.579 14.632 67.177 1.00 89.25 311 ARG A O 1
ATOM 2546 N N . LYS A 1 312 ? -52.506 16.112 65.860 1.00 85.06 312 LYS A N 1
ATOM 2547 C CA . LYS A 1 312 ? -52.598 17.248 66.798 1.00 85.06 312 LYS A CA 1
ATOM 2548 C C . LYS A 1 312 ? -54.053 17.617 67.100 1.00 85.06 312 LYS A C 1
ATOM 2550 O O . LYS A 1 312 ? -54.423 17.673 68.266 1.00 85.06 312 LYS A O 1
ATOM 2555 N N . ARG A 1 313 ? -54.896 17.779 66.071 1.00 81.44 313 ARG A N 1
ATOM 2556 C CA . ARG A 1 313 ? -56.336 18.056 66.249 1.00 81.44 313 ARG A CA 1
ATOM 2557 C C . ARG A 1 313 ? -57.069 16.941 67.002 1.00 81.44 313 ARG A C 1
ATOM 2559 O O . ARG A 1 313 ? -57.985 17.225 67.763 1.00 81.44 313 ARG A O 1
ATOM 2566 N N . TYR A 1 314 ? -56.685 15.682 66.799 1.00 82.94 314 TYR A N 1
ATOM 2567 C CA . TYR A 1 314 ? -57.269 14.547 67.518 1.00 82.94 314 TYR A CA 1
ATOM 2568 C C . TYR A 1 314 ? -56.851 14.512 68.997 1.00 82.94 314 TYR A C 1
ATOM 2570 O O . TYR A 1 314 ? -57.691 14.294 69.864 1.00 82.94 314 TYR A O 1
ATOM 2578 N N . GLN A 1 315 ? -55.579 14.797 69.298 1.00 83.88 315 GLN A N 1
ATOM 2579 C CA . GLN A 1 315 ? -55.098 14.956 70.675 1.00 83.88 315 GLN A CA 1
ATOM 2580 C C . GLN A 1 315 ? -55.785 16.126 71.388 1.00 83.88 315 GLN A C 1
ATOM 2582 O O . GLN A 1 315 ? -56.177 15.980 72.539 1.00 83.88 315 GLN A O 1
ATOM 2587 N N . GLU A 1 316 ? -55.986 17.254 70.703 1.00 86.25 316 GLU A N 1
ATOM 2588 C CA . GLU A 1 316 ? -56.696 18.414 71.250 1.00 86.25 316 GLU A CA 1
ATOM 2589 C C . GLU A 1 316 ? -58.159 18.087 71.599 1.00 86.25 316 GLU A C 1
ATOM 2591 O O . GLU A 1 316 ? -58.624 18.455 72.674 1.00 86.25 316 GLU A O 1
ATOM 2596 N N . LYS A 1 317 ? -58.870 17.336 70.744 1.00 85.44 317 LYS A N 1
ATOM 2597 C CA . LYS A 1 317 ? -60.225 16.842 71.054 1.00 85.44 317 LYS A CA 1
ATOM 2598 C C . LYS A 1 317 ? -60.243 15.923 72.275 1.00 85.44 317 LYS A C 1
ATOM 2600 O O . LYS A 1 317 ? -61.018 16.163 73.191 1.00 85.44 317 LYS A O 1
ATOM 2605 N N . LEU A 1 318 ? -59.348 14.933 72.317 1.00 87.44 318 LEU A N 1
ATOM 2606 C CA . LEU A 1 318 ? -59.230 14.007 73.449 1.00 87.44 318 LEU A CA 1
ATOM 2607 C C . LEU A 1 318 ? -58.876 14.701 74.771 1.00 87.44 318 LEU A C 1
ATOM 2609 O O . LEU A 1 318 ? -59.205 14.174 75.829 1.00 87.44 318 LEU A O 1
ATOM 2613 N N . LEU A 1 319 ? -58.165 15.831 74.736 1.00 86.69 319 LEU A N 1
ATOM 2614 C CA . LEU A 1 319 ? -57.877 16.619 75.935 1.00 86.69 319 LEU A CA 1
ATOM 2615 C C . LEU A 1 319 ? -59.123 17.373 76.410 1.00 86.69 319 LEU A C 1
ATOM 2617 O O . LEU A 1 319 ? -59.460 17.256 77.581 1.00 86.69 319 LEU A O 1
ATOM 2621 N N . ARG A 1 320 ? -59.867 18.023 75.505 1.00 81.19 320 ARG A N 1
ATOM 2622 C CA . ARG A 1 320 ? -61.139 18.691 75.842 1.00 81.19 320 ARG A CA 1
ATOM 2623 C C . ARG A 1 320 ? -62.178 17.713 76.405 1.00 81.19 320 ARG A C 1
ATOM 2625 O O . ARG A 1 320 ? -62.745 17.962 77.459 1.00 81.19 320 ARG A O 1
ATOM 2632 N N . GLU A 1 321 ? -62.354 16.555 75.763 1.00 82.62 321 GLU A N 1
ATOM 2633 C CA . GLU A 1 321 ? -63.252 15.488 76.242 1.00 82.62 321 GLU A CA 1
ATOM 2634 C C . GLU A 1 321 ? -62.843 14.966 77.636 1.00 82.62 321 GLU A C 1
ATOM 2636 O O . GLU A 1 321 ? -63.695 14.592 78.439 1.00 82.62 321 GLU A O 1
ATOM 2641 N N . LYS A 1 322 ? -61.541 14.956 77.959 1.00 84.00 322 LYS A N 1
ATOM 2642 C CA . LYS A 1 322 ? -61.051 14.607 79.303 1.00 84.00 322 LYS A CA 1
ATOM 2643 C C . LYS A 1 322 ? -61.290 15.710 80.325 1.00 84.00 322 LYS A C 1
ATOM 2645 O O . LYS A 1 322 ? -61.665 15.388 81.444 1.00 84.00 322 LYS A O 1
ATOM 2650 N N . GLU A 1 323 ? -61.087 16.971 79.957 1.00 81.88 323 GLU A N 1
ATOM 2651 C CA . GLU A 1 323 ? -61.361 18.124 80.822 1.00 81.88 323 GLU A CA 1
ATOM 2652 C C . GLU A 1 323 ? -62.850 18.148 81.224 1.00 81.88 323 GLU A C 1
ATOM 2654 O O . GLU A 1 323 ? -63.159 18.189 82.414 1.00 81.88 323 GLU A O 1
ATOM 2659 N N . GLU A 1 324 ? -63.763 17.966 80.262 1.00 79.06 324 GLU A N 1
ATOM 2660 C CA . GLU A 1 324 ? -65.217 17.855 80.494 1.00 79.06 324 GLU A CA 1
ATOM 2661 C C . GLU A 1 324 ? -65.592 16.660 81.405 1.00 79.06 324 GLU A C 1
ATOM 2663 O O . GLU A 1 324 ? -66.471 16.759 82.274 1.00 79.06 324 GLU A O 1
ATOM 2668 N N . MET A 1 325 ? -64.908 15.520 81.250 1.00 76.31 325 MET A N 1
ATOM 2669 C CA . MET A 1 325 ? -65.102 14.337 82.100 1.00 76.31 325 MET A CA 1
ATOM 2670 C C . MET A 1 325 ? -64.550 14.527 83.520 1.00 76.31 325 MET A C 1
ATOM 2672 O O . MET A 1 325 ? -65.218 14.146 84.481 1.00 76.31 325 MET A O 1
ATOM 2676 N N . GLU A 1 326 ? -63.377 15.144 83.685 1.00 81.69 326 GLU A N 1
ATOM 2677 C CA . GLU A 1 326 ? -62.805 15.440 85.005 1.00 81.69 326 GLU A CA 1
ATOM 2678 C C . GLU A 1 326 ? -63.663 16.445 85.786 1.00 81.69 326 GLU A C 1
ATOM 2680 O O . GLU A 1 326 ? -63.867 16.273 86.989 1.00 81.69 326 GLU A O 1
ATOM 2685 N N . GLU A 1 327 ? -64.210 17.471 85.128 1.00 66.19 327 GLU A N 1
ATOM 2686 C CA . GLU A 1 327 ? -65.176 18.382 85.755 1.00 66.19 327 GLU A CA 1
ATOM 2687 C C . GLU A 1 327 ? -66.430 17.629 86.228 1.00 66.19 327 GLU A C 1
ATOM 2689 O O . GLU A 1 327 ? -66.865 17.800 87.374 1.00 66.19 327 GLU A O 1
ATOM 2694 N N . SER A 1 328 ? -66.936 16.709 85.401 1.00 65.12 328 SER A N 1
ATOM 2695 C CA . SER A 1 328 ? -68.081 15.849 85.727 1.00 65.12 328 SER A CA 1
ATOM 2696 C C . SER A 1 328 ? -67.818 14.891 86.902 1.00 65.12 328 SER A C 1
ATOM 2698 O O . SER A 1 328 ? -68.724 14.615 87.693 1.00 65.12 328 SER A O 1
ATOM 2700 N N . GLU A 1 329 ? -66.598 14.365 87.050 1.00 72.81 329 GLU A N 1
ATOM 2701 C CA . GLU A 1 329 ? -66.224 13.493 88.175 1.00 72.81 329 GLU A CA 1
ATOM 2702 C C . GLU A 1 329 ? -66.039 14.275 89.480 1.00 72.81 329 GLU A C 1
ATOM 2704 O O . GLU A 1 329 ? -66.589 13.879 90.515 1.00 72.81 329 GLU A O 1
ATOM 2709 N N . ARG A 1 330 ? -65.378 15.439 89.430 1.00 73.50 330 ARG A N 1
ATOM 2710 C CA . ARG A 1 330 ? -65.205 16.340 90.588 1.00 73.50 330 ARG A CA 1
ATOM 2711 C C . ARG A 1 330 ? -66.545 16.788 91.181 1.00 73.50 330 ARG A C 1
ATOM 2713 O O . ARG A 1 330 ? -66.639 17.022 92.388 1.00 73.50 330 ARG A O 1
ATOM 2720 N N . GLU A 1 331 ? -67.597 16.887 90.367 1.00 68.25 331 GLU A N 1
ATOM 2721 C CA . GLU A 1 331 ? -68.951 17.179 90.846 1.00 68.25 331 GLU A CA 1
ATOM 2722 C C . GLU A 1 331 ? -69.620 15.984 91.558 1.00 68.25 331 GLU A C 1
ATOM 2724 O O . GLU A 1 331 ? -70.415 16.173 92.484 1.00 68.25 331 GLU A O 1
ATOM 2729 N N . ARG A 1 332 ? -69.282 14.743 91.176 1.00 68.25 332 ARG A N 1
ATOM 2730 C CA . ARG A 1 332 ? -69.813 13.506 91.782 1.00 68.25 332 ARG A CA 1
ATOM 2731 C C . ARG A 1 332 ? -69.149 13.180 93.116 1.00 68.25 332 ARG A C 1
ATOM 2733 O O . ARG A 1 332 ? -69.846 12.820 94.064 1.00 68.25 332 ARG A O 1
ATOM 2740 N N . GLU A 1 333 ? -67.831 13.334 93.226 1.00 72.75 333 GLU A N 1
ATOM 2741 C CA . GLU A 1 333 ? -67.093 13.015 94.460 1.00 72.75 333 GLU A CA 1
ATOM 2742 C C . GLU A 1 333 ? -67.566 13.847 95.660 1.00 72.75 333 GLU A C 1
ATOM 2744 O O . GLU A 1 333 ? -67.737 13.318 96.763 1.00 72.75 333 GLU A O 1
ATOM 2749 N N . ARG A 1 334 ? -67.891 15.126 95.421 1.00 60.44 334 ARG A N 1
ATOM 2750 C CA . ARG A 1 334 ? -68.484 16.038 96.415 1.00 60.44 334 ARG A CA 1
ATOM 2751 C C . ARG A 1 334 ? -69.792 15.504 97.011 1.00 60.44 334 ARG A C 1
ATOM 2753 O O . ARG A 1 334 ? -70.078 15.776 98.173 1.00 60.44 334 ARG A O 1
ATOM 2760 N N . ARG A 1 335 ? -70.564 14.721 96.248 1.00 52.91 335 ARG A N 1
ATOM 2761 C CA . ARG A 1 335 ? -71.826 14.107 96.697 1.00 52.91 335 ARG A CA 1
ATOM 2762 C C . ARG A 1 335 ? -71.572 12.864 97.564 1.00 52.91 335 ARG A C 1
ATOM 2764 O O . ARG A 1 335 ? -72.216 12.695 98.593 1.00 52.91 335 ARG A O 1
ATOM 2771 N N . VAL A 1 336 ? -70.589 12.034 97.200 1.00 68.88 336 VAL A N 1
ATOM 2772 C CA . VAL A 1 336 ? -70.256 10.776 97.908 1.00 68.88 336 VAL A CA 1
ATOM 2773 C C . VAL A 1 336 ? -69.557 11.015 99.254 1.00 68.88 336 VAL A C 1
ATOM 2775 O O . VAL A 1 336 ? -69.727 10.228 100.190 1.00 68.88 336 VAL A O 1
ATOM 2778 N N . ALA A 1 337 ? -68.777 12.092 99.384 1.00 63.44 337 ALA A N 1
ATOM 2779 C CA . ALA A 1 337 ? -68.120 12.442 100.646 1.00 63.44 337 ALA A CA 1
ATOM 2780 C C . ALA A 1 337 ? -69.131 12.658 101.793 1.00 63.44 337 ALA A C 1
ATOM 2782 O O . ALA A 1 337 ? -68.894 12.192 102.909 1.00 63.44 337 ALA A O 1
ATOM 2783 N N . ALA A 1 338 ? -70.285 13.268 101.497 1.00 55.38 338 ALA A N 1
ATOM 2784 C CA . ALA A 1 338 ? -71.346 13.539 102.468 1.00 55.38 338 ALA A CA 1
ATOM 2785 C C . ALA A 1 338 ? -72.039 12.266 103.005 1.00 55.38 338 ALA A C 1
ATOM 2787 O O . ALA A 1 338 ? -72.448 12.229 104.164 1.00 55.38 338 ALA A O 1
ATOM 2788 N N . GLU A 1 339 ? -72.146 11.195 102.209 1.00 55.34 339 GLU A N 1
ATOM 2789 C CA . GLU A 1 339 ? -72.781 9.941 102.654 1.00 55.34 339 GLU A CA 1
ATOM 2790 C C . GLU A 1 339 ? -71.894 9.117 103.603 1.00 55.34 339 GLU A C 1
ATOM 2792 O O . GLU A 1 339 ? -72.387 8.454 104.522 1.00 55.34 339 GLU A O 1
ATOM 2797 N N . LYS A 1 340 ? -70.571 9.122 103.386 1.00 57.25 340 LYS A N 1
ATOM 2798 C CA . LYS A 1 340 ? -69.642 8.233 104.110 1.00 57.25 340 LYS A CA 1
ATOM 2799 C C . LYS A 1 340 ? -69.538 8.561 105.601 1.00 57.25 340 LYS A C 1
ATOM 2801 O O . LYS A 1 340 ? -69.416 7.640 106.413 1.00 57.25 340 LYS A O 1
ATOM 2806 N N . GLU A 1 341 ? -69.639 9.836 105.971 1.00 50.00 341 GLU A N 1
ATOM 2807 C CA . GLU A 1 341 ? -69.556 10.290 107.366 1.00 50.00 341 GLU A CA 1
ATOM 2808 C C . GLU A 1 341 ? -70.678 9.700 108.245 1.00 50.00 341 GLU A C 1
ATOM 2810 O O . GLU A 1 341 ? -70.467 9.355 109.411 1.00 50.00 341 GLU A O 1
ATOM 2815 N N . GLN A 1 342 ? -71.861 9.482 107.664 1.00 47.00 342 GLN A N 1
ATOM 2816 C CA . GLN A 1 342 ? -73.041 9.001 108.383 1.00 47.00 342 GLN A CA 1
ATOM 2817 C C . GLN A 1 342 ? -72.938 7.520 108.807 1.00 47.00 342 GLN A C 1
ATOM 2819 O O . GLN A 1 342 ? -73.577 7.096 109.775 1.00 47.00 342 GLN A O 1
ATOM 2824 N N . LYS A 1 343 ? -72.130 6.714 108.101 1.00 48.00 343 LYS A N 1
ATOM 2825 C CA . LYS A 1 343 ? -72.145 5.240 108.202 1.00 48.00 343 LYS A CA 1
ATOM 2826 C C . LYS A 1 343 ? -71.120 4.657 109.185 1.00 48.00 343 LYS A C 1
ATOM 2828 O O . LYS A 1 343 ? -71.298 3.536 109.660 1.00 48.00 343 LYS A O 1
ATOM 2833 N N . ALA A 1 344 ? -70.076 5.409 109.542 1.00 42.06 344 ALA A N 1
ATOM 2834 C CA . ALA A 1 344 ? -68.945 4.912 110.337 1.00 42.06 344 ALA A CA 1
ATOM 2835 C C . ALA A 1 344 ? -69.245 4.657 111.835 1.00 42.06 344 ALA A C 1
ATOM 2837 O O . ALA A 1 344 ? -68.465 3.995 112.516 1.00 42.06 344 ALA A O 1
ATOM 2838 N N . ARG A 1 345 ? -70.368 5.155 112.376 1.00 45.34 345 ARG A N 1
ATOM 2839 C CA . ARG A 1 345 ? -70.621 5.207 113.834 1.00 45.34 345 ARG A CA 1
ATOM 2840 C C . ARG A 1 345 ? -71.181 3.924 114.488 1.00 45.34 345 ARG A C 1
ATOM 2842 O O . ARG A 1 345 ? -71.514 3.978 115.666 1.00 45.34 345 ARG A O 1
ATOM 2849 N N . ARG A 1 346 ? -71.355 2.793 113.776 1.00 40.72 346 ARG A N 1
ATOM 2850 C CA . ARG A 1 346 ? -72.247 1.691 114.242 1.00 40.72 346 ARG A CA 1
ATOM 2851 C C . ARG A 1 346 ? -71.674 0.271 114.453 1.00 40.72 346 ARG A C 1
ATOM 2853 O O . ARG A 1 346 ? -72.445 -0.579 114.882 1.00 40.72 346 ARG A O 1
ATOM 2860 N N . SER A 1 347 ? -70.398 -0.050 114.191 1.00 43.94 347 SER A N 1
ATOM 2861 C CA . SER A 1 347 ? -69.931 -1.460 114.283 1.00 43.94 347 SER A CA 1
ATOM 2862 C C . SER A 1 347 ? -68.437 -1.639 114.605 1.00 43.94 347 SER A C 1
ATOM 2864 O O . SER A 1 347 ? -67.607 -1.399 113.730 1.00 43.94 347 SER A O 1
ATOM 2866 N N . LYS A 1 348 ? -68.076 -2.075 115.834 1.00 38.69 348 LYS A N 1
ATOM 2867 C CA . LYS A 1 348 ? -66.671 -2.431 116.176 1.00 38.69 348 LYS A CA 1
ATOM 2868 C C . LYS A 1 348 ? -66.401 -3.310 117.429 1.00 38.69 348 LYS A C 1
ATOM 2870 O O . LYS A 1 348 ? -65.307 -3.248 117.975 1.00 38.69 348 LYS A O 1
ATOM 2875 N N . GLY A 1 349 ? -67.364 -4.101 117.925 1.00 48.88 349 GLY A N 1
ATOM 2876 C CA . GLY A 1 349 ? -67.305 -4.659 119.297 1.00 48.88 349 GLY A CA 1
ATOM 2877 C C . GLY A 1 349 ? -66.665 -6.045 119.551 1.00 48.88 349 GLY A C 1
ATOM 2878 O O . GLY A 1 349 ? -65.829 -6.170 120.440 1.00 48.88 349 GLY A O 1
ATOM 2879 N N . CYS A 1 350 ? -67.131 -7.123 118.901 1.00 43.75 350 CYS A N 1
ATOM 2880 C CA . CYS A 1 350 ? -67.231 -8.423 119.611 1.00 43.75 350 CYS A CA 1
ATOM 2881 C C . CYS A 1 350 ? -66.505 -9.658 119.021 1.00 43.75 350 CYS A C 1
ATOM 2883 O O . CYS A 1 350 ? -66.758 -10.763 119.503 1.00 43.75 350 CYS A O 1
ATOM 2885 N N . GLN A 1 351 ? -65.645 -9.545 118.000 1.00 43.69 351 GLN A N 1
ATOM 2886 C CA . GLN A 1 351 ? -65.193 -10.735 117.241 1.00 43.69 351 GLN A CA 1
ATOM 2887 C C . GLN A 1 351 ? -63.867 -11.396 117.691 1.00 43.69 351 GLN A C 1
ATOM 2889 O O . GLN A 1 351 ? -63.720 -12.604 117.528 1.00 43.69 351 GLN A O 1
ATOM 2894 N N . GLU A 1 352 ? -62.925 -10.681 118.312 1.00 44.06 352 GLU A N 1
ATOM 2895 C CA . GLU A 1 352 ? -61.513 -11.130 118.366 1.00 44.06 352 GLU A CA 1
ATOM 2896 C C . GLU A 1 352 ? -61.173 -12.269 119.355 1.00 44.06 352 GLU A C 1
ATOM 2898 O O . GLU A 1 352 ? -60.124 -12.900 119.242 1.00 44.06 352 GLU A O 1
ATOM 2903 N N . LYS A 1 353 ? -62.024 -12.587 120.342 1.00 45.44 353 LYS A N 1
ATOM 2904 C CA . LYS A 1 353 ? -61.635 -13.507 121.440 1.00 45.44 353 LYS A CA 1
ATOM 2905 C C . LYS A 1 353 ? -61.753 -15.012 121.134 1.00 45.44 353 LYS A C 1
ATOM 2907 O O . LYS A 1 353 ? -61.435 -15.816 122.009 1.00 45.44 353 LYS A O 1
ATOM 2912 N N . LYS A 1 354 ? -62.204 -15.422 119.940 1.00 44.38 354 LYS A N 1
ATOM 2913 C CA . LYS A 1 354 ? -62.501 -16.842 119.631 1.00 44.38 354 LYS A CA 1
ATOM 2914 C C . LYS A 1 354 ? -61.393 -17.616 118.903 1.00 44.38 354 LYS A C 1
ATOM 2916 O O . LYS A 1 354 ? -61.362 -18.837 119.013 1.00 44.38 354 LYS A O 1
ATOM 2921 N N . GLU A 1 355 ? -60.481 -16.958 118.189 1.00 52.00 355 GLU A N 1
ATOM 2922 C CA . GLU A 1 355 ? -59.615 -17.657 117.216 1.00 52.00 355 GLU A CA 1
ATOM 2923 C C . GLU A 1 355 ? -58.419 -18.402 117.833 1.00 52.00 355 GLU A C 1
ATOM 2925 O O . GLU A 1 355 ? -57.964 -19.418 117.307 1.00 52.00 355 GLU A O 1
ATOM 2930 N N . ARG A 1 356 ? -57.929 -17.954 118.996 1.00 42.78 356 ARG A N 1
ATOM 2931 C CA . ARG A 1 356 ? -56.616 -18.360 119.535 1.00 42.78 356 ARG A CA 1
ATOM 2932 C C . ARG A 1 356 ? -56.460 -19.829 119.966 1.00 42.78 356 ARG A C 1
ATOM 2934 O O . ARG A 1 356 ? -55.360 -20.205 120.355 1.00 42.78 356 ARG A O 1
ATOM 2941 N N . LYS A 1 357 ? -57.518 -20.651 119.924 1.00 48.28 357 LYS A N 1
ATOM 2942 C CA . LYS A 1 357 ? -57.477 -22.077 120.315 1.00 48.28 357 LYS A CA 1
ATOM 2943 C C . LYS A 1 357 ? -57.501 -23.077 119.145 1.00 48.28 357 LYS A C 1
ATOM 2945 O O . LYS A 1 357 ? -57.302 -24.257 119.397 1.00 48.28 357 LYS A O 1
ATOM 2950 N N . ARG A 1 358 ? -57.702 -22.644 117.890 1.00 52.81 358 ARG A N 1
ATOM 2951 C CA . ARG A 1 358 ? -57.702 -23.550 116.711 1.00 52.81 358 ARG A CA 1
ATOM 2952 C C . ARG A 1 358 ? -56.301 -23.967 116.234 1.00 52.81 358 ARG A C 1
ATOM 2954 O O . ARG A 1 358 ? -56.102 -25.101 115.813 1.00 52.81 358 ARG A O 1
ATOM 2961 N N . LEU A 1 359 ? -55.332 -23.063 116.373 1.00 53.81 359 LEU A N 1
ATOM 2962 C CA . LEU A 1 359 ? -54.046 -23.073 115.658 1.00 53.81 359 LEU A CA 1
ATOM 2963 C C . LEU A 1 359 ? -53.066 -24.219 115.999 1.00 53.81 359 LEU A C 1
ATOM 2965 O O . LEU A 1 359 ? -52.013 -24.321 115.376 1.00 53.81 359 LEU A O 1
ATOM 2969 N N . GLN A 1 360 ? -53.350 -25.066 116.995 1.00 48.91 360 GLN A N 1
ATOM 2970 C CA . GLN A 1 360 ? -52.422 -26.130 117.422 1.00 48.91 360 GLN A CA 1
ATOM 2971 C C . GLN A 1 360 ? -52.675 -27.490 116.748 1.00 48.91 360 GLN A C 1
ATOM 2973 O O . GLN A 1 360 ? -51.738 -28.271 116.588 1.00 48.91 360 GLN A O 1
ATOM 2978 N N . GLU A 1 361 ? -53.905 -27.777 116.314 1.00 55.44 361 GLU A N 1
ATOM 2979 C CA . GLU A 1 361 ? -54.248 -29.054 115.661 1.00 55.44 361 GLU A CA 1
ATOM 2980 C C . GLU A 1 361 ? -54.006 -29.035 114.141 1.00 55.44 361 GLU A C 1
ATOM 2982 O O . GLU A 1 361 ? -53.829 -30.082 113.513 1.00 55.44 361 GLU A O 1
ATOM 2987 N N . GLU A 1 362 ? -53.966 -27.841 113.549 1.00 57.38 362 GLU A N 1
ATOM 2988 C CA . GLU A 1 362 ? -53.735 -27.612 112.117 1.00 57.38 362 GLU A CA 1
ATOM 2989 C C . GLU A 1 362 ? -52.280 -27.960 111.732 1.00 57.38 362 GLU A C 1
ATOM 2991 O O . GLU A 1 362 ? -52.042 -28.698 110.772 1.00 57.38 362 GLU A O 1
ATOM 2996 N N . ASN A 1 363 ? -51.326 -27.597 112.594 1.00 63.88 363 ASN A N 1
ATOM 2997 C CA . ASN A 1 363 ? -49.876 -27.716 112.395 1.00 63.88 363 ASN A CA 1
ATOM 2998 C C . ASN A 1 363 ? -49.388 -29.149 112.052 1.00 63.88 363 ASN A C 1
ATOM 3000 O O . ASN A 1 363 ? -48.543 -29.356 111.182 1.00 63.88 363 ASN A O 1
ATOM 3004 N N . ARG A 1 364 ? -49.969 -30.191 112.673 1.00 56.66 364 ARG A N 1
ATOM 3005 C CA . ARG A 1 364 ? -49.611 -31.600 112.374 1.00 56.66 364 ARG A CA 1
ATOM 3006 C C . ARG A 1 364 ? -50.203 -32.121 111.062 1.00 56.66 364 ARG A C 1
ATOM 3008 O O . ARG A 1 364 ? -49.655 -33.052 110.475 1.00 56.66 364 ARG A O 1
ATOM 3015 N N . ARG A 1 365 ? -51.313 -31.542 110.593 1.00 65.75 365 ARG A N 1
ATOM 3016 C CA . ARG A 1 365 ? -51.938 -31.892 109.303 1.00 65.75 365 ARG A CA 1
ATOM 3017 C C . ARG A 1 365 ? -51.223 -31.215 108.132 1.00 65.75 365 ARG A C 1
ATOM 3019 O O . ARG A 1 365 ? -51.259 -31.734 107.019 1.00 65.75 365 ARG A O 1
ATOM 3026 N N . GLU A 1 366 ? -50.555 -30.095 108.383 1.00 67.12 366 GLU A N 1
ATOM 3027 C CA . GLU A 1 366 ? -49.799 -29.330 107.387 1.00 67.12 366 GLU A CA 1
ATOM 3028 C C . GLU A 1 366 ? -48.513 -30.037 106.937 1.00 67.12 366 GLU A C 1
ATOM 3030 O O . GLU A 1 366 ? -48.222 -30.039 105.743 1.00 67.12 366 GLU A O 1
ATOM 3035 N N . LEU A 1 367 ? -47.796 -30.730 107.831 1.00 68.31 367 LEU A N 1
ATOM 3036 C CA . LEU A 1 367 ? -46.544 -31.417 107.478 1.00 68.31 367 LEU A CA 1
ATOM 3037 C C . LEU A 1 367 ? -46.735 -32.514 106.410 1.00 68.31 367 LEU A C 1
ATOM 3039 O O . LEU A 1 367 ? -45.989 -32.569 105.433 1.00 68.31 367 LEU A O 1
ATOM 3043 N N . LEU A 1 368 ? -47.763 -33.360 106.551 1.00 73.25 368 LEU A N 1
ATOM 3044 C CA . LEU A 1 368 ? -48.073 -34.402 105.559 1.00 73.25 368 LEU A CA 1
ATOM 3045 C C . LEU A 1 368 ? -48.610 -33.813 104.246 1.00 73.25 368 LEU A C 1
ATOM 3047 O O . LEU A 1 368 ? -48.310 -34.334 103.173 1.00 73.25 368 LEU A O 1
ATOM 3051 N N . ARG A 1 369 ? -49.347 -32.694 104.314 1.00 76.50 369 ARG A N 1
ATOM 3052 C CA . ARG A 1 369 ? -49.752 -31.940 103.118 1.00 76.50 369 ARG A CA 1
ATOM 3053 C C . ARG A 1 369 ? -48.531 -31.401 102.376 1.00 76.50 369 ARG A C 1
ATOM 3055 O O . ARG A 1 369 ? -48.470 -31.551 101.164 1.00 76.50 369 ARG A O 1
ATOM 3062 N N . HIS A 1 370 ? -47.542 -30.854 103.083 1.00 76.94 370 HIS A N 1
ATOM 3063 C CA . HIS A 1 370 ? -46.325 -30.308 102.479 1.00 76.94 370 HIS A CA 1
ATOM 3064 C C . HIS A 1 370 ? -45.507 -31.369 101.721 1.00 76.94 370 HIS A C 1
ATOM 3066 O O . HIS A 1 370 ? -44.937 -31.059 100.677 1.00 76.94 370 HIS A O 1
ATOM 3072 N N . ILE A 1 371 ? -45.446 -32.616 102.201 1.00 80.44 371 ILE A N 1
ATOM 3073 C CA . ILE A 1 371 ? -44.719 -33.695 101.504 1.00 80.44 371 ILE A CA 1
ATOM 3074 C C . ILE A 1 371 ? -45.415 -34.056 100.180 1.00 80.44 371 ILE A C 1
ATOM 3076 O O . ILE A 1 371 ? -44.755 -34.128 99.145 1.00 80.44 371 ILE A O 1
ATOM 3080 N N . LEU A 1 372 ? -46.743 -34.209 100.193 1.00 80.38 372 LEU A N 1
ATOM 3081 C CA . LEU A 1 372 ? -47.526 -34.524 98.990 1.00 80.38 372 LEU A CA 1
ATOM 3082 C C . LEU A 1 372 ? -47.554 -33.359 97.987 1.00 80.38 372 LEU A C 1
ATOM 3084 O O . LEU A 1 372 ? -47.378 -33.577 96.790 1.00 80.38 372 LEU A O 1
ATOM 3088 N N . LEU A 1 373 ? -47.696 -32.117 98.468 1.00 84.81 373 LEU A N 1
ATOM 3089 C CA . LEU A 1 373 ? -47.578 -30.916 97.633 1.00 84.81 373 LEU A CA 1
ATOM 3090 C C . LEU A 1 373 ? -46.185 -30.794 97.013 1.00 84.81 373 LEU A C 1
ATOM 3092 O O . LEU A 1 373 ? -46.084 -30.441 95.845 1.00 84.81 373 LEU A O 1
ATOM 3096 N N . LYS A 1 374 ? -45.114 -31.115 97.751 1.00 83.00 374 LYS A N 1
ATOM 3097 C CA . LYS A 1 374 ? -43.752 -31.075 97.208 1.00 83.00 374 LYS A CA 1
ATOM 3098 C C . LYS A 1 374 ? -43.585 -32.054 96.040 1.00 83.00 374 LYS A C 1
ATOM 3100 O O . LYS A 1 374 ? -43.086 -31.642 95.003 1.00 83.00 374 LYS A O 1
ATOM 3105 N N . GLN A 1 375 ? -44.072 -33.290 96.171 1.00 80.69 375 GLN A N 1
ATOM 3106 C CA . GLN A 1 375 ? -44.021 -34.279 95.084 1.00 80.69 375 GLN A CA 1
ATOM 3107 C C . GLN A 1 375 ? -44.866 -33.865 93.866 1.00 80.69 375 GLN A C 1
ATOM 3109 O O . GLN A 1 375 ? -44.421 -34.037 92.735 1.00 80.69 375 GLN A O 1
ATOM 3114 N N . GLN A 1 376 ? -46.046 -33.265 94.073 1.00 82.19 376 GLN A N 1
ATOM 3115 C CA . GLN A 1 376 ? -46.847 -32.709 92.970 1.00 82.19 376 GLN A CA 1
ATOM 3116 C C . GLN A 1 376 ? -46.161 -31.522 92.279 1.00 82.19 376 GLN A C 1
ATOM 3118 O O . GLN A 1 376 ? -46.202 -31.426 91.056 1.00 82.19 376 GLN A O 1
ATOM 3123 N N . VAL A 1 377 ? -45.519 -30.629 93.038 1.00 85.69 377 VAL A N 1
ATOM 3124 C CA . VAL A 1 377 ? -44.771 -29.490 92.483 1.00 85.69 377 VAL A CA 1
ATOM 3125 C C . VAL A 1 377 ? -43.530 -29.967 91.724 1.00 85.69 377 VAL A C 1
ATOM 3127 O O . VAL A 1 377 ? -43.247 -29.443 90.653 1.00 85.69 377 VAL A O 1
ATOM 3130 N N . GLU A 1 378 ? -42.818 -30.981 92.220 1.00 83.25 378 GLU A N 1
ATOM 3131 C CA . GLU A 1 378 ? -41.680 -31.588 91.516 1.00 83.25 378 GLU A CA 1
ATOM 3132 C C . GLU A 1 378 ? -42.119 -32.212 90.178 1.00 83.25 378 GLU A C 1
ATOM 3134 O O . GLU A 1 378 ? -41.521 -31.901 89.150 1.00 83.25 378 GLU A O 1
ATOM 3139 N N . GLN A 1 379 ? -43.228 -32.964 90.152 1.00 83.44 379 GLN A N 1
ATOM 3140 C CA . GLN A 1 379 ? -43.812 -33.498 88.910 1.00 83.44 379 GLN A CA 1
ATOM 3141 C C . GLN A 1 379 ? -44.236 -32.390 87.933 1.00 83.44 379 GLN A C 1
ATOM 3143 O O . GLN A 1 379 ? -43.915 -32.463 86.749 1.00 83.44 379 GLN A O 1
ATOM 3148 N N . GLN A 1 380 ? -44.889 -31.325 88.413 1.00 83.88 380 GLN A N 1
ATOM 3149 C CA . GLN A 1 380 ? -45.261 -30.183 87.567 1.00 83.88 380 GLN A CA 1
ATOM 3150 C C . GLN A 1 380 ? -44.036 -29.476 86.970 1.00 83.88 380 GLN A C 1
ATOM 3152 O O . GLN A 1 380 ? -44.054 -29.120 85.795 1.00 83.88 380 GLN A O 1
ATOM 3157 N N . VAL A 1 381 ? -42.953 -29.310 87.736 1.00 87.25 381 VAL A N 1
ATOM 3158 C CA . VAL A 1 381 ? -41.703 -28.706 87.242 1.00 87.25 381 VAL A CA 1
ATOM 3159 C C . VAL A 1 381 ? -41.016 -29.594 86.197 1.00 87.25 381 VAL A C 1
ATOM 3161 O O . VAL A 1 381 ? -40.475 -29.072 85.217 1.00 87.25 381 VAL A O 1
ATOM 3164 N N . GLU A 1 382 ? -41.056 -30.920 86.352 1.00 86.00 382 GLU A N 1
ATOM 3165 C CA . GLU A 1 382 ? -40.555 -31.856 85.337 1.00 86.00 382 GLU A CA 1
ATOM 3166 C C . GLU A 1 382 ? -41.398 -31.799 84.052 1.00 86.00 382 GLU A C 1
ATOM 3168 O O . GLU A 1 382 ? -40.841 -31.582 82.972 1.00 86.00 382 GLU A O 1
ATOM 3173 N N . GLU A 1 383 ? -42.729 -31.871 84.157 1.00 86.06 383 GLU A N 1
ATOM 3174 C CA . GLU A 1 383 ? -43.655 -31.752 83.021 1.00 86.06 383 GLU A CA 1
ATOM 3175 C C . GLU A 1 383 ? -43.518 -30.402 82.291 1.00 86.06 383 GLU A C 1
ATOM 3177 O O . GLU A 1 383 ? -43.446 -30.354 81.058 1.00 86.06 383 GLU A O 1
ATOM 3182 N N . GLU A 1 384 ? -43.433 -29.285 83.019 1.00 89.62 384 GLU A N 1
ATOM 3183 C CA . GLU A 1 384 ? -43.180 -27.960 82.441 1.00 89.62 384 GLU A CA 1
ATOM 3184 C C . GLU A 1 384 ? -41.805 -27.890 81.762 1.00 89.62 384 GLU A C 1
ATOM 3186 O O . GLU A 1 384 ? -41.676 -27.310 80.675 1.00 89.62 384 GLU A O 1
ATOM 3191 N N . GLY A 1 385 ? -40.790 -28.530 82.349 1.00 90.56 385 GLY A N 1
ATOM 3192 C CA . GLY A 1 385 ? -39.453 -28.672 81.781 1.00 90.56 385 GLY A CA 1
ATOM 3193 C C . GLY A 1 385 ? -39.450 -29.445 80.459 1.00 90.56 385 GLY A C 1
ATOM 3194 O O . GLY A 1 385 ? -38.857 -28.986 79.476 1.00 90.56 385 GLY A O 1
ATOM 3195 N N . GLU A 1 386 ? -40.151 -30.575 80.384 1.00 90.12 386 GLU A N 1
ATOM 3196 C CA . GLU A 1 386 ? -40.312 -31.367 79.158 1.00 90.12 386 GLU A CA 1
ATOM 3197 C C . GLU A 1 386 ? -41.131 -30.637 78.092 1.00 90.12 386 GLU A C 1
ATOM 3199 O O . GLU A 1 386 ? -40.758 -30.620 76.911 1.00 90.12 386 GLU A O 1
ATOM 3204 N N . GLN A 1 387 ? -42.202 -29.949 78.492 1.00 88.88 387 GLN A N 1
ATOM 3205 C CA . GLN A 1 387 ? -42.954 -29.077 77.597 1.00 88.88 387 GLN A CA 1
ATOM 3206 C C . GLN A 1 387 ? -42.084 -27.934 77.065 1.00 88.88 387 GLN A C 1
ATOM 3208 O O . GLN A 1 387 ? -42.187 -27.588 75.885 1.00 88.88 387 GLN A O 1
ATOM 3213 N N . MET A 1 388 ? -41.227 -27.330 77.895 1.00 90.38 388 MET A N 1
ATOM 3214 C CA . MET A 1 388 ? -40.324 -26.257 77.476 1.00 90.38 388 MET A CA 1
ATOM 3215 C C . MET A 1 388 ? -39.252 -26.778 76.513 1.00 90.38 388 MET A C 1
ATOM 3217 O O . MET A 1 388 ? -39.061 -26.175 75.454 1.00 90.38 388 MET A O 1
ATOM 3221 N N . ARG A 1 389 ? -38.635 -27.932 76.801 1.00 91.94 389 ARG A N 1
ATOM 3222 C CA . ARG A 1 389 ? -37.716 -28.635 75.883 1.00 91.94 389 ARG A CA 1
ATOM 3223 C C . ARG A 1 389 ? -38.394 -28.933 74.542 1.00 91.94 389 ARG A C 1
ATOM 3225 O O . ARG A 1 389 ? -37.886 -28.519 73.504 1.00 91.94 389 ARG A O 1
ATOM 3232 N N . SER A 1 390 ? -39.594 -29.510 74.560 1.00 92.12 390 SER A N 1
ATOM 3233 C CA . SER A 1 390 ? -40.404 -29.790 73.363 1.00 92.12 390 SER A CA 1
ATOM 3234 C C . SER A 1 390 ? -40.749 -28.526 72.560 1.00 92.12 390 SER A C 1
ATOM 3236 O O . SER A 1 390 ? -40.716 -28.528 71.327 1.00 92.12 390 SER A O 1
ATOM 3238 N N . LYS A 1 391 ? -41.073 -27.413 73.238 1.00 95.19 391 LYS A N 1
ATOM 3239 C CA . LYS A 1 391 ? -41.337 -26.104 72.609 1.00 95.19 391 LYS A CA 1
ATOM 3240 C C . LYS A 1 391 ? -40.064 -25.532 71.964 1.00 95.19 391 LYS A C 1
ATOM 3242 O O . LYS A 1 391 ? -40.143 -24.971 70.870 1.00 95.19 391 LYS A O 1
ATOM 3247 N N . LEU A 1 392 ? -38.901 -25.674 72.605 1.00 94.12 392 LEU A N 1
ATOM 3248 C CA . LEU A 1 392 ? -37.606 -25.237 72.070 1.00 94.12 392 LEU A CA 1
ATOM 3249 C C . LEU A 1 392 ? -37.158 -26.092 70.881 1.00 94.12 392 LEU A C 1
ATOM 3251 O O . LEU A 1 392 ? -36.727 -25.544 69.869 1.00 94.12 392 LEU A O 1
ATOM 3255 N N . GLU A 1 393 ? -37.332 -27.410 70.948 1.00 94.25 393 GLU A N 1
ATOM 3256 C CA . GLU A 1 393 ? -36.961 -28.314 69.861 1.00 94.25 393 GLU A CA 1
ATOM 3257 C C . GLU A 1 393 ? -37.812 -28.070 68.604 1.00 94.25 393 GLU A C 1
ATOM 3259 O O . GLU A 1 393 ? -37.275 -27.972 67.501 1.00 94.25 393 GLU A O 1
ATOM 3264 N N . LYS A 1 394 ? -39.126 -27.845 68.757 1.00 94.19 394 LYS A N 1
ATOM 3265 C CA . LYS A 1 394 ? -40.005 -27.426 67.647 1.00 94.19 394 LYS A CA 1
ATOM 3266 C C . LYS A 1 394 ? -39.544 -26.108 67.008 1.00 94.19 394 LYS A C 1
ATOM 3268 O O . LYS A 1 394 ? -39.524 -26.000 65.783 1.00 94.19 394 LYS A O 1
ATOM 3273 N N . LYS A 1 395 ? -39.117 -25.121 67.811 1.00 95.31 395 LYS A N 1
ATOM 3274 C CA . LYS A 1 395 ? -38.535 -23.859 67.305 1.00 95.31 395 LYS A CA 1
ATOM 3275 C C . LYS A 1 395 ? -37.209 -24.088 66.570 1.00 95.31 395 LYS A C 1
ATOM 3277 O O . LYS A 1 395 ? -36.985 -23.462 65.534 1.00 95.31 395 LYS A O 1
ATOM 3282 N N . LEU A 1 396 ? -36.353 -24.981 67.072 1.00 94.81 396 LEU A N 1
ATOM 3283 C CA . LEU A 1 396 ? -35.082 -25.334 66.438 1.00 94.81 396 LEU A CA 1
ATOM 3284 C C . LEU A 1 396 ? -35.309 -26.015 65.083 1.00 94.81 396 LEU A C 1
ATOM 3286 O O . LEU A 1 396 ? -34.771 -25.543 64.085 1.00 94.81 396 LEU A O 1
ATOM 3290 N N . ARG A 1 397 ? -36.169 -27.042 65.023 1.00 94.50 397 ARG A N 1
ATOM 3291 C CA . ARG A 1 397 ? -36.557 -27.729 63.776 1.00 94.50 397 ARG A CA 1
ATOM 3292 C C . ARG A 1 397 ? -37.085 -26.732 62.738 1.00 94.50 397 ARG A C 1
ATOM 3294 O O . ARG A 1 397 ? -36.554 -26.667 61.634 1.00 94.50 397 ARG A O 1
ATOM 3301 N N . HIS A 1 398 ? -38.006 -25.850 63.132 1.00 95.38 398 HIS A N 1
ATOM 3302 C CA . HIS A 1 398 ? -38.552 -24.812 62.253 1.00 95.38 398 HIS A CA 1
ATOM 3303 C C . HIS A 1 398 ? -37.502 -23.790 61.760 1.00 95.38 398 HIS A C 1
ATOM 3305 O O . HIS A 1 398 ? -37.563 -23.314 60.624 1.00 95.38 398 HIS A O 1
ATOM 3311 N N . SER A 1 399 ? -36.511 -23.453 62.593 1.00 95.38 399 SER A N 1
ATOM 3312 C CA . SER A 1 399 ? -35.368 -22.611 62.205 1.00 95.38 399 SER A CA 1
ATOM 3313 C C . SER A 1 399 ? -34.454 -23.321 61.196 1.00 95.38 399 SER A C 1
ATOM 3315 O O . SER A 1 399 ? -34.066 -22.738 60.180 1.00 95.38 399 SER A O 1
ATOM 3317 N N . CYS A 1 400 ? -34.164 -24.605 61.427 1.00 94.31 400 CYS A N 1
ATOM 3318 C CA . CYS A 1 400 ? -33.392 -25.454 60.522 1.00 94.31 400 CYS A CA 1
ATOM 3319 C C . CYS A 1 400 ? -34.084 -25.627 59.160 1.00 94.31 400 CYS A C 1
ATOM 3321 O O . CYS A 1 400 ? -33.431 -25.456 58.132 1.00 94.31 400 CYS A O 1
ATOM 3323 N N . GLU A 1 401 ? -35.395 -25.879 59.138 1.00 96.19 401 GLU A N 1
ATOM 3324 C CA . GLU A 1 401 ? -36.214 -25.960 57.920 1.00 96.19 401 GLU A CA 1
ATOM 3325 C C . GLU A 1 401 ? -36.169 -24.653 57.120 1.00 96.19 401 GLU A C 1
ATOM 3327 O O . GLU A 1 401 ? -35.861 -24.667 55.928 1.00 96.19 401 GLU A O 1
ATOM 3332 N N . LYS A 1 402 ? -36.384 -23.503 57.776 1.00 95.62 402 LYS A N 1
ATOM 3333 C CA . LYS A 1 402 ? -36.267 -22.180 57.140 1.00 95.62 402 LYS A CA 1
ATOM 3334 C C . LYS A 1 402 ? -34.871 -21.934 56.566 1.00 95.62 402 LYS A C 1
ATOM 3336 O O . LYS A 1 402 ? -34.743 -21.411 55.458 1.00 95.62 402 LYS A O 1
ATOM 3341 N N . ARG A 1 403 ? -33.814 -22.337 57.280 1.00 94.19 403 ARG A N 1
ATOM 3342 C CA . ARG A 1 403 ? -32.429 -22.235 56.794 1.00 94.19 403 ARG A CA 1
ATOM 3343 C C . ARG A 1 403 ? -32.181 -23.149 55.590 1.00 94.19 403 ARG A C 1
ATOM 3345 O O . ARG A 1 403 ? -31.543 -22.707 54.638 1.00 94.19 403 ARG A O 1
ATOM 3352 N N . ALA A 1 404 ? -32.702 -24.376 55.600 1.00 95.94 404 ALA A N 1
ATOM 3353 C CA . ALA A 1 404 ? -32.608 -25.306 54.475 1.00 95.94 404 ALA A CA 1
ATOM 3354 C C . ALA A 1 404 ? -33.334 -24.763 53.233 1.00 95.94 404 ALA A C 1
ATOM 3356 O O . ALA A 1 404 ? -32.734 -24.685 52.162 1.00 95.94 404 ALA A O 1
ATOM 3357 N N . GLN A 1 405 ? -34.569 -24.276 53.390 1.00 96.25 405 GLN A N 1
ATOM 3358 C CA . GLN A 1 405 ? -35.346 -23.638 52.320 1.00 96.25 405 GLN A CA 1
ATOM 3359 C C . GLN A 1 405 ? -34.621 -22.418 51.727 1.00 96.25 405 GLN A C 1
ATOM 3361 O O . GLN A 1 405 ? -34.543 -22.282 50.507 1.00 96.25 405 GLN A O 1
ATOM 3366 N N . ALA A 1 406 ? -34.023 -21.561 52.563 1.00 96.25 406 ALA A N 1
ATOM 3367 C CA . ALA A 1 406 ? -33.248 -20.407 52.099 1.00 96.25 406 ALA A CA 1
ATOM 3368 C C . ALA A 1 406 ? -31.969 -20.808 51.333 1.00 96.25 406 ALA A C 1
ATOM 3370 O O . ALA A 1 406 ? -31.608 -20.164 50.344 1.00 96.25 406 ALA A O 1
ATOM 3371 N N . VAL A 1 407 ? -31.286 -21.879 51.754 1.00 96.88 407 VAL A N 1
ATOM 3372 C CA . VAL A 1 407 ? -30.126 -22.436 51.034 1.00 96.88 407 VAL A CA 1
ATOM 3373 C C . VAL A 1 407 ? -30.556 -23.064 49.706 1.00 96.88 407 VAL A C 1
ATOM 3375 O O . VAL A 1 407 ? -29.892 -22.855 48.690 1.00 96.88 407 VAL A O 1
ATOM 3378 N N . GLU A 1 408 ? -31.683 -23.774 49.670 1.00 95.88 408 GLU A N 1
ATOM 3379 C CA . GLU A 1 408 ? -32.236 -24.315 48.429 1.00 95.88 408 GLU A CA 1
ATOM 3380 C C . GLU A 1 408 ? -32.661 -23.230 47.442 1.00 95.88 408 GLU A C 1
ATOM 3382 O O . GLU A 1 408 ? -32.347 -23.354 46.258 1.00 95.88 408 GLU A O 1
ATOM 3387 N N . ALA A 1 409 ? -33.328 -22.169 47.905 1.00 96.19 409 ALA A N 1
ATOM 3388 C CA . ALA A 1 409 ? -33.701 -21.028 47.073 1.00 96.19 409 ALA A CA 1
ATOM 3389 C C . ALA A 1 409 ? -32.458 -20.396 46.428 1.00 96.19 409 ALA A C 1
ATOM 3391 O O . ALA A 1 409 ? -32.384 -20.296 45.204 1.00 96.19 409 ALA A O 1
ATOM 3392 N N . ARG A 1 410 ? -31.411 -20.120 47.222 1.00 95.94 410 ARG A N 1
ATOM 3393 C CA . ARG A 1 410 ? -30.113 -19.649 46.706 1.00 95.94 410 ARG A CA 1
ATOM 3394 C C . ARG A 1 410 ? -29.479 -20.627 45.713 1.00 95.94 410 ARG A C 1
ATOM 3396 O O . ARG A 1 410 ? -28.929 -20.196 44.704 1.00 95.94 410 ARG A O 1
ATOM 3403 N N . ARG A 1 411 ? -29.567 -21.942 45.950 1.00 96.06 411 ARG A N 1
ATOM 3404 C CA . ARG A 1 411 ? -29.063 -22.961 45.010 1.00 96.06 411 ARG A CA 1
ATOM 3405 C C . ARG A 1 411 ? -29.837 -22.953 43.686 1.00 96.06 411 ARG A C 1
ATOM 3407 O O . ARG A 1 411 ? -29.230 -23.188 42.646 1.00 96.06 411 ARG A O 1
ATOM 3414 N N . ARG A 1 412 ? -31.150 -22.703 43.712 1.00 96.94 412 ARG A N 1
ATOM 3415 C CA . ARG A 1 412 ? -31.992 -22.570 42.509 1.00 96.94 412 ARG A CA 1
ATOM 3416 C C . ARG A 1 412 ? -31.635 -21.290 41.747 1.00 96.94 412 ARG A C 1
ATOM 3418 O O . ARG A 1 412 ? -31.302 -21.385 40.572 1.00 96.94 412 ARG A O 1
ATOM 3425 N N . GLU A 1 413 ? -31.538 -20.148 42.431 1.00 96.62 413 GLU A N 1
ATOM 3426 C CA . GLU A 1 413 ? -31.082 -18.886 41.829 1.00 96.62 413 GLU A CA 1
ATOM 3427 C C . GLU A 1 413 ? -29.704 -19.003 41.163 1.00 96.62 413 GLU A C 1
ATOM 3429 O O . GLU A 1 413 ? -29.520 -18.520 40.049 1.00 96.62 413 GLU A O 1
ATOM 3434 N N . LEU A 1 414 ? -28.727 -19.643 41.816 1.00 96.25 414 LEU A N 1
ATOM 3435 C CA . LEU A 1 414 ? -27.390 -19.831 41.241 1.00 96.25 414 LEU A CA 1
ATOM 3436 C C . LEU A 1 414 ? -27.415 -20.728 39.996 1.00 96.25 414 LEU A C 1
ATOM 3438 O O . LEU A 1 414 ? -26.717 -20.433 39.031 1.00 96.25 414 LEU A O 1
ATOM 3442 N N . LYS A 1 415 ? -28.249 -21.778 39.980 1.00 96.31 415 LYS A N 1
ATOM 3443 C CA . LYS A 1 415 ? -28.453 -22.616 38.786 1.00 96.31 415 LYS A CA 1
ATOM 3444 C C . LYS A 1 415 ? -29.099 -21.839 37.641 1.00 96.31 415 LYS A C 1
ATOM 3446 O O . LYS A 1 415 ? -28.678 -21.992 36.501 1.00 96.31 415 LYS A O 1
ATOM 3451 N N . GLU A 1 416 ? -30.083 -20.991 37.930 1.00 95.88 416 GLU A N 1
ATOM 3452 C CA . GLU A 1 416 ? -30.699 -20.129 36.917 1.00 95.88 416 GLU A CA 1
ATOM 3453 C C . GLU A 1 416 ? -29.728 -19.079 36.371 1.00 95.88 416 GLU A C 1
ATOM 3455 O O . GLU A 1 416 ? -29.745 -18.805 35.175 1.00 95.88 416 GLU A O 1
ATOM 3460 N N . ARG A 1 417 ? -28.867 -18.496 37.217 1.00 96.00 417 ARG A N 1
ATOM 3461 C CA . ARG A 1 417 ? -27.818 -17.564 36.773 1.00 96.00 417 ARG A CA 1
ATOM 3462 C C . ARG A 1 417 ? -26.805 -18.271 35.872 1.00 96.00 417 ARG A C 1
ATOM 3464 O O . ARG A 1 417 ? -26.595 -17.803 34.760 1.00 96.00 417 ARG A O 1
ATOM 3471 N N . ALA A 1 418 ? -26.299 -19.434 36.288 1.00 94.81 418 ALA A N 1
ATOM 3472 C CA . ALA A 1 418 ? -25.397 -20.252 35.477 1.00 94.81 418 ALA A CA 1
ATOM 3473 C C . ALA A 1 418 ? -26.019 -20.625 34.117 1.00 94.81 418 ALA A C 1
ATOM 3475 O O . ALA A 1 418 ? -25.396 -20.406 33.087 1.00 94.81 418 ALA A O 1
ATOM 3476 N N . ALA A 1 419 ? -27.282 -21.067 34.082 1.00 96.81 419 ALA A N 1
ATOM 3477 C CA . ALA A 1 419 ? -27.971 -21.373 32.825 1.00 96.81 419 ALA A CA 1
ATOM 3478 C C . ALA A 1 419 ? -28.112 -20.143 31.901 1.00 96.81 419 ALA A C 1
ATOM 3480 O O . ALA A 1 419 ? -27.905 -20.241 30.692 1.00 96.81 419 ALA A O 1
ATOM 3481 N N . ARG A 1 420 ? -28.414 -18.959 32.459 1.00 96.56 420 ARG A N 1
ATOM 3482 C CA . ARG A 1 420 ? -28.479 -17.697 31.695 1.00 96.56 420 ARG A CA 1
ATOM 3483 C C . ARG A 1 420 ? -27.101 -17.263 31.179 1.00 96.56 420 ARG A C 1
ATOM 3485 O O . ARG A 1 420 ? -27.019 -16.683 30.096 1.00 96.56 420 ARG A O 1
ATOM 3492 N N . GLU A 1 421 ? -26.037 -17.522 31.934 1.00 95.12 421 GLU A N 1
ATOM 3493 C CA . GLU A 1 421 ? -24.647 -17.281 31.527 1.00 95.12 421 GLU A CA 1
ATOM 3494 C C . GLU A 1 421 ? -24.224 -18.256 30.416 1.00 95.12 421 GLU A C 1
ATOM 3496 O O . GLU A 1 421 ? -23.720 -17.810 29.386 1.00 95.12 421 GLU A O 1
ATOM 3501 N N . ASP A 1 422 ? -24.539 -19.548 30.543 1.00 95.62 422 ASP A N 1
ATOM 3502 C CA . ASP A 1 422 ? -24.309 -20.568 29.512 1.00 95.62 422 ASP A CA 1
ATOM 3503 C C . ASP A 1 422 ? -25.024 -20.224 28.197 1.00 95.62 422 ASP A C 1
ATOM 3505 O O . ASP A 1 422 ? -24.422 -20.300 27.124 1.00 95.62 422 ASP A O 1
ATOM 3509 N N . GLU A 1 423 ? -26.280 -19.768 28.247 1.00 96.50 423 GLU A N 1
ATOM 3510 C CA . GLU A 1 423 ? -26.991 -19.279 27.060 1.00 96.50 423 GLU A CA 1
ATOM 3511 C C . GLU A 1 423 ? -26.289 -18.078 26.407 1.00 96.50 423 GLU A C 1
ATOM 3513 O O . GLU A 1 423 ? -26.198 -18.001 25.177 1.00 96.50 423 GLU A O 1
ATOM 3518 N N . GLN A 1 424 ? -25.775 -17.130 27.198 1.00 94.69 424 GLN A N 1
ATOM 3519 C CA . GLN A 1 424 ? -25.019 -15.990 26.670 1.00 94.69 424 GLN A CA 1
ATOM 3520 C C . GLN A 1 424 ? -23.691 -16.434 26.046 1.00 94.69 424 GLN A C 1
ATOM 3522 O O . GLN A 1 424 ? -23.352 -15.972 24.953 1.00 94.69 424 GLN A O 1
ATOM 3527 N N . ILE A 1 425 ? -22.983 -17.372 26.680 1.00 96.19 425 ILE A N 1
ATOM 3528 C CA . ILE A 1 425 ? -21.749 -17.975 26.168 1.00 96.19 425 ILE A CA 1
ATOM 3529 C C . ILE A 1 425 ? -22.026 -18.705 24.849 1.00 96.19 425 ILE A C 1
ATOM 3531 O O . ILE A 1 425 ? -21.316 -18.476 23.870 1.00 96.19 425 ILE A O 1
ATOM 3535 N N . GLN A 1 426 ? -23.086 -19.512 24.759 1.00 96.12 426 GLN A N 1
ATOM 3536 C CA . GLN A 1 426 ? -23.473 -20.199 23.522 1.00 96.12 426 GLN A CA 1
ATOM 3537 C C . GLN A 1 426 ? -23.812 -19.209 22.399 1.00 96.12 426 GLN A C 1
ATOM 3539 O O . GLN A 1 426 ? -23.310 -19.351 21.281 1.00 96.12 426 GLN A O 1
ATOM 3544 N N . ARG A 1 427 ? -24.589 -18.155 22.686 1.00 96.81 427 ARG A N 1
ATOM 3545 C CA . ARG A 1 427 ? -24.899 -17.086 21.716 1.00 96.81 427 ARG A CA 1
ATOM 3546 C C . ARG A 1 427 ? -23.630 -16.351 21.262 1.00 96.81 427 ARG A C 1
ATOM 3548 O O . ARG A 1 427 ? -23.486 -16.054 20.075 1.00 96.81 427 ARG A O 1
ATOM 3555 N N . ALA A 1 428 ? -22.686 -16.088 22.168 1.00 94.88 428 ALA A N 1
ATOM 3556 C CA . ALA A 1 428 ? -21.394 -15.482 21.842 1.00 94.88 428 ALA A CA 1
ATOM 3557 C C . ALA A 1 428 ? -20.522 -16.409 20.974 1.00 94.88 428 ALA A C 1
ATOM 3559 O O . ALA A 1 428 ? -19.978 -15.967 19.962 1.00 94.88 428 ALA A O 1
ATOM 3560 N N . GLN A 1 429 ? -20.451 -17.704 21.300 1.00 96.75 429 GLN A N 1
ATOM 3561 C CA . GLN A 1 429 ? -19.739 -18.710 20.507 1.00 96.75 429 GLN A CA 1
ATOM 3562 C C . GLN A 1 429 ? -20.331 -18.858 19.098 1.00 96.75 429 GLN A C 1
ATOM 3564 O O . GLN A 1 429 ? -19.580 -18.917 18.126 1.00 96.75 429 GLN A O 1
ATOM 3569 N N . GLN A 1 430 ? -21.659 -18.875 18.955 1.00 96.50 430 GLN A N 1
ATOM 3570 C CA . GLN A 1 430 ? -22.323 -18.918 17.647 1.00 96.50 430 GLN A CA 1
ATOM 3571 C C . GLN A 1 430 ? -21.985 -17.677 16.806 1.00 96.50 430 GLN A C 1
ATOM 3573 O O . GLN A 1 430 ? -21.584 -17.814 15.649 1.00 96.50 430 GLN A O 1
ATOM 3578 N N . ARG A 1 431 ? -22.041 -16.472 17.394 1.00 96.69 431 ARG A N 1
ATOM 3579 C CA . ARG A 1 431 ? -21.612 -15.224 16.731 1.00 96.69 431 ARG A CA 1
ATOM 3580 C C . ARG A 1 431 ? -20.139 -15.275 16.311 1.00 96.69 431 ARG A C 1
ATOM 3582 O O . ARG A 1 431 ? -19.818 -14.910 15.183 1.00 96.69 431 ARG A O 1
ATOM 3589 N N . ALA A 1 432 ? -19.255 -15.780 17.174 1.00 95.62 432 ALA A N 1
ATOM 3590 C CA . ALA A 1 432 ? -17.834 -15.938 16.871 1.00 95.62 432 ALA A CA 1
ATOM 3591 C C . ALA A 1 432 ? -17.578 -16.939 15.727 1.00 95.62 432 ALA A C 1
ATOM 3593 O O . ALA A 1 432 ? -16.751 -16.663 14.860 1.00 95.62 432 ALA A O 1
ATOM 3594 N N . ARG A 1 433 ? -18.317 -18.059 15.674 1.00 97.19 433 ARG A N 1
ATOM 3595 C CA . ARG A 1 433 ? -18.259 -19.048 14.578 1.00 97.19 433 ARG A CA 1
ATOM 3596 C C . ARG A 1 433 ? -18.756 -18.476 13.246 1.00 97.19 433 ARG A C 1
ATOM 3598 O O . ARG A 1 433 ? -18.133 -18.704 12.214 1.00 97.19 433 ARG A O 1
ATOM 3605 N N . LEU A 1 434 ? -19.843 -17.701 13.255 1.00 97.00 434 LEU A N 1
ATOM 3606 C CA . LEU A 1 434 ? -20.333 -17.019 12.051 1.00 97.00 434 LEU A CA 1
ATOM 3607 C C . LEU A 1 434 ? -19.320 -15.982 11.548 1.00 97.00 434 LEU A C 1
ATOM 3609 O O . LEU A 1 434 ? -19.014 -15.942 10.357 1.00 97.00 434 LEU A O 1
ATOM 3613 N N . HIS A 1 435 ? -18.743 -15.191 12.454 1.00 95.00 435 HIS A N 1
ATOM 3614 C CA . HIS A 1 435 ? -17.720 -14.207 12.111 1.00 95.00 435 HIS A CA 1
ATOM 3615 C C . HIS A 1 435 ? -16.426 -14.863 11.600 1.00 95.00 435 HIS A C 1
ATOM 3617 O O . HIS A 1 435 ? -15.854 -14.391 10.618 1.00 95.00 435 HIS A O 1
ATOM 3623 N N . SER A 1 436 ? -15.977 -15.984 12.182 1.00 95.69 436 SER A N 1
ATOM 3624 C CA . SER A 1 436 ? -14.802 -16.705 11.673 1.00 95.69 436 SER A CA 1
ATOM 3625 C C . SER A 1 436 ? -15.055 -17.303 10.285 1.00 95.69 436 SER A C 1
ATOM 3627 O O . SER A 1 436 ? -14.192 -17.187 9.414 1.00 95.69 436 SER A O 1
ATOM 3629 N N . PHE A 1 437 ? -16.254 -17.834 10.019 1.00 98.00 437 PHE A N 1
ATOM 3630 C CA . PHE A 1 437 ? -16.650 -18.278 8.680 1.00 98.00 437 PHE A CA 1
ATOM 3631 C C . PHE A 1 437 ? -16.665 -17.123 7.663 1.00 98.00 437 PHE A C 1
ATOM 3633 O O . PHE A 1 437 ? -16.109 -17.257 6.573 1.00 98.00 437 PHE A O 1
ATOM 3640 N N . GLN A 1 438 ? -17.218 -15.959 8.025 1.00 96.19 438 GLN A N 1
ATOM 3641 C CA . GLN A 1 438 ? -17.185 -14.748 7.189 1.00 96.19 438 GLN A CA 1
ATOM 3642 C C . GLN A 1 438 ? -15.750 -14.267 6.913 1.00 96.19 438 GLN A C 1
ATOM 3644 O O . GLN A 1 438 ? -15.421 -13.893 5.788 1.00 96.19 438 GLN A O 1
ATOM 3649 N N . GLN A 1 439 ? -14.857 -14.326 7.905 1.00 95.38 439 GLN A N 1
ATOM 3650 C CA . GLN A 1 439 ? -13.443 -14.007 7.701 1.00 95.38 439 GLN A CA 1
ATOM 3651 C C . GLN A 1 439 ? -12.744 -15.010 6.776 1.00 95.38 439 GLN A C 1
ATOM 3653 O O . GLN A 1 439 ? -11.926 -14.604 5.951 1.00 95.38 439 GLN A O 1
ATOM 3658 N N . LEU A 1 440 ? -13.038 -16.308 6.899 1.00 97.50 440 LEU A N 1
ATOM 3659 C CA . LEU A 1 440 ? -12.460 -17.349 6.046 1.00 97.50 440 LEU A CA 1
ATOM 3660 C C . LEU A 1 440 ? -12.941 -17.224 4.596 1.00 97.50 440 LEU A C 1
ATOM 3662 O O . LEU A 1 440 ? -12.114 -17.263 3.685 1.00 97.50 440 LEU A O 1
ATOM 3666 N N . THR A 1 441 ? -14.237 -16.991 4.367 1.00 96.00 441 THR A N 1
ATOM 3667 C CA . THR A 1 441 ? -14.774 -16.760 3.016 1.00 96.00 441 THR A CA 1
ATOM 3668 C C . THR A 1 441 ? -14.224 -15.471 2.405 1.00 96.00 441 THR A C 1
ATOM 3670 O O . THR A 1 441 ? -13.785 -15.488 1.256 1.00 96.00 441 THR A O 1
ATOM 3673 N N . HIS A 1 442 ? -14.117 -14.381 3.174 1.00 97.06 442 HIS A N 1
ATOM 3674 C CA . HIS A 1 442 ? -13.478 -13.147 2.708 1.00 97.06 442 HIS A CA 1
ATOM 3675 C C . HIS A 1 442 ? -11.999 -13.360 2.334 1.00 97.06 442 HIS A C 1
ATOM 3677 O O . HIS A 1 442 ? -11.574 -12.970 1.245 1.00 97.06 442 HIS A O 1
ATOM 3683 N N . LYS A 1 443 ? -11.218 -14.046 3.184 1.00 97.62 443 LYS A N 1
ATOM 3684 C CA . LYS A 1 443 ? -9.824 -14.428 2.887 1.00 97.62 443 LYS A CA 1
ATOM 3685 C C . LYS A 1 443 ? -9.733 -15.281 1.617 1.00 97.62 443 LYS A C 1
ATOM 3687 O O . LYS A 1 443 ? -8.872 -15.021 0.779 1.00 97.62 443 LYS A O 1
ATOM 3692 N N . HIS A 1 444 ? -10.634 -16.247 1.435 1.00 97.94 444 HIS A N 1
ATOM 3693 C CA . HIS A 1 444 ? -10.678 -17.088 0.238 1.00 97.94 444 HIS A CA 1
ATOM 3694 C C . HIS A 1 444 ? -10.952 -16.268 -1.034 1.00 97.94 444 HIS A C 1
ATOM 3696 O O . HIS A 1 444 ? -10.215 -16.390 -2.011 1.00 97.94 444 HIS A O 1
ATOM 3702 N N . ILE A 1 445 ? -11.931 -15.356 -1.003 1.00 98.06 445 ILE A N 1
ATOM 3703 C CA . ILE A 1 445 ? -12.227 -14.437 -2.116 1.00 98.06 445 ILE A CA 1
ATOM 3704 C C . ILE A 1 445 ? -11.010 -13.550 -2.435 1.00 98.06 445 ILE A C 1
ATOM 3706 O O . ILE A 1 445 ? -10.650 -13.390 -3.602 1.00 98.06 445 ILE A O 1
ATOM 3710 N N . LEU A 1 446 ? -10.316 -13.016 -1.423 1.00 98.00 446 LEU A N 1
ATOM 3711 C CA . LEU A 1 446 ? -9.096 -12.221 -1.624 1.00 98.00 446 LEU A CA 1
ATOM 3712 C C . LEU A 1 446 ? -7.949 -13.018 -2.270 1.00 98.00 446 LEU A C 1
ATOM 3714 O O . LEU A 1 446 ? -7.183 -12.438 -3.050 1.00 98.00 446 LEU A O 1
ATOM 3718 N N . VAL A 1 447 ? -7.836 -14.317 -1.969 1.00 97.62 447 VAL A N 1
ATOM 3719 C CA . VAL A 1 447 ? -6.873 -15.237 -2.598 1.00 97.62 447 VAL A CA 1
ATOM 3720 C C . VAL A 1 447 ? -7.272 -15.549 -4.041 1.00 97.62 447 VAL A C 1
ATOM 3722 O O . VAL A 1 447 ? -6.436 -15.403 -4.926 1.00 97.62 447 VAL A O 1
ATOM 3725 N N . GLN A 1 448 ? -8.541 -15.854 -4.327 1.00 98.00 448 GLN A N 1
ATOM 3726 C CA . GLN A 1 448 ? -9.009 -16.032 -5.711 1.00 98.00 448 GLN A CA 1
ATOM 3727 C C . GLN A 1 448 ? -8.777 -14.770 -6.562 1.00 98.00 448 GLN A C 1
ATOM 3729 O O . GLN A 1 448 ? -8.337 -14.839 -7.712 1.00 98.00 448 GLN A O 1
ATOM 3734 N N . LEU A 1 449 ? -9.019 -13.584 -5.993 1.00 98.06 449 LEU A N 1
ATOM 3735 C CA . LEU A 1 449 ? -8.738 -12.307 -6.651 1.00 98.06 449 LEU A CA 1
ATOM 3736 C C . LEU A 1 449 ? -7.232 -12.035 -6.803 1.00 98.06 449 LEU A C 1
ATOM 3738 O O . LEU A 1 449 ? -6.844 -11.336 -7.740 1.00 98.06 449 LEU A O 1
ATOM 3742 N N . SER A 1 450 ? -6.369 -12.556 -5.921 1.00 95.44 450 SER A N 1
ATOM 3743 C CA . SER A 1 450 ? -4.912 -12.469 -6.097 1.00 95.44 450 SER A CA 1
ATOM 3744 C C . SER A 1 450 ? -4.429 -13.401 -7.207 1.00 95.44 450 SER A C 1
ATOM 3746 O O . SER A 1 450 ? -3.699 -12.943 -8.083 1.00 95.44 450 SER A O 1
ATOM 3748 N N . GLN A 1 451 ? -4.914 -14.645 -7.239 1.00 97.44 451 GLN A N 1
ATOM 3749 C CA . GLN A 1 451 ? -4.643 -15.636 -8.285 1.00 97.44 451 GLN A CA 1
ATOM 3750 C C . GLN A 1 451 ? -5.023 -15.095 -9.665 1.00 97.44 451 GLN A C 1
ATOM 3752 O O . GLN A 1 451 ? -4.143 -14.922 -10.503 1.00 97.44 451 GLN A O 1
ATOM 3757 N N . ARG A 1 452 ? -6.269 -14.639 -9.853 1.00 98.06 452 ARG A N 1
ATOM 3758 C CA . ARG A 1 452 ? -6.731 -14.040 -11.122 1.00 98.06 452 ARG A CA 1
ATOM 3759 C C . ARG A 1 452 ? -5.920 -12.814 -11.564 1.00 98.06 452 ARG A C 1
ATOM 3761 O O . ARG A 1 452 ? -5.796 -12.556 -12.760 1.00 98.06 452 ARG A O 1
ATOM 3768 N N . ARG A 1 453 ? -5.375 -12.024 -10.627 1.00 97.56 453 ARG A N 1
ATOM 3769 C CA . ARG A 1 453 ? -4.465 -10.903 -10.947 1.00 97.56 453 ARG A CA 1
ATOM 3770 C C . ARG A 1 453 ? -3.085 -11.408 -11.381 1.00 97.56 453 ARG A C 1
ATOM 3772 O O . ARG A 1 453 ? -2.551 -10.889 -12.357 1.00 97.56 453 ARG A O 1
ATOM 3779 N N . MET A 1 454 ? -2.533 -12.412 -10.696 1.00 95.12 454 MET A N 1
ATOM 3780 C CA . MET A 1 454 ? -1.255 -13.042 -11.054 1.00 95.12 454 MET A CA 1
ATOM 3781 C C . MET A 1 454 ? -1.339 -13.755 -12.409 1.00 95.12 454 MET A C 1
ATOM 3783 O O . MET A 1 454 ? -0.463 -13.555 -13.239 1.00 95.12 454 MET A O 1
ATOM 3787 N N . GLU A 1 455 ? -2.414 -14.497 -12.678 1.00 97.25 455 GLU A N 1
ATOM 3788 C CA . GLU A 1 455 ? -2.685 -15.154 -13.965 1.00 97.25 455 GLU A CA 1
ATOM 3789 C C . GLU A 1 455 ? -2.738 -14.144 -15.115 1.00 97.25 455 GLU A C 1
ATOM 3791 O O . GLU A 1 455 ? -2.028 -14.297 -16.105 1.00 97.25 455 GLU A O 1
ATOM 3796 N N . LYS A 1 456 ? -3.512 -13.058 -14.971 1.00 97.12 456 LYS A N 1
ATOM 3797 C CA . LYS A 1 456 ? -3.573 -11.988 -15.983 1.00 97.12 456 LYS A CA 1
ATOM 3798 C C . LYS A 1 456 ? -2.213 -11.322 -16.208 1.00 97.12 456 LYS A C 1
ATOM 3800 O O . LYS A 1 456 ? -1.851 -11.062 -17.354 1.00 97.12 456 LYS A O 1
ATOM 3805 N N . ALA A 1 457 ? -1.447 -11.078 -15.143 1.00 96.38 457 ALA A N 1
ATOM 3806 C CA . ALA A 1 457 ? -0.099 -10.525 -15.244 1.00 96.38 457 ALA A CA 1
ATOM 3807 C C . ALA A 1 457 ? 0.881 -11.498 -15.928 1.00 96.38 457 ALA A C 1
ATOM 3809 O O . ALA A 1 457 ? 1.657 -11.075 -16.782 1.00 96.38 457 ALA A O 1
ATOM 3810 N N . ALA A 1 458 ? 0.812 -12.794 -15.614 1.00 97.44 458 ALA A N 1
ATOM 3811 C CA . ALA A 1 458 ? 1.631 -13.838 -16.224 1.00 97.44 458 ALA A CA 1
ATOM 3812 C C . ALA A 1 458 ? 1.296 -14.032 -17.711 1.00 97.44 458 ALA A C 1
ATOM 3814 O O . ALA A 1 458 ? 2.202 -14.096 -18.541 1.00 97.44 458 ALA A O 1
ATOM 3815 N N . LEU A 1 459 ? 0.007 -14.036 -18.072 1.00 97.88 459 LEU A N 1
ATOM 3816 C CA . LEU A 1 459 ? -0.440 -14.071 -19.465 1.00 97.88 459 LEU A CA 1
ATOM 3817 C C . LEU A 1 459 ? 0.086 -12.857 -20.240 1.00 97.88 459 LEU A C 1
ATOM 3819 O O . LEU A 1 459 ? 0.709 -13.042 -21.284 1.00 97.88 459 LEU A O 1
ATOM 3823 N N . HIS A 1 460 ? -0.065 -11.642 -19.701 1.00 97.62 460 HIS A N 1
ATOM 3824 C CA . HIS A 1 460 ? 0.468 -10.422 -20.314 1.00 97.62 460 HIS A CA 1
ATOM 3825 C C . HIS A 1 460 ? 2.000 -10.457 -20.454 1.00 97.62 460 HIS A C 1
ATOM 3827 O O . HIS A 1 460 ? 2.531 -10.116 -21.509 1.00 97.62 460 HIS A O 1
ATOM 3833 N N . ALA A 1 461 ? 2.726 -10.910 -19.427 1.00 96.88 461 ALA A N 1
ATOM 3834 C CA . ALA A 1 461 ? 4.178 -11.070 -19.490 1.00 96.88 461 ALA A CA 1
ATOM 3835 C C . ALA A 1 461 ? 4.595 -12.098 -20.558 1.00 96.88 461 ALA A C 1
ATOM 3837 O O . ALA A 1 461 ? 5.522 -11.840 -21.325 1.00 96.88 461 ALA A O 1
ATOM 3838 N N . SER A 1 462 ? 3.880 -13.224 -20.666 1.00 96.94 462 SER A N 1
ATOM 3839 C CA . SER A 1 462 ? 4.142 -14.253 -21.680 1.00 96.94 462 SER A CA 1
ATOM 3840 C C . SER A 1 462 ? 3.841 -13.766 -23.102 1.00 96.94 462 SER A C 1
ATOM 3842 O O . SER A 1 462 ? 4.611 -14.052 -24.018 1.00 96.94 462 SER A O 1
ATOM 3844 N N . ALA A 1 463 ? 2.777 -12.976 -23.291 1.00 97.31 463 ALA A N 1
ATOM 3845 C CA . ALA A 1 463 ? 2.466 -12.322 -24.558 1.00 97.31 463 ALA A CA 1
ATOM 3846 C C . ALA A 1 463 ? 3.578 -11.333 -24.932 1.00 97.31 463 ALA A C 1
ATOM 3848 O O . ALA A 1 463 ? 4.195 -11.478 -25.980 1.00 97.31 463 ALA A O 1
ATOM 3849 N N . GLN A 1 464 ? 3.960 -10.438 -24.016 1.00 96.75 464 GLN A N 1
ATOM 3850 C CA . GLN A 1 464 ? 5.040 -9.480 -24.251 1.00 96.75 464 GLN A CA 1
ATOM 3851 C C . GLN A 1 464 ? 6.392 -10.161 -24.547 1.00 96.75 464 GLN A C 1
ATOM 3853 O O . GLN A 1 464 ? 7.170 -9.661 -25.360 1.00 96.75 464 GLN A O 1
ATOM 3858 N N . GLN A 1 465 ? 6.693 -11.303 -23.917 1.00 94.75 465 GLN A N 1
ATOM 3859 C CA . GLN A 1 465 ? 7.876 -12.108 -24.244 1.00 94.75 465 GLN A CA 1
ATOM 3860 C C . GLN A 1 465 ? 7.788 -12.714 -25.652 1.00 94.75 465 GLN A C 1
ATOM 3862 O O . GLN A 1 465 ? 8.772 -12.659 -26.391 1.00 94.75 465 GLN A O 1
ATOM 3867 N N . ARG A 1 466 ? 6.622 -13.245 -26.051 1.00 97.25 466 ARG A N 1
ATOM 3868 C CA . ARG A 1 466 ? 6.376 -13.759 -27.410 1.00 97.25 466 ARG A CA 1
ATOM 3869 C C . ARG A 1 466 ? 6.513 -12.654 -28.455 1.00 97.25 466 ARG A C 1
ATOM 3871 O O . ARG A 1 466 ? 7.237 -12.856 -29.425 1.00 97.25 466 ARG A O 1
ATOM 3878 N N . ASP A 1 467 ? 5.926 -11.484 -28.224 1.00 96.94 467 ASP A N 1
ATOM 3879 C CA . ASP A 1 467 ? 6.002 -10.334 -29.131 1.00 96.94 467 ASP A CA 1
ATOM 3880 C C . ASP A 1 467 ? 7.451 -9.866 -29.310 1.00 96.94 467 ASP A C 1
ATOM 3882 O O . ASP A 1 467 ? 7.920 -9.689 -30.435 1.00 96.94 467 ASP A O 1
ATOM 3886 N N . ARG A 1 468 ? 8.211 -9.739 -28.211 1.00 96.88 468 ARG A N 1
ATOM 3887 C CA . ARG A 1 468 ? 9.649 -9.416 -28.260 1.00 96.88 468 ARG A CA 1
ATOM 3888 C C . ARG A 1 468 ? 10.446 -10.481 -29.016 1.00 96.88 468 ARG A C 1
ATOM 3890 O O . ARG A 1 468 ? 11.317 -10.132 -29.809 1.00 96.88 468 ARG A O 1
ATOM 3897 N N . ALA A 1 469 ? 10.147 -11.764 -28.811 1.00 96.50 469 ALA A N 1
ATOM 3898 C CA . ALA A 1 469 ? 10.804 -12.858 -29.524 1.00 96.50 469 ALA A CA 1
ATOM 3899 C C . ALA A 1 469 ? 10.476 -12.852 -31.029 1.00 96.50 469 ALA A C 1
ATOM 3901 O O . ALA A 1 469 ? 11.372 -13.059 -31.845 1.00 96.50 469 ALA A O 1
ATOM 3902 N N . GLN A 1 470 ? 9.229 -12.566 -31.414 1.00 96.94 470 GLN A N 1
ATOM 3903 C CA . GLN A 1 470 ? 8.815 -12.414 -32.814 1.00 96.94 470 GLN A CA 1
ATOM 3904 C C . GLN A 1 470 ? 9.475 -11.195 -33.473 1.00 96.94 470 GLN A C 1
ATOM 3906 O O . GLN A 1 470 ? 10.027 -11.315 -34.565 1.00 96.94 470 GLN A O 1
ATOM 3911 N N . GLN A 1 471 ? 9.508 -10.045 -32.792 1.00 96.50 471 GLN A N 1
ATOM 3912 C CA . GLN A 1 471 ? 10.208 -8.845 -33.267 1.00 96.50 471 GLN A CA 1
ATOM 3913 C C . GLN A 1 471 ? 11.712 -9.101 -33.448 1.00 96.50 471 GLN A C 1
ATOM 3915 O O . GLN A 1 471 ? 12.285 -8.706 -34.464 1.00 96.50 471 GLN A O 1
ATOM 3920 N N . ALA A 1 472 ? 12.348 -9.811 -32.511 1.00 95.25 472 ALA A N 1
ATOM 3921 C CA . ALA A 1 472 ? 13.752 -10.201 -32.617 1.00 95.25 472 ALA A CA 1
ATOM 3922 C C . ALA A 1 472 ? 14.005 -11.171 -33.787 1.00 95.25 472 ALA A C 1
ATOM 3924 O O . ALA A 1 472 ? 14.985 -10.995 -34.511 1.00 95.25 472 ALA A O 1
ATOM 3925 N N . ARG A 1 473 ? 13.116 -12.150 -34.021 1.00 96.56 473 ARG A N 1
ATOM 3926 C CA . ARG A 1 473 ? 13.171 -13.047 -35.194 1.00 96.56 473 ARG A CA 1
ATOM 3927 C C . ARG A 1 473 ? 13.078 -12.256 -36.499 1.00 96.56 473 ARG A C 1
ATOM 3929 O O . ARG A 1 473 ? 14.023 -12.299 -37.280 1.00 96.56 473 ARG A O 1
ATOM 3936 N N . GLY A 1 474 ? 12.044 -11.430 -36.667 1.00 96.62 474 GLY A N 1
ATOM 3937 C CA . GLY A 1 474 ? 11.868 -10.606 -37.868 1.00 96.62 474 GLY A CA 1
ATOM 3938 C C . GLY A 1 474 ? 13.005 -9.600 -38.099 1.00 96.62 474 GLY A C 1
ATOM 3939 O O . GLY A 1 474 ? 13.399 -9.350 -39.238 1.00 96.62 474 GLY A O 1
ATOM 3940 N N . HIS A 1 475 ? 13.598 -9.044 -37.036 1.00 96.25 475 HIS A N 1
ATOM 3941 C CA . HIS A 1 475 ? 14.806 -8.221 -37.150 1.00 96.25 475 HIS A CA 1
ATOM 3942 C C . HIS A 1 475 ? 16.019 -9.043 -37.620 1.00 96.25 475 HIS A C 1
ATOM 3944 O O . HIS A 1 475 ? 16.761 -8.605 -38.500 1.00 96.25 475 HIS A O 1
ATOM 3950 N N . ASN A 1 476 ? 16.215 -10.243 -37.068 1.00 96.38 476 ASN A N 1
ATOM 3951 C CA . ASN A 1 476 ? 17.309 -11.133 -37.452 1.00 96.38 476 ASN A CA 1
ATOM 3952 C C . ASN A 1 476 ? 17.169 -11.637 -38.896 1.00 96.38 476 ASN A C 1
ATOM 3954 O O . ASN A 1 476 ? 18.163 -11.631 -39.617 1.00 96.38 476 ASN A O 1
ATOM 3958 N N . GLU A 1 477 ? 15.962 -11.984 -39.342 1.00 97.12 477 GLU A N 1
ATOM 3959 C CA . GLU A 1 477 ? 15.650 -12.351 -40.732 1.00 97.12 477 GLU A CA 1
ATOM 3960 C C . GLU A 1 477 ? 15.968 -11.199 -41.696 1.00 97.12 477 GLU A C 1
ATOM 3962 O O . GLU A 1 477 ? 16.719 -11.375 -42.655 1.00 97.12 477 GLU A O 1
ATOM 3967 N N . ARG A 1 478 ? 15.501 -9.976 -41.401 1.00 95.94 478 ARG A N 1
ATOM 3968 C CA . ARG A 1 478 ? 15.843 -8.773 -42.190 1.00 95.94 478 ARG A CA 1
ATOM 3969 C C . ARG A 1 478 ? 17.353 -8.532 -42.243 1.00 95.94 478 ARG A C 1
ATOM 3971 O O . ARG A 1 478 ? 17.882 -8.188 -43.300 1.00 95.94 478 ARG A O 1
ATOM 3978 N N . ARG A 1 479 ? 18.060 -8.742 -41.127 1.00 96.38 479 ARG A N 1
ATOM 3979 C CA . ARG A 1 479 ? 19.525 -8.629 -41.059 1.00 96.38 479 ARG A CA 1
ATOM 3980 C C . ARG A 1 479 ? 20.216 -9.704 -41.906 1.00 96.38 479 ARG A C 1
ATOM 3982 O O . ARG A 1 479 ? 21.159 -9.384 -42.623 1.00 96.38 479 ARG A O 1
ATOM 3989 N N . GLN A 1 480 ? 19.739 -10.950 -41.871 1.00 95.81 480 GLN A N 1
ATOM 3990 C CA . GLN A 1 480 ? 20.245 -12.049 -42.702 1.00 95.81 480 GLN A CA 1
ATOM 3991 C C . GLN A 1 480 ? 20.044 -11.764 -44.196 1.00 95.81 480 GLN A C 1
ATOM 3993 O O . GLN A 1 480 ? 21.014 -11.836 -44.946 1.00 95.81 480 GLN A O 1
ATOM 3998 N N . LEU A 1 481 ? 18.842 -11.351 -44.611 1.00 97.56 481 LEU A N 1
ATOM 3999 C CA . LEU A 1 481 ? 18.539 -10.966 -45.997 1.00 97.56 481 LEU A CA 1
ATOM 4000 C C . LEU A 1 481 ? 19.416 -9.796 -46.476 1.00 97.56 481 LEU A C 1
ATOM 4002 O O . LEU A 1 481 ? 19.910 -9.805 -47.602 1.00 97.56 481 LEU A O 1
ATOM 4006 N N . CYS A 1 482 ? 19.661 -8.802 -45.616 1.00 96.38 482 CYS A N 1
ATOM 4007 C CA . CYS A 1 482 ? 20.581 -7.702 -45.914 1.00 96.38 482 CYS A CA 1
ATOM 4008 C C . CYS A 1 482 ? 22.023 -8.203 -46.116 1.00 96.38 482 CYS A C 1
ATOM 4010 O O . CYS A 1 482 ? 22.672 -7.850 -47.102 1.00 96.38 482 CYS A O 1
ATOM 4012 N N . HIS A 1 483 ? 22.514 -9.083 -45.237 1.00 96.56 483 HIS A N 1
ATOM 4013 C CA . HIS A 1 483 ? 23.841 -9.687 -45.383 1.00 96.56 483 HIS A CA 1
ATOM 4014 C C . HIS A 1 483 ? 23.963 -10.584 -46.623 1.00 96.56 483 HIS A C 1
ATOM 4016 O O . HIS A 1 483 ? 25.016 -10.568 -47.254 1.00 96.56 483 HIS A O 1
ATOM 4022 N N . GLN A 1 484 ? 22.921 -11.332 -46.997 1.00 96.69 484 GLN A N 1
ATOM 4023 C CA . GLN A 1 484 ? 22.892 -12.134 -48.228 1.00 96.69 484 GLN A CA 1
ATOM 4024 C C . GLN A 1 484 ? 23.019 -11.239 -49.466 1.00 96.69 484 GLN A C 1
ATOM 4026 O O . GLN A 1 484 ? 23.966 -11.395 -50.232 1.00 96.69 484 GLN A O 1
ATOM 4031 N N . ARG A 1 485 ? 22.168 -10.210 -49.588 1.00 97.12 485 ARG A N 1
ATOM 4032 C CA . ARG A 1 485 ? 22.231 -9.230 -50.690 1.00 97.12 485 ARG A CA 1
ATOM 4033 C C . ARG A 1 485 ? 23.583 -8.518 -50.773 1.00 97.12 485 ARG A C 1
ATOM 4035 O O . ARG A 1 485 ? 24.086 -8.279 -51.866 1.00 97.12 485 ARG A O 1
ATOM 4042 N N . LEU A 1 486 ? 24.191 -8.188 -49.630 1.00 96.00 486 LEU A N 1
ATOM 4043 C CA . LEU A 1 486 ? 25.524 -7.583 -49.595 1.00 96.00 486 LEU A CA 1
ATOM 4044 C C . LEU A 1 486 ? 26.611 -8.559 -50.076 1.00 96.00 486 LEU A C 1
ATOM 4046 O O . LEU A 1 486 ? 27.486 -8.145 -50.832 1.00 96.00 486 LEU A O 1
ATOM 4050 N N . ARG A 1 487 ? 26.545 -9.840 -49.684 1.00 96.19 487 ARG A N 1
ATOM 4051 C CA . ARG A 1 487 ? 27.461 -10.889 -50.170 1.00 96.19 487 ARG A CA 1
ATOM 4052 C C . ARG A 1 487 ? 27.324 -11.099 -51.675 1.00 96.19 487 ARG A C 1
ATOM 4054 O O . ARG A 1 487 ? 28.337 -11.120 -52.359 1.00 96.19 487 ARG A O 1
ATOM 4061 N N . GLU A 1 488 ? 26.100 -11.181 -52.194 1.00 96.38 488 GLU A N 1
ATOM 4062 C CA . GLU A 1 488 ? 25.845 -11.267 -53.639 1.00 96.38 488 GLU A CA 1
ATOM 4063 C C . GLU A 1 488 ? 26.422 -10.067 -54.395 1.00 96.38 488 GLU A C 1
ATOM 4065 O O . GLU A 1 488 ? 27.027 -10.239 -55.451 1.00 96.38 488 GLU A O 1
ATOM 4070 N N . ARG A 1 489 ? 26.265 -8.847 -53.860 1.00 97.50 489 ARG A N 1
ATOM 4071 C CA . ARG A 1 489 ? 26.804 -7.641 -54.498 1.00 97.50 489 ARG A CA 1
ATOM 4072 C C . ARG A 1 489 ? 28.332 -7.651 -54.527 1.00 97.50 489 ARG A C 1
ATOM 4074 O O . ARG A 1 489 ? 28.899 -7.431 -55.590 1.00 97.50 489 ARG A O 1
ATOM 4081 N N . ILE A 1 490 ? 28.975 -7.979 -53.403 1.00 95.75 490 ILE A N 1
ATOM 4082 C CA . ILE A 1 490 ? 30.437 -8.136 -53.322 1.00 95.75 490 ILE A CA 1
ATOM 4083 C C . ILE A 1 490 ? 30.910 -9.210 -54.309 1.00 95.75 490 ILE A C 1
ATOM 4085 O O . ILE A 1 490 ? 31.853 -8.973 -55.052 1.00 95.75 490 ILE A O 1
ATOM 4089 N N . HIS A 1 491 ? 30.217 -10.347 -54.399 1.00 96.25 491 HIS A N 1
ATOM 4090 C CA . HIS A 1 491 ? 30.586 -11.409 -55.331 1.00 96.25 491 HIS A CA 1
ATOM 4091 C C . HIS A 1 491 ? 30.503 -10.960 -56.799 1.00 96.25 491 HIS A C 1
ATOM 4093 O O . HIS A 1 491 ? 31.425 -11.217 -57.568 1.00 96.25 491 HIS A O 1
ATOM 4099 N N . ARG A 1 492 ? 29.453 -10.217 -57.182 1.00 96.38 492 ARG A N 1
ATOM 4100 C CA . ARG A 1 492 ? 29.331 -9.622 -58.528 1.00 96.38 492 ARG A CA 1
ATOM 4101 C C . ARG A 1 492 ? 30.424 -8.583 -58.803 1.00 96.38 492 ARG A C 1
ATOM 4103 O O . ARG A 1 492 ? 30.967 -8.555 -59.905 1.00 96.38 492 ARG A O 1
ATOM 4110 N N . GLU A 1 493 ? 30.767 -7.751 -57.817 1.00 95.44 493 GLU A N 1
ATOM 4111 C CA . GLU A 1 493 ? 31.884 -6.795 -57.894 1.00 95.44 493 GLU A CA 1
ATOM 4112 C C . GLU A 1 493 ? 33.231 -7.537 -58.095 1.00 95.44 493 GLU A C 1
ATOM 4114 O O . GLU A 1 493 ? 34.025 -7.165 -58.962 1.00 95.44 493 GLU A O 1
ATOM 4119 N N . GLU A 1 494 ? 33.464 -8.641 -57.376 1.00 95.38 494 GLU A N 1
ATOM 4120 C CA . GLU A 1 494 ? 34.646 -9.510 -57.506 1.00 95.38 494 GLU A CA 1
ATOM 4121 C C . GLU A 1 494 ? 34.708 -10.274 -58.838 1.00 95.38 494 GLU A C 1
ATOM 4123 O O . GLU A 1 494 ? 35.791 -10.461 -59.393 1.00 95.38 494 GLU A O 1
ATOM 4128 N N . GLU A 1 495 ? 33.577 -10.753 -59.360 1.00 95.69 495 GLU A N 1
ATOM 4129 C CA . GLU A 1 495 ? 33.491 -11.382 -60.684 1.00 95.69 495 GLU A CA 1
ATOM 4130 C C . GLU A 1 495 ? 33.754 -10.375 -61.805 1.00 95.69 495 GLU A C 1
ATOM 4132 O O . GLU A 1 495 ? 34.522 -10.668 -62.721 1.00 95.69 495 GLU A O 1
ATOM 4137 N N . ALA A 1 496 ? 33.185 -9.169 -61.724 1.00 94.62 496 ALA A N 1
ATOM 4138 C CA . ALA A 1 496 ? 33.470 -8.100 -62.677 1.00 94.62 496 ALA A CA 1
ATOM 4139 C C . ALA A 1 496 ? 34.961 -7.720 -62.650 1.00 94.62 496 ALA A C 1
ATOM 4141 O O . ALA A 1 496 ? 35.602 -7.638 -63.700 1.00 94.62 496 ALA A O 1
ATOM 4142 N N . ALA A 1 497 ? 35.550 -7.580 -61.457 1.00 94.88 497 ALA A N 1
ATOM 4143 C CA . ALA A 1 497 ? 36.981 -7.335 -61.301 1.00 94.88 497 ALA A CA 1
ATOM 4144 C C . ALA A 1 497 ? 37.847 -8.485 -61.853 1.00 94.88 497 ALA A C 1
ATOM 4146 O O . ALA A 1 497 ? 38.891 -8.221 -62.453 1.00 94.88 497 ALA A O 1
ATOM 4147 N N . ARG A 1 498 ? 37.421 -9.749 -61.700 1.00 96.44 498 ARG A N 1
ATOM 4148 C CA . ARG A 1 498 ? 38.076 -10.917 -62.319 1.00 96.44 498 ARG A CA 1
ATOM 4149 C C . ARG A 1 498 ? 38.029 -10.853 -63.846 1.00 96.44 498 ARG A C 1
ATOM 4151 O O . ARG A 1 498 ? 39.095 -10.857 -64.454 1.00 96.44 498 ARG A O 1
ATOM 4158 N N . ARG A 1 499 ? 36.861 -10.625 -64.456 1.00 96.31 499 ARG A N 1
ATOM 4159 C CA . ARG A 1 499 ? 36.713 -10.473 -65.920 1.00 96.31 499 ARG A CA 1
ATOM 4160 C C . ARG A 1 499 ? 37.556 -9.333 -66.495 1.00 96.31 499 ARG A C 1
ATOM 4162 O O . ARG A 1 499 ? 38.128 -9.469 -67.575 1.00 96.31 499 ARG A O 1
ATOM 4169 N N . VAL A 1 500 ? 37.685 -8.215 -65.773 1.00 96.12 500 VAL A N 1
ATOM 4170 C CA . VAL A 1 500 ? 38.572 -7.104 -66.167 1.00 96.12 500 VAL A CA 1
ATOM 4171 C C . VAL A 1 500 ? 40.046 -7.521 -66.093 1.00 96.12 500 VAL A C 1
ATOM 4173 O O . VAL A 1 500 ? 40.810 -7.216 -67.007 1.00 96.12 500 VAL A O 1
ATOM 4176 N N . ARG A 1 501 ? 40.461 -8.258 -65.052 1.00 95.75 501 ARG A N 1
ATOM 4177 C CA . ARG A 1 501 ? 41.829 -8.803 -64.946 1.00 95.75 501 ARG A CA 1
ATOM 4178 C C . ARG A 1 501 ? 42.122 -9.809 -66.060 1.00 95.75 501 ARG A C 1
ATOM 4180 O O . ARG A 1 501 ? 43.152 -9.677 -66.712 1.00 95.75 501 ARG A O 1
ATOM 4187 N N . GLU A 1 502 ? 41.216 -10.749 -66.308 1.00 96.50 502 GLU A N 1
ATOM 4188 C CA . GLU A 1 502 ? 41.290 -11.740 -67.391 1.00 96.50 502 GLU A CA 1
ATOM 4189 C C . GLU A 1 502 ? 41.401 -11.058 -68.760 1.00 96.50 502 GLU A C 1
ATOM 4191 O O . GLU A 1 502 ? 42.309 -11.372 -69.523 1.00 96.50 502 GLU A O 1
ATOM 4196 N N . SER A 1 503 ? 40.574 -10.043 -69.033 1.00 95.25 503 SER A N 1
ATOM 4197 C CA . SER A 1 503 ? 40.650 -9.250 -70.273 1.00 95.25 503 SER A CA 1
ATOM 4198 C C . SER A 1 503 ? 41.994 -8.522 -70.412 1.00 95.25 503 SER A C 1
ATOM 4200 O O . SER A 1 503 ? 42.595 -8.509 -71.486 1.00 95.25 503 SER A O 1
ATOM 4202 N N . CYS A 1 504 ? 42.515 -7.947 -69.323 1.00 95.50 504 CYS A N 1
ATOM 4203 C CA . CYS A 1 504 ? 43.837 -7.317 -69.303 1.00 95.50 504 CYS A CA 1
ATOM 4204 C C . CYS A 1 504 ? 44.982 -8.317 -69.538 1.00 95.50 504 CYS A C 1
ATOM 4206 O O . CYS A 1 504 ? 45.969 -7.960 -70.184 1.00 95.50 504 CYS A O 1
ATOM 4208 N N . VAL A 1 505 ? 44.874 -9.544 -69.019 1.00 96.88 505 VAL A N 1
ATOM 4209 C CA . VAL A 1 505 ? 45.837 -10.632 -69.259 1.00 96.88 505 VAL A CA 1
ATOM 4210 C C . VAL A 1 505 ? 45.756 -11.086 -70.715 1.00 96.88 505 VAL A C 1
ATOM 4212 O O . VAL A 1 505 ? 46.761 -11.007 -71.415 1.00 96.88 505 VAL A O 1
ATOM 4215 N N . PHE A 1 506 ? 44.559 -11.394 -71.220 1.00 97.31 506 PHE A N 1
ATOM 4216 C CA . PHE A 1 506 ? 44.318 -11.752 -72.620 1.00 97.31 506 PHE A CA 1
ATOM 4217 C C . PHE A 1 506 ? 44.891 -10.713 -73.597 1.00 97.31 506 PHE A C 1
ATOM 4219 O O . PHE A 1 506 ? 45.612 -11.065 -74.527 1.00 97.31 506 PHE A O 1
ATOM 4226 N N . MET A 1 507 ? 44.668 -9.417 -73.354 1.00 95.81 507 MET A N 1
ATOM 4227 C CA . MET A 1 507 ? 45.232 -8.349 -74.191 1.00 95.81 507 MET A CA 1
ATOM 4228 C C . MET A 1 507 ? 46.763 -8.246 -74.103 1.00 95.81 507 MET A C 1
ATOM 4230 O O . MET A 1 507 ? 47.402 -7.849 -75.080 1.00 95.81 507 MET A O 1
ATOM 4234 N N . LYS A 1 508 ? 47.379 -8.591 -72.964 1.00 95.94 508 LYS A N 1
ATOM 4235 C CA . LYS A 1 508 ? 48.845 -8.680 -72.838 1.00 95.94 508 LYS A CA 1
ATOM 4236 C C . LYS A 1 508 ? 49.391 -9.896 -73.581 1.00 95.94 508 LYS A C 1
ATOM 4238 O O . LYS A 1 508 ? 50.391 -9.759 -74.283 1.00 95.94 508 LYS A O 1
ATOM 4243 N N . ASP A 1 509 ? 48.735 -11.043 -73.473 1.00 95.94 509 ASP A N 1
ATOM 4244 C CA . ASP A 1 509 ? 49.175 -12.287 -74.102 1.00 95.94 509 ASP A CA 1
ATOM 4245 C C . ASP A 1 509 ? 48.957 -12.272 -75.618 1.00 95.94 509 ASP A C 1
ATOM 4247 O O . ASP A 1 509 ? 49.863 -12.644 -76.356 1.00 95.94 509 ASP A O 1
ATOM 4251 N N . TRP A 1 510 ? 47.868 -11.678 -76.111 1.00 96.19 510 TRP A N 1
ATOM 4252 C CA . TRP A 1 510 ? 47.689 -11.391 -77.538 1.00 96.19 510 TRP A CA 1
ATOM 4253 C C . TRP A 1 510 ? 48.797 -10.480 -78.093 1.00 96.19 510 TRP A C 1
ATOM 4255 O O . TRP A 1 510 ? 49.332 -10.729 -79.175 1.00 96.19 510 TRP A O 1
ATOM 4265 N N . ARG A 1 511 ? 49.208 -9.441 -77.344 1.00 95.44 511 ARG A N 1
ATOM 4266 C CA . ARG A 1 511 ? 50.345 -8.583 -77.736 1.00 95.44 511 ARG A CA 1
ATOM 4267 C C . ARG A 1 511 ? 51.668 -9.353 -77.734 1.00 95.44 511 ARG A C 1
ATOM 4269 O O . ARG A 1 511 ? 52.461 -9.164 -78.654 1.00 95.44 511 ARG A O 1
ATOM 4276 N N . ARG A 1 512 ? 51.908 -10.209 -76.732 1.00 94.56 512 ARG A N 1
ATOM 4277 C CA . ARG A 1 512 ? 53.093 -11.084 -76.655 1.00 94.56 512 ARG A CA 1
ATOM 4278 C C . ARG A 1 512 ? 53.149 -12.041 -77.844 1.00 94.56 512 ARG A C 1
ATOM 4280 O O . ARG A 1 512 ? 54.181 -12.113 -78.497 1.00 94.56 512 ARG A O 1
ATOM 4287 N N . GLU A 1 513 ? 52.038 -12.696 -78.160 1.00 95.19 513 GLU A N 1
ATOM 4288 C CA . GLU A 1 513 ? 51.902 -13.633 -79.278 1.00 95.19 513 GLU A CA 1
ATOM 4289 C C . GLU A 1 513 ? 52.090 -12.938 -80.636 1.00 95.19 513 GLU A C 1
ATOM 4291 O O . GLU A 1 513 ? 52.835 -13.422 -81.486 1.00 95.19 513 GLU A O 1
ATOM 4296 N N . ARG A 1 514 ? 51.516 -11.742 -80.831 1.00 95.62 514 ARG A N 1
ATOM 4297 C CA . ARG A 1 514 ? 51.767 -10.931 -82.034 1.00 95.62 514 ARG A CA 1
ATOM 4298 C C . ARG A 1 514 ? 53.252 -10.583 -82.189 1.00 95.62 514 ARG A C 1
ATOM 4300 O O . ARG A 1 514 ? 53.800 -10.747 -83.276 1.00 95.62 514 ARG A O 1
ATOM 4307 N N . LEU A 1 515 ? 53.900 -10.111 -81.121 1.00 96.00 515 LEU A N 1
ATOM 4308 C CA . LEU A 1 515 ? 55.330 -9.775 -81.136 1.00 96.00 515 LEU A CA 1
ATOM 4309 C C . LEU A 1 515 ? 56.210 -11.014 -81.345 1.00 96.00 515 LEU A C 1
ATOM 4311 O O . LEU A 1 515 ? 57.241 -10.922 -82.008 1.00 96.00 515 LEU A O 1
ATOM 4315 N N . ARG A 1 516 ? 55.803 -12.171 -80.811 1.00 94.25 516 ARG A N 1
ATOM 4316 C CA . ARG A 1 516 ? 56.459 -13.460 -81.037 1.00 94.25 516 ARG A CA 1
ATOM 4317 C C . ARG A 1 516 ? 56.424 -13.836 -82.518 1.00 94.25 516 ARG A C 1
ATOM 4319 O O . ARG A 1 516 ? 57.489 -14.020 -83.094 1.00 94.25 516 ARG A O 1
ATOM 4326 N N . ARG A 1 517 ? 55.247 -13.820 -83.151 1.00 94.75 517 ARG A N 1
ATOM 4327 C CA . ARG A 1 517 ? 55.102 -14.111 -84.590 1.00 94.75 517 ARG A CA 1
ATOM 4328 C C . ARG A 1 517 ? 55.890 -13.146 -85.470 1.00 94.75 517 ARG A C 1
ATOM 4330 O O . ARG A 1 517 ? 56.499 -13.574 -86.439 1.00 94.75 517 ARG A O 1
ATOM 4337 N N . GLN A 1 518 ? 55.939 -11.859 -85.118 1.00 92.62 518 GLN A N 1
ATOM 4338 C CA . GLN A 1 518 ? 56.781 -10.887 -85.829 1.00 92.62 518 GLN A CA 1
ATOM 4339 C C . GLN A 1 518 ? 58.278 -11.210 -85.697 1.00 92.62 518 GLN A C 1
ATOM 4341 O O . GLN A 1 518 ? 59.016 -11.079 -86.668 1.00 92.62 518 GLN A O 1
ATOM 4346 N N . ARG A 1 519 ? 58.741 -11.667 -84.525 1.00 93.75 519 ARG A N 1
ATOM 4347 C CA . ARG A 1 519 ? 60.129 -12.127 -84.341 1.00 93.75 519 ARG A CA 1
ATOM 4348 C C . ARG A 1 519 ? 60.417 -13.407 -85.124 1.00 93.75 519 ARG A C 1
ATOM 4350 O O . ARG A 1 519 ? 61.470 -13.485 -85.741 1.00 93.75 519 ARG A O 1
ATOM 4357 N N . GLU A 1 520 ? 59.493 -14.363 -85.125 1.00 93.94 520 GLU A N 1
ATOM 4358 C CA . GLU A 1 520 ? 59.594 -15.608 -85.900 1.00 93.94 520 GLU A CA 1
ATOM 4359 C C . GLU A 1 520 ? 59.641 -15.308 -87.411 1.00 93.94 520 GLU A C 1
ATOM 4361 O O . GLU A 1 520 ? 60.519 -15.817 -88.100 1.00 93.94 520 GLU A O 1
ATOM 4366 N N . GLN A 1 521 ? 58.816 -14.381 -87.913 1.00 92.50 521 GLN A N 1
ATOM 4367 C CA . GLN A 1 521 ? 58.872 -13.893 -89.301 1.00 92.50 521 GLN A CA 1
ATOM 4368 C C . GLN A 1 521 ? 60.219 -13.238 -89.645 1.00 92.50 521 GLN A C 1
ATOM 4370 O O . GLN A 1 521 ? 60.824 -13.593 -90.652 1.00 92.50 521 GLN A O 1
ATOM 4375 N N . ILE A 1 522 ? 60.733 -12.341 -88.794 1.00 93.19 522 ILE A N 1
ATOM 4376 C CA . ILE A 1 522 ? 62.053 -11.712 -88.995 1.00 93.19 522 ILE A CA 1
ATOM 4377 C C . ILE A 1 522 ? 63.176 -12.764 -88.973 1.00 93.19 522 ILE A C 1
ATOM 4379 O O . ILE A 1 522 ? 64.119 -12.676 -89.758 1.00 93.19 522 ILE A O 1
ATOM 4383 N N . GLN A 1 523 ? 63.082 -13.781 -88.111 1.00 90.88 523 GLN A N 1
ATOM 4384 C CA . GLN A 1 523 ? 64.028 -14.902 -88.079 1.00 90.88 523 GLN A CA 1
ATOM 4385 C C . GLN A 1 523 ? 63.935 -15.765 -89.343 1.00 90.88 523 GLN A C 1
ATOM 4387 O O . GLN A 1 523 ? 64.966 -16.130 -89.902 1.00 90.88 523 GLN A O 1
ATOM 4392 N N . GLU A 1 524 ? 62.733 -16.057 -89.842 1.00 91.56 524 GLU A N 1
ATOM 4393 C CA . GLU A 1 524 ? 62.543 -16.757 -91.114 1.00 91.56 524 GLU A CA 1
ATOM 4394 C C . GLU A 1 524 ? 63.089 -15.966 -92.305 1.00 91.56 524 GLU A C 1
ATOM 4396 O O . GLU A 1 524 ? 63.757 -16.544 -93.160 1.00 91.56 524 GLU A O 1
ATOM 4401 N N . GLU A 1 525 ? 62.842 -14.658 -92.373 1.00 90.56 525 GLU A N 1
ATOM 4402 C CA . GLU A 1 525 ? 63.391 -13.781 -93.410 1.00 90.56 525 GLU A CA 1
ATOM 4403 C C . GLU A 1 525 ? 64.920 -13.729 -93.336 1.00 90.56 525 GLU A C 1
ATOM 4405 O O . GLU A 1 525 ? 65.585 -13.923 -94.354 1.00 90.56 525 GLU A O 1
ATOM 4410 N N . ALA A 1 526 ? 65.493 -13.592 -92.136 1.00 89.50 526 ALA A N 1
ATOM 4411 C CA . ALA A 1 526 ? 66.934 -13.681 -91.922 1.00 89.50 526 ALA A CA 1
ATOM 4412 C C . ALA A 1 526 ? 67.496 -15.051 -92.347 1.00 89.50 526 ALA A C 1
ATOM 4414 O O . ALA A 1 526 ? 68.526 -15.108 -93.017 1.00 89.50 526 ALA A O 1
ATOM 4415 N N . HIS A 1 527 ? 66.806 -16.158 -92.050 1.00 91.50 527 HIS A N 1
ATOM 4416 C CA . HIS A 1 527 ? 67.187 -17.496 -92.513 1.00 91.50 527 HIS A CA 1
ATOM 4417 C C . HIS A 1 527 ? 67.086 -17.641 -94.041 1.00 91.50 527 HIS A C 1
ATOM 4419 O O . HIS A 1 527 ? 67.963 -18.254 -94.650 1.00 91.50 527 HIS A O 1
ATOM 4425 N N . ARG A 1 528 ? 66.060 -17.071 -94.687 1.00 90.88 528 ARG A N 1
ATOM 4426 C CA . ARG A 1 528 ? 65.917 -17.062 -96.156 1.00 90.88 528 ARG A CA 1
ATOM 4427 C C . ARG A 1 528 ? 67.027 -16.237 -96.811 1.00 90.88 528 ARG A C 1
ATOM 4429 O O . ARG A 1 528 ? 67.648 -16.718 -97.755 1.00 90.88 528 ARG A O 1
ATOM 4436 N N . LEU A 1 529 ? 67.337 -15.055 -96.276 1.00 91.44 529 LEU A N 1
ATOM 4437 C CA . LEU A 1 529 ? 68.444 -14.203 -96.722 1.00 91.44 529 LEU A CA 1
ATOM 4438 C C . LEU A 1 529 ? 69.807 -14.868 -96.503 1.00 91.44 529 LEU A C 1
ATOM 4440 O O . LEU A 1 529 ? 70.670 -14.779 -97.374 1.00 91.44 529 LEU A O 1
ATOM 4444 N N . ALA A 1 530 ? 69.998 -15.581 -95.391 1.00 88.25 530 ALA A N 1
ATOM 4445 C CA . ALA A 1 530 ? 71.204 -16.360 -95.127 1.00 88.25 530 ALA A CA 1
ATOM 4446 C C . ALA A 1 530 ? 71.355 -17.523 -96.121 1.00 88.25 530 ALA A C 1
ATOM 4448 O O . ALA A 1 530 ? 72.435 -17.695 -96.679 1.00 88.25 530 ALA A O 1
ATOM 4449 N N . ARG A 1 531 ? 70.278 -18.267 -96.421 1.00 91.38 531 ARG A N 1
ATOM 4450 C CA . ARG A 1 531 ? 70.274 -19.323 -97.454 1.00 91.38 531 ARG A CA 1
ATOM 4451 C C . ARG A 1 531 ? 70.535 -18.763 -98.853 1.00 91.38 531 ARG A C 1
ATOM 4453 O O . ARG A 1 531 ? 71.363 -19.308 -99.572 1.00 91.38 531 ARG A O 1
ATOM 4460 N N . ALA A 1 532 ? 69.895 -17.657 -99.232 1.00 87.25 532 ALA A N 1
ATOM 4461 C CA . ALA A 1 532 ? 70.140 -16.995 -100.515 1.00 87.25 532 ALA A CA 1
ATOM 4462 C C . ALA A 1 532 ? 71.594 -16.502 -100.624 1.00 87.25 532 ALA A C 1
ATOM 4464 O O . ALA A 1 532 ? 72.259 -16.739 -101.629 1.00 87.25 532 ALA A O 1
ATOM 4465 N N . SER A 1 533 ? 72.115 -15.892 -99.557 1.00 87.00 533 SER A N 1
ATOM 4466 C CA . SER A 1 533 ? 73.509 -15.444 -99.461 1.00 87.00 533 SER A CA 1
ATOM 4467 C C . SER A 1 533 ? 74.494 -16.615 -99.508 1.00 87.00 533 SER A C 1
ATOM 4469 O O . SER A 1 533 ? 75.539 -16.503 -100.142 1.00 87.00 533 SER A O 1
ATOM 4471 N N . PHE A 1 534 ? 74.160 -17.747 -98.882 1.00 88.00 534 PHE A N 1
ATOM 4472 C CA . PHE A 1 534 ? 74.919 -18.992 -98.972 1.00 88.00 534 PHE A CA 1
ATOM 4473 C C . PHE A 1 534 ? 74.935 -19.521 -100.411 1.00 88.00 534 PHE A C 1
ATOM 4475 O O . PHE A 1 534 ? 76.013 -19.704 -100.958 1.00 88.00 534 PHE A O 1
ATOM 4482 N N . HIS A 1 535 ? 73.781 -19.646 -101.076 1.00 87.00 535 HIS A N 1
ATOM 4483 C CA . HIS A 1 535 ? 73.712 -20.076 -102.478 1.00 87.00 535 HIS A CA 1
ATOM 4484 C C . HIS A 1 535 ? 74.442 -19.128 -103.442 1.00 87.00 535 HIS A C 1
ATOM 4486 O O . HIS A 1 535 ? 75.054 -19.592 -104.400 1.00 87.00 535 HIS A O 1
ATOM 4492 N N . MET A 1 536 ? 74.425 -17.813 -103.199 1.00 82.75 536 MET A N 1
ATOM 4493 C CA . MET A 1 536 ? 75.210 -16.853 -103.986 1.00 82.75 536 MET A CA 1
ATOM 4494 C C . MET A 1 536 ? 76.716 -17.014 -103.740 1.00 82.75 536 MET A C 1
ATOM 4496 O O . MET A 1 536 ? 77.485 -17.025 -104.698 1.00 82.75 536 MET A O 1
ATOM 4500 N N . ARG A 1 537 ? 77.145 -17.204 -102.484 1.00 82.50 537 ARG A N 1
ATOM 4501 C CA . ARG A 1 537 ? 78.546 -17.513 -102.145 1.00 82.50 537 ARG A CA 1
ATOM 4502 C C . ARG A 1 537 ? 78.996 -18.843 -102.747 1.00 82.50 537 ARG A C 1
ATOM 4504 O O . ARG A 1 537 ? 80.106 -18.905 -103.258 1.00 82.50 537 ARG A O 1
ATOM 4511 N N . ASP A 1 538 ? 78.147 -19.866 -102.743 1.00 81.31 538 ASP A N 1
ATOM 4512 C CA . ASP A 1 538 ? 78.426 -21.162 -103.365 1.00 81.31 538 ASP A CA 1
ATOM 4513 C C . ASP A 1 538 ? 78.480 -21.069 -104.889 1.00 81.31 538 ASP A C 1
ATOM 4515 O O . ASP A 1 538 ? 79.368 -21.663 -105.486 1.00 81.31 538 ASP A O 1
ATOM 4519 N N . ARG A 1 539 ? 77.621 -20.270 -105.537 1.00 80.62 539 ARG A N 1
ATOM 4520 C CA . ARG A 1 539 ? 77.748 -19.985 -106.977 1.00 80.62 539 ARG A CA 1
ATOM 4521 C C . ARG A 1 539 ? 79.057 -19.274 -107.305 1.00 80.62 539 ARG A C 1
ATOM 4523 O O . ARG A 1 539 ? 79.715 -19.663 -108.263 1.00 80.62 539 ARG A O 1
ATOM 4530 N N . VAL A 1 540 ? 79.469 -18.295 -106.496 1.00 76.06 540 VAL A N 1
ATOM 4531 C CA . VAL A 1 540 ? 80.779 -17.638 -106.648 1.00 76.06 540 VAL A CA 1
ATOM 4532 C C . VAL A 1 540 ? 81.919 -18.638 -106.431 1.00 76.06 540 VAL A C 1
ATOM 4534 O O . VAL A 1 540 ? 82.844 -18.658 -107.233 1.00 76.06 540 VAL A O 1
ATOM 4537 N N . ARG A 1 541 ? 81.834 -19.518 -105.420 1.00 76.75 541 ARG A N 1
ATOM 4538 C CA . ARG A 1 541 ? 82.803 -20.609 -105.190 1.00 76.75 541 ARG A CA 1
ATOM 4539 C C . ARG A 1 541 ? 82.856 -21.595 -106.354 1.00 76.75 541 ARG A C 1
ATOM 4541 O O . ARG A 1 541 ? 83.936 -21.994 -106.756 1.00 76.75 541 ARG A O 1
ATOM 4548 N N . GLN A 1 542 ? 81.714 -21.981 -106.917 1.00 71.12 542 GLN A N 1
ATOM 4549 C CA . GLN A 1 542 ? 81.642 -22.850 -108.093 1.00 71.12 542 GLN A CA 1
ATOM 4550 C C . GLN A 1 542 ? 82.258 -22.161 -109.316 1.00 71.12 542 GLN A C 1
ATOM 4552 O O . GLN A 1 542 ? 83.035 -22.781 -110.032 1.00 71.12 542 GLN A O 1
ATOM 4557 N N . GLN A 1 543 ? 81.998 -20.866 -109.516 1.00 64.88 543 GLN A N 1
ATOM 4558 C CA . GLN A 1 543 ? 82.618 -20.076 -110.583 1.00 64.88 543 GLN A CA 1
ATOM 4559 C C . GLN A 1 543 ? 84.138 -19.920 -110.406 1.00 64.88 543 GLN A C 1
ATOM 4561 O O . GLN A 1 543 ? 84.852 -19.985 -111.402 1.00 64.88 543 GLN A O 1
ATOM 4566 N N . THR A 1 544 ? 84.661 -19.795 -109.179 1.00 59.69 544 THR A N 1
ATOM 4567 C CA . THR A 1 544 ? 86.117 -19.838 -108.943 1.00 59.69 544 THR A CA 1
ATOM 4568 C C . THR A 1 544 ? 86.705 -21.250 -109.034 1.00 59.69 544 THR A C 1
ATOM 4570 O O . THR A 1 544 ? 87.833 -21.391 -109.497 1.00 59.69 544 THR A O 1
ATOM 4573 N N . HIS A 1 545 ? 85.955 -22.302 -108.693 1.00 53.09 545 HIS A N 1
ATOM 4574 C CA . HIS A 1 545 ? 86.385 -23.697 -108.874 1.00 53.09 545 HIS A CA 1
ATOM 4575 C C . HIS A 1 545 ? 86.394 -24.162 -110.340 1.00 53.09 545 HIS A C 1
ATOM 4577 O O . HIS A 1 545 ? 87.172 -25.049 -110.675 1.00 53.09 545 HIS A O 1
ATOM 4583 N N . ILE A 1 546 ? 85.584 -23.566 -111.222 1.00 50.59 546 ILE A N 1
ATOM 4584 C CA . ILE A 1 546 ? 85.564 -23.886 -112.664 1.00 50.59 546 ILE A CA 1
ATOM 4585 C C . ILE A 1 546 ? 86.809 -23.349 -113.402 1.00 50.59 546 ILE A C 1
ATOM 4587 O O . ILE A 1 546 ? 87.111 -23.814 -114.497 1.00 50.59 546 ILE A O 1
ATOM 4591 N N . VAL A 1 547 ? 87.557 -22.406 -112.815 1.00 41.81 547 VAL A N 1
ATOM 4592 C CA . VAL A 1 547 ? 88.720 -21.773 -113.470 1.00 41.81 547 VAL A CA 1
ATOM 4593 C C . VAL A 1 547 ? 90.062 -22.431 -113.113 1.00 41.81 547 VAL A C 1
ATOM 4595 O O . VAL A 1 547 ? 91.012 -22.251 -113.866 1.00 41.81 547 VAL A O 1
ATOM 4598 N N . MET A 1 548 ? 90.170 -23.220 -112.031 1.00 33.75 548 MET A N 1
ATOM 4599 C CA . MET A 1 548 ? 91.429 -23.902 -111.667 1.00 33.75 548 MET A CA 1
ATOM 4600 C C . MET A 1 548 ? 91.225 -25.311 -111.080 1.00 33.75 548 MET A C 1
ATOM 4602 O O . MET A 1 548 ? 90.879 -25.472 -109.908 1.00 33.75 548 MET A O 1
ATOM 4606 N N . GLN A 1 549 ? 91.563 -26.323 -111.879 1.00 31.61 549 GLN A N 1
ATOM 4607 C CA . GLN A 1 549 ? 92.018 -27.658 -111.467 1.00 31.61 549 GLN A CA 1
ATOM 4608 C C . GLN A 1 549 ? 92.947 -28.224 -112.561 1.00 31.61 549 GLN A C 1
ATOM 4610 O O . GLN A 1 549 ? 92.789 -27.815 -113.713 1.00 31.61 549 GLN A O 1
ATOM 4615 N N . PRO A 1 550 ? 93.812 -29.218 -112.270 1.00 54.69 550 PRO A N 1
ATOM 4616 C CA . PRO A 1 550 ? 94.255 -29.738 -110.963 1.00 54.69 550 PRO A CA 1
ATOM 4617 C C . PRO A 1 550 ? 95.799 -29.685 -110.808 1.00 54.69 550 PRO A C 1
ATOM 4619 O O . PRO A 1 550 ? 96.478 -29.219 -111.711 1.00 54.69 550 PRO A O 1
ATOM 4622 N N . GLU A 1 551 ? 96.357 -30.162 -109.680 1.00 31.12 551 GLU A N 1
ATOM 4623 C CA . GLU A 1 551 ? 97.370 -31.253 -109.646 1.00 31.12 551 GLU A CA 1
ATOM 4624 C C . GLU A 1 551 ? 98.047 -31.482 -108.269 1.00 31.12 551 GLU A C 1
ATOM 4626 O O . GLU A 1 551 ? 98.285 -30.554 -107.504 1.00 31.12 551 GLU A O 1
ATOM 4631 N N . SER A 1 552 ? 98.382 -32.759 -108.019 1.00 32.97 552 SER A N 1
ATOM 4632 C CA . SER A 1 552 ? 99.542 -33.286 -107.261 1.00 32.97 552 SER A CA 1
ATOM 4633 C C . SER A 1 552 ? 99.757 -32.886 -105.779 1.00 32.97 552 SER A C 1
ATOM 4635 O O . SER A 1 552 ? 100.207 -31.798 -105.455 1.00 32.97 552 SER A O 1
ATOM 4637 N N . GLN A 1 553 ? 99.402 -33.755 -104.816 1.00 30.20 553 GLN A N 1
ATOM 4638 C CA . GLN A 1 553 ? 100.235 -34.847 -104.240 1.00 30.20 553 GLN A CA 1
ATOM 4639 C C . GLN A 1 553 ? 101.358 -34.409 -103.257 1.00 30.20 553 GLN A C 1
ATOM 4641 O O . GLN A 1 553 ? 102.437 -34.054 -103.718 1.00 30.20 553 GLN A O 1
ATOM 4646 N N . HIS A 1 554 ? 101.193 -34.624 -101.935 1.00 32.81 554 HIS A N 1
ATOM 4647 C CA . HIS A 1 554 ? 102.018 -35.574 -101.136 1.00 32.81 554 HIS A CA 1
ATOM 4648 C C . HIS A 1 554 ? 101.657 -35.646 -99.629 1.00 32.81 554 HIS A C 1
ATOM 4650 O O . HIS A 1 554 ? 101.016 -34.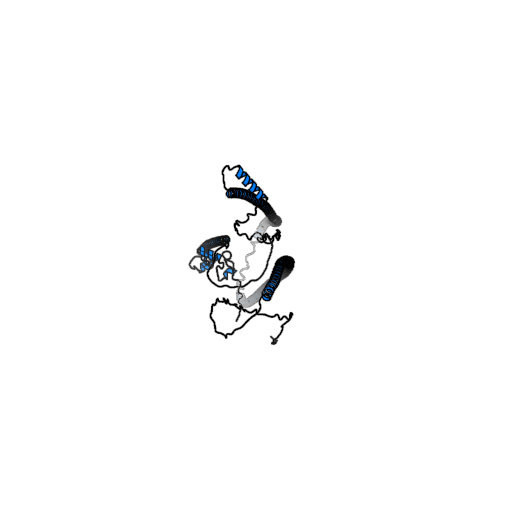764 -99.068 1.00 32.81 554 HIS A O 1
ATOM 4656 N N . HIS A 1 555 ? 102.078 -36.753 -99.003 1.00 31.91 555 HIS A N 1
ATOM 4657 C CA . HIS A 1 555 ? 101.873 -37.189 -97.610 1.00 31.91 555 HIS A CA 1
ATOM 4658 C C . HIS A 1 555 ? 102.300 -36.218 -96.484 1.00 31.91 555 HIS A C 1
ATOM 4660 O O . HIS A 1 555 ? 103.363 -35.609 -96.584 1.00 31.91 555 HIS A O 1
ATOM 4666 N N . ARG A 1 556 ? 101.619 -36.291 -95.319 1.00 27.86 556 ARG A N 1
ATOM 4667 C CA . ARG A 1 556 ? 102.156 -36.943 -94.088 1.00 27.86 556 ARG A CA 1
ATOM 4668 C C . ARG A 1 556 ? 101.166 -37.002 -92.905 1.00 27.86 556 ARG A C 1
ATOM 4670 O O . ARG A 1 556 ? 100.594 -35.986 -92.548 1.00 27.86 556 ARG A O 1
ATOM 4677 N N . GLU A 1 557 ? 101.042 -38.216 -92.354 1.00 29.75 557 GLU A N 1
ATOM 4678 C CA . GLU A 1 557 ? 101.077 -38.662 -90.936 1.00 29.75 557 GLU A CA 1
ATOM 4679 C C . GLU A 1 557 ? 100.378 -37.908 -89.763 1.00 29.75 557 GLU A C 1
ATOM 4681 O O . GLU A 1 557 ? 100.085 -36.721 -89.857 1.00 29.75 557 GLU A O 1
ATOM 4686 N N . PRO A 1 558 ? 100.058 -38.622 -88.653 1.00 45.75 558 PRO A N 1
ATOM 4687 C CA . PRO A 1 558 ? 99.089 -38.175 -87.642 1.00 45.75 558 PRO A CA 1
ATOM 4688 C C . PRO A 1 558 ? 99.688 -37.502 -86.386 1.00 45.75 558 PRO A C 1
ATOM 4690 O O . PRO A 1 558 ? 100.867 -37.673 -86.097 1.00 45.75 558 PRO A O 1
ATOM 4693 N N . ASP A 1 559 ? 98.809 -36.812 -85.639 1.00 40.12 559 ASP A N 1
ATOM 4694 C CA . ASP A 1 559 ? 98.774 -36.543 -84.180 1.00 40.12 559 ASP A CA 1
ATOM 4695 C C . ASP A 1 559 ? 100.098 -36.436 -83.386 1.00 40.12 559 ASP A C 1
ATOM 4697 O O . ASP A 1 559 ? 100.881 -37.388 -83.328 1.00 40.12 559 ASP A O 1
ATOM 4701 N N . PRO A 1 560 ? 100.274 -35.365 -82.570 1.00 48.16 560 PRO A N 1
ATOM 4702 C CA . PRO A 1 560 ? 99.546 -35.375 -81.291 1.00 48.16 560 PRO A CA 1
ATOM 4703 C C . PRO A 1 560 ? 99.167 -34.025 -80.625 1.00 48.16 560 PRO A C 1
ATOM 4705 O O . PRO A 1 560 ? 99.881 -33.034 -80.704 1.00 48.16 560 PRO A O 1
ATOM 4708 N N . LYS A 1 561 ? 98.115 -34.119 -79.793 1.00 33.03 561 LYS A N 1
ATOM 4709 C CA . LYS A 1 561 ? 97.936 -33.519 -78.447 1.00 33.03 561 LYS A CA 1
ATOM 4710 C C . LYS A 1 561 ? 97.936 -31.993 -78.220 1.00 33.03 561 LYS A C 1
ATOM 4712 O O . LYS A 1 561 ? 98.972 -31.345 -78.207 1.00 33.03 561 LYS A O 1
ATOM 4717 N N . ASP A 1 562 ? 96.766 -31.572 -77.729 1.00 33.16 562 ASP A N 1
ATOM 4718 C CA . ASP A 1 562 ? 96.523 -30.891 -76.442 1.00 33.16 562 ASP A CA 1
ATOM 4719 C C . ASP A 1 562 ? 97.022 -29.460 -76.155 1.00 33.16 562 ASP A C 1
ATOM 4721 O O . ASP A 1 562 ? 98.093 -29.015 -76.545 1.00 33.16 562 ASP A O 1
ATOM 4725 N N . GLN A 1 563 ? 96.242 -28.848 -75.253 1.00 33.44 563 GLN A N 1
ATOM 4726 C CA . GLN A 1 563 ? 96.483 -27.634 -74.463 1.00 33.44 563 GLN A CA 1
ATOM 4727 C C . GLN A 1 563 ? 96.265 -26.289 -75.179 1.00 33.44 563 GLN A C 1
ATOM 4729 O O . GLN A 1 563 ? 96.740 -26.066 -76.282 1.00 33.44 563 GLN A O 1
ATOM 4734 N N . SER A 1 564 ? 95.616 -25.291 -74.574 1.00 33.97 564 SER A N 1
ATOM 4735 C CA . SER A 1 564 ? 94.551 -25.257 -73.548 1.00 33.97 564 SER A CA 1
ATOM 4736 C C . SER A 1 564 ? 94.223 -23.786 -73.308 1.00 33.97 564 SER A C 1
ATOM 4738 O O . SER A 1 564 ? 95.147 -23.031 -73.030 1.00 33.97 564 SER A O 1
ATOM 4740 N N . GLU A 1 565 ? 92.951 -23.394 -73.257 1.00 34.25 565 GLU A N 1
ATOM 4741 C CA . GLU A 1 565 ? 92.564 -22.298 -72.361 1.00 34.25 565 GLU A CA 1
ATOM 4742 C C . GLU A 1 565 ? 91.087 -22.401 -71.978 1.00 34.25 565 GLU A C 1
ATOM 4744 O O . GLU A 1 565 ? 90.198 -22.498 -72.823 1.00 34.25 565 GLU A O 1
ATOM 4749 N N . ALA A 1 566 ? 90.839 -22.464 -70.671 1.00 33.50 566 ALA A N 1
ATOM 4750 C CA . ALA A 1 566 ? 89.525 -22.700 -70.100 1.00 33.50 566 ALA A CA 1
ATOM 4751 C C . ALA A 1 566 ? 88.945 -21.394 -69.552 1.00 33.50 566 ALA A C 1
ATOM 4753 O O . ALA A 1 566 ? 89.547 -20.766 -68.685 1.00 33.50 566 ALA A O 1
ATOM 4754 N N . LEU A 1 567 ? 87.729 -21.046 -69.976 1.00 38.41 567 LEU A N 1
ATOM 4755 C CA . LEU A 1 567 ? 86.889 -20.054 -69.297 1.00 38.41 567 LEU A CA 1
ATOM 4756 C C . LEU A 1 567 ? 85.524 -20.655 -68.951 1.00 38.41 567 LEU A C 1
ATOM 4758 O O . LEU A 1 567 ? 84.497 -20.358 -69.549 1.00 38.41 567 LEU A O 1
ATOM 4762 N N . GLN A 1 568 ? 85.588 -21.541 -67.960 1.00 35.78 568 GLN A N 1
ATOM 4763 C CA . GLN A 1 568 ? 84.715 -21.563 -66.786 1.00 35.78 568 GLN A CA 1
ATOM 4764 C C . GLN A 1 568 ? 83.225 -21.230 -67.001 1.00 35.78 568 GLN A C 1
ATOM 4766 O O . GLN A 1 568 ? 82.794 -20.078 -66.937 1.00 35.78 568 GLN A O 1
ATOM 4771 N N . GLU A 1 569 ? 82.409 -22.282 -67.100 1.00 41.22 569 GLU A N 1
ATOM 4772 C CA . GLU A 1 569 ? 80.998 -22.203 -66.724 1.00 41.22 569 GLU A CA 1
ATOM 4773 C C . GLU A 1 569 ? 80.869 -21.793 -65.244 1.00 41.22 569 GLU A C 1
ATOM 4775 O O . GLU A 1 569 ? 81.476 -22.434 -64.377 1.00 41.22 569 GLU A O 1
ATOM 4780 N N . PRO A 1 570 ? 80.021 -20.814 -64.893 1.00 46.22 570 PRO A N 1
ATOM 4781 C CA . PRO A 1 570 ? 79.497 -20.712 -63.545 1.00 46.22 570 PRO A CA 1
ATOM 4782 C C . PRO A 1 570 ? 78.319 -21.684 -63.398 1.00 46.22 570 PRO A C 1
ATOM 4784 O O . PRO A 1 570 ? 77.173 -21.351 -63.709 1.00 46.22 570 PRO A O 1
ATOM 4787 N N . GLN A 1 571 ? 78.585 -22.880 -62.868 1.00 35.38 571 GLN A N 1
ATOM 4788 C CA . GLN A 1 571 ? 77.524 -23.681 -62.257 1.00 35.38 571 GLN A CA 1
ATOM 4789 C C . GLN A 1 571 ? 76.937 -22.890 -61.079 1.00 35.38 571 GLN A C 1
ATOM 4791 O O . GLN A 1 571 ? 77.582 -22.721 -60.045 1.00 35.38 571 GLN A O 1
ATOM 4796 N N . VAL A 1 572 ? 75.704 -22.409 -61.230 1.00 43.09 572 VAL A N 1
ATOM 4797 C CA . VAL A 1 572 ? 74.903 -21.853 -60.132 1.00 43.09 572 VAL A CA 1
ATOM 4798 C C . VAL A 1 572 ? 73.812 -22.877 -59.811 1.00 43.09 572 VAL A C 1
ATOM 4800 O O . VAL A 1 572 ? 73.123 -23.326 -60.730 1.00 43.09 572 VAL A O 1
ATOM 4803 N N . PRO A 1 573 ? 73.662 -23.311 -58.547 1.00 43.06 573 PRO A N 1
ATOM 4804 C CA . PRO A 1 573 ? 72.891 -24.504 -58.235 1.00 43.06 573 PRO A CA 1
ATOM 4805 C C . PRO A 1 573 ? 71.394 -24.329 -58.498 1.00 43.06 573 PRO A C 1
ATOM 4807 O O . PRO A 1 573 ? 70.744 -23.416 -57.985 1.00 43.06 573 PRO A O 1
ATOM 4810 N N . LEU A 1 574 ? 70.827 -25.312 -59.200 1.00 42.72 574 LEU A N 1
ATOM 4811 C CA . LEU A 1 574 ? 69.412 -25.650 -59.109 1.00 42.72 574 LEU A CA 1
ATOM 4812 C C . LEU A 1 574 ? 69.126 -26.108 -57.671 1.00 42.72 574 LEU A C 1
ATOM 4814 O O . LEU A 1 574 ? 69.253 -27.285 -57.336 1.00 42.72 574 LEU A O 1
ATOM 4818 N N . VAL A 1 575 ? 68.743 -25.166 -56.806 1.00 38.22 575 VAL A N 1
ATOM 4819 C CA . VAL A 1 575 ? 68.166 -25.496 -55.500 1.00 38.22 575 VAL A CA 1
ATOM 4820 C C . VAL A 1 575 ? 66.806 -26.135 -55.753 1.00 38.22 575 VAL A C 1
ATOM 4822 O O . VAL A 1 575 ? 65.786 -25.462 -55.914 1.00 38.22 575 VAL A O 1
ATOM 4825 N N . VAL A 1 576 ? 66.808 -27.466 -55.793 1.00 41.81 576 VAL A N 1
ATOM 4826 C CA . VAL A 1 576 ? 65.610 -28.301 -55.755 1.00 41.81 576 VAL A CA 1
ATOM 4827 C C . VAL A 1 576 ? 64.982 -28.150 -54.369 1.00 41.81 576 VAL A C 1
ATOM 4829 O O . VAL A 1 576 ? 65.209 -28.939 -53.456 1.00 41.81 576 VAL A O 1
ATOM 4832 N N . GLY A 1 577 ? 64.180 -27.098 -54.214 1.00 36.66 577 GLY A N 1
ATOM 4833 C CA . GLY A 1 577 ? 63.301 -26.875 -53.071 1.00 36.66 577 GLY A CA 1
ATOM 4834 C C . GLY A 1 577 ? 62.072 -27.782 -53.123 1.00 36.66 577 GLY A C 1
ATOM 4835 O O . GLY A 1 577 ? 60.945 -27.294 -53.169 1.00 36.66 577 GLY A O 1
ATOM 4836 N N . LEU A 1 578 ? 62.283 -29.102 -53.138 1.00 39.12 578 LEU A N 1
ATOM 4837 C CA . LEU A 1 578 ? 61.223 -30.073 -52.877 1.00 39.12 578 LEU A CA 1
ATOM 4838 C C . LEU A 1 578 ? 60.815 -29.966 -51.402 1.00 39.12 578 LEU A C 1
ATOM 4840 O O . LEU A 1 578 ? 61.475 -30.527 -50.533 1.00 39.12 578 LEU A O 1
ATOM 4844 N N . CYS A 1 579 ? 59.697 -29.295 -51.131 1.00 34.56 579 CYS A N 1
ATOM 4845 C CA . CYS A 1 579 ? 58.938 -29.484 -49.897 1.00 34.56 579 CYS A CA 1
ATOM 4846 C C . CYS A 1 579 ? 57.510 -29.925 -50.254 1.00 34.56 579 CYS A C 1
ATOM 4848 O O . CYS A 1 579 ? 56.891 -29.328 -51.139 1.00 34.56 579 CYS A O 1
ATOM 4850 N N . PRO A 1 580 ? 56.993 -30.997 -49.630 1.00 43.72 580 PRO A N 1
ATOM 4851 C CA . PRO A 1 580 ? 55.860 -31.734 -50.171 1.00 43.72 580 PRO A CA 1
ATOM 4852 C C . PRO A 1 580 ? 54.524 -31.029 -49.934 1.00 43.72 580 PRO A C 1
ATOM 4854 O O . PRO A 1 580 ? 54.199 -30.606 -48.824 1.00 43.72 580 PRO A O 1
ATOM 4857 N N . SER A 1 581 ? 53.685 -31.020 -50.968 1.00 37.84 581 SER A N 1
ATOM 4858 C CA . SER A 1 581 ? 52.241 -30.922 -50.777 1.00 37.84 581 SER A CA 1
ATOM 4859 C C . SER A 1 581 ? 51.762 -32.194 -50.079 1.00 37.84 581 SER A C 1
ATOM 4861 O O . SER A 1 581 ? 51.804 -33.268 -50.673 1.00 37.84 581 SER A O 1
ATOM 4863 N N . VAL A 1 582 ? 51.307 -32.087 -48.829 1.00 39.28 582 VAL A N 1
ATOM 4864 C CA . VAL A 1 582 ? 50.572 -33.173 -48.166 1.00 39.28 582 VAL A CA 1
ATOM 4865 C C . VAL A 1 582 ? 49.142 -33.180 -48.715 1.00 39.28 582 VAL A C 1
ATOM 4867 O O . VAL A 1 582 ? 48.432 -32.189 -48.522 1.00 39.28 582 VAL A O 1
ATOM 4870 N N . PRO A 1 583 ? 48.682 -34.256 -49.376 1.00 41.53 583 PRO A N 1
ATOM 4871 C CA . PRO A 1 583 ? 47.273 -34.426 -49.675 1.00 41.53 583 PRO A CA 1
ATOM 4872 C C . PRO A 1 583 ? 46.571 -34.984 -48.432 1.00 41.53 583 PRO A C 1
ATOM 4874 O O . PRO A 1 583 ? 46.964 -36.018 -47.896 1.00 41.53 583 PRO A O 1
ATOM 4877 N N . LEU A 1 584 ? 45.498 -34.329 -47.993 1.00 36.12 584 LEU A N 1
ATOM 4878 C CA . LEU A 1 584 ? 44.504 -34.959 -47.127 1.00 36.12 584 LEU A CA 1
ATOM 4879 C C . LEU A 1 584 ? 43.235 -35.145 -47.950 1.00 36.12 584 LEU A C 1
ATOM 4881 O O . LEU A 1 584 ? 42.507 -34.193 -48.229 1.00 36.12 584 LEU A O 1
ATOM 4885 N N . GLU A 1 585 ? 43.040 -36.382 -48.407 1.00 34.91 585 GLU A N 1
ATOM 4886 C CA . GLU A 1 585 ? 41.897 -36.763 -49.224 1.00 34.91 585 GLU A CA 1
ATOM 4887 C C . GLU A 1 585 ? 40.567 -36.582 -48.493 1.00 34.91 585 GLU A C 1
ATOM 4889 O O . GLU A 1 585 ? 40.418 -36.816 -47.292 1.00 34.91 585 GLU A O 1
ATOM 4894 N N . VAL A 1 586 ? 39.556 -36.254 -49.289 1.00 39.06 586 VAL A N 1
ATOM 4895 C CA . VAL A 1 586 ? 38.157 -36.322 -48.894 1.00 39.06 586 VAL A CA 1
ATOM 4896 C C . VAL A 1 586 ? 37.694 -37.779 -48.930 1.00 39.06 586 VAL A C 1
ATOM 4898 O O . VAL A 1 586 ? 37.579 -38.371 -50.000 1.00 39.06 586 VAL A O 1
ATOM 4901 N N . ARG A 1 587 ? 37.271 -38.316 -47.782 1.00 35.47 587 ARG A N 1
ATOM 4902 C CA . ARG A 1 587 ? 36.197 -39.319 -47.739 1.00 35.47 587 ARG A CA 1
ATOM 4903 C C . ARG A 1 587 ? 35.021 -38.761 -46.953 1.00 35.47 587 ARG A C 1
ATOM 4905 O O . ARG A 1 587 ? 35.074 -38.646 -45.734 1.00 35.47 587 ARG A O 1
ATOM 4912 N N . GLY A 1 588 ? 33.953 -38.415 -47.663 1.00 36.66 588 GLY A N 1
ATOM 4913 C CA . GLY A 1 588 ? 32.654 -38.164 -47.046 1.00 36.66 588 GLY A CA 1
ATOM 4914 C C . GLY A 1 588 ? 31.846 -39.455 -46.929 1.00 36.66 588 GLY A C 1
ATOM 4915 O O . GLY A 1 588 ? 31.999 -40.347 -47.761 1.00 36.66 588 GLY A O 1
ATOM 4916 N N . SER A 1 589 ? 30.956 -39.530 -45.935 1.00 32.56 589 SER A N 1
ATOM 4917 C CA . SER A 1 589 ? 29.702 -40.304 -45.976 1.00 32.56 589 SER A CA 1
ATOM 4918 C C . SER A 1 589 ? 28.852 -40.053 -44.726 1.00 32.56 589 SER A C 1
ATOM 4920 O O . SER A 1 589 ? 29.359 -40.199 -43.624 1.00 32.56 589 SER A O 1
ATOM 4922 N N . LEU A 1 590 ? 27.558 -39.762 -44.944 1.00 33.28 590 LEU A N 1
ATOM 4923 C CA . LEU A 1 590 ? 26.405 -39.939 -44.030 1.00 33.28 590 LEU A CA 1
ATOM 4924 C C . LEU A 1 590 ? 26.426 -39.128 -42.700 1.00 33.28 590 LEU A C 1
ATOM 4926 O O . LEU A 1 590 ? 27.350 -39.223 -41.911 1.00 33.28 590 LEU A O 1
ATOM 4930 N N . ALA A 1 591 ? 25.498 -38.228 -42.346 1.00 32.97 591 ALA A N 1
ATOM 4931 C CA . ALA A 1 591 ? 24.039 -38.099 -42.517 1.00 32.97 591 ALA A CA 1
ATOM 4932 C C . ALA A 1 591 ? 23.146 -38.854 -41.491 1.00 32.97 591 ALA A C 1
ATOM 4934 O O . ALA A 1 591 ? 22.531 -39.850 -41.848 1.00 32.97 591 ALA A O 1
ATOM 4935 N N . ARG A 1 592 ? 22.931 -38.226 -40.308 1.00 38.22 592 ARG A N 1
ATOM 4936 C CA . ARG A 1 592 ? 21.763 -38.375 -39.376 1.00 38.22 592 ARG A CA 1
ATOM 4937 C C . ARG A 1 592 ? 21.543 -39.779 -38.738 1.00 38.22 592 ARG A C 1
ATOM 4939 O O . ARG A 1 592 ? 22.248 -40.701 -39.123 1.00 38.22 592 ARG A O 1
ATOM 4946 N N . PRO A 1 593 ? 20.590 -39.985 -37.784 1.00 51.47 593 PRO A N 1
ATOM 4947 C CA . PRO A 1 593 ? 19.681 -39.072 -37.050 1.00 51.47 593 PRO A CA 1
ATOM 4948 C C . PRO A 1 593 ? 19.919 -39.082 -35.501 1.00 51.47 593 PRO A C 1
ATOM 4950 O O . PRO A 1 593 ? 20.783 -39.790 -35.013 1.00 51.47 593 PRO A O 1
ATOM 4953 N N . ALA A 1 594 ? 19.433 -38.114 -34.713 1.00 31.61 594 ALA A N 1
ATOM 4954 C CA . ALA A 1 594 ? 18.205 -38.093 -33.882 1.00 31.61 594 ALA A CA 1
ATOM 4955 C C . ALA A 1 594 ? 17.954 -39.224 -32.841 1.00 31.61 594 ALA A C 1
ATOM 4957 O O . ALA A 1 594 ? 17.750 -40.370 -33.211 1.00 31.61 594 ALA A O 1
ATOM 4958 N N . ALA A 1 595 ? 17.724 -38.774 -31.593 1.00 32.22 595 ALA A N 1
ATOM 4959 C CA . ALA A 1 595 ? 16.743 -39.260 -30.601 1.00 32.22 595 ALA A CA 1
ATOM 4960 C C . ALA A 1 595 ? 16.941 -40.587 -29.817 1.00 32.22 595 ALA A C 1
ATOM 4962 O O . ALA A 1 595 ? 17.636 -41.500 -30.233 1.00 32.22 595 ALA A O 1
ATOM 4963 N N . ALA A 1 596 ? 16.186 -40.633 -28.705 1.00 35.59 596 ALA A N 1
ATOM 4964 C CA . ALA A 1 596 ? 15.765 -41.770 -27.872 1.00 35.59 596 ALA A CA 1
ATOM 4965 C C . ALA A 1 596 ? 16.695 -42.309 -26.754 1.00 35.59 596 ALA A C 1
ATOM 4967 O O . ALA A 1 596 ? 17.737 -42.907 -26.982 1.00 35.59 596 ALA A O 1
ATOM 4968 N N . ASP A 1 597 ? 16.190 -42.124 -25.528 1.00 35.78 597 ASP A N 1
ATOM 4969 C CA . ASP A 1 597 ? 16.019 -43.123 -24.463 1.00 35.78 597 ASP A CA 1
ATOM 4970 C C . ASP A 1 597 ? 17.190 -43.977 -23.944 1.00 35.78 597 ASP A C 1
ATOM 4972 O O . ASP A 1 597 ? 17.583 -44.978 -24.532 1.00 35.78 597 ASP A O 1
ATOM 4976 N N . LEU A 1 598 ? 17.514 -43.741 -22.665 1.00 35.62 598 LEU A N 1
ATOM 4977 C CA . LEU A 1 598 ? 17.702 -44.822 -21.690 1.00 35.62 598 LEU A CA 1
ATOM 4978 C C . LEU A 1 598 ? 16.943 -44.507 -20.386 1.00 35.62 598 LEU A C 1
ATOM 4980 O O . LEU A 1 598 ? 17.443 -43.870 -19.460 1.00 35.62 598 LEU A O 1
ATOM 4984 N N . ARG A 1 599 ? 15.686 -44.963 -20.332 1.00 36.97 599 ARG A N 1
ATOM 4985 C CA . ARG A 1 599 ? 14.912 -45.172 -19.096 1.00 36.97 599 ARG A CA 1
ATOM 4986 C C . ARG A 1 599 ? 15.069 -46.636 -18.656 1.00 36.97 599 ARG A C 1
ATOM 4988 O O . ARG A 1 599 ? 15.018 -47.504 -19.519 1.00 36.97 599 ARG A O 1
ATOM 4995 N N . LYS A 1 600 ? 15.032 -46.879 -17.332 1.00 40.94 600 LYS A N 1
ATOM 4996 C CA . LYS A 1 600 ? 15.016 -48.198 -16.631 1.00 40.94 600 LYS A CA 1
ATOM 4997 C C . LYS A 1 600 ? 16.383 -48.912 -16.669 1.00 40.94 600 LYS A C 1
ATOM 4999 O O . LYS A 1 600 ? 17.033 -48.941 -17.698 1.00 40.94 600 LYS A O 1
ATOM 5004 N N . ASN A 1 601 ? 16.918 -49.442 -15.570 1.00 38.34 601 ASN A N 1
ATOM 5005 C CA . ASN A 1 601 ? 16.293 -50.295 -14.549 1.00 38.34 601 ASN A CA 1
ATOM 5006 C C . ASN A 1 601 ? 16.400 -49.689 -13.135 1.00 38.34 601 ASN A C 1
ATOM 5008 O O . ASN A 1 601 ? 17.354 -48.988 -12.831 1.00 38.34 601 ASN A O 1
ATOM 5012 N N . MET A 1 602 ? 15.382 -49.768 -12.275 1.00 35.69 602 MET A N 1
ATOM 5013 C CA . MET A 1 602 ? 14.829 -50.975 -11.637 1.00 35.69 602 MET A CA 1
ATOM 5014 C C . MET A 1 602 ? 15.848 -51.736 -10.778 1.00 35.69 602 MET A C 1
ATOM 5016 O O . MET A 1 602 ? 16.577 -52.603 -11.252 1.00 35.69 602 MET A O 1
ATOM 5020 N N . HIS A 1 603 ? 15.782 -51.471 -9.475 1.00 38.75 603 HIS A N 1
ATOM 5021 C CA . HIS A 1 603 ? 15.872 -52.519 -8.470 1.00 38.75 603 HIS A CA 1
ATOM 5022 C C . HIS A 1 603 ? 14.606 -52.477 -7.617 1.00 38.75 603 HIS A C 1
ATOM 5024 O O . HIS A 1 603 ? 14.285 -51.460 -7.004 1.00 38.75 603 HIS A O 1
ATOM 5030 N N . CYS A 1 604 ? 13.885 -53.596 -7.609 1.00 35.59 604 CYS A N 1
ATOM 5031 C CA . CYS A 1 604 ? 13.086 -53.990 -6.457 1.00 35.59 604 CYS A CA 1
ATOM 5032 C C . CYS A 1 604 ? 14.059 -54.157 -5.271 1.00 35.59 604 CYS A C 1
ATOM 5034 O O . CYS A 1 604 ? 15.202 -54.553 -5.478 1.00 35.59 604 CYS A O 1
ATOM 5036 N N . GLY A 1 605 ? 13.711 -53.888 -4.022 1.00 34.16 605 GLY A N 1
ATOM 5037 C CA . GLY A 1 605 ? 12.417 -53.552 -3.436 1.00 34.16 605 GLY A CA 1
ATOM 5038 C C . GLY A 1 605 ? 12.352 -54.232 -2.069 1.00 34.16 605 GLY A C 1
ATOM 5039 O O . GLY A 1 605 ? 12.987 -55.267 -1.904 1.00 34.16 605 GLY A O 1
ATOM 5040 N N . HIS A 1 606 ? 11.603 -53.693 -1.111 1.00 38.44 606 HIS A N 1
ATOM 5041 C CA . HIS A 1 606 ? 11.114 -54.468 0.030 1.00 38.44 606 HIS A CA 1
ATOM 5042 C C . HIS A 1 606 ? 9.765 -53.905 0.471 1.00 38.44 606 HIS A C 1
ATOM 5044 O O . HIS A 1 606 ? 9.624 -52.708 0.722 1.00 38.44 606 HIS A O 1
ATOM 5050 N N . VAL A 1 607 ? 8.785 -54.800 0.488 1.00 41.41 607 VAL A N 1
ATOM 5051 C CA . VAL A 1 607 ? 7.516 -54.656 1.190 1.00 41.41 607 VAL A CA 1
ATOM 5052 C C . VAL A 1 607 ? 7.751 -55.218 2.584 1.00 41.41 607 VAL A C 1
ATOM 5054 O O . VAL A 1 607 ? 8.316 -56.298 2.689 1.00 41.41 607 VAL A O 1
ATOM 5057 N N . GLU A 1 608 ? 7.295 -54.513 3.609 1.00 50.12 608 GLU A N 1
ATOM 5058 C CA . GLU A 1 608 ? 6.844 -55.093 4.877 1.00 50.12 608 GLU A CA 1
ATOM 5059 C C . GLU A 1 608 ? 5.664 -54.218 5.318 1.00 50.12 608 GLU A C 1
ATOM 5061 O O . GLU A 1 608 ? 5.777 -52.989 5.373 1.00 50.12 608 GLU A O 1
ATOM 5066 N N . GLU A 1 609 ? 4.509 -54.839 5.538 1.00 53.47 609 GLU A N 1
ATOM 5067 C CA . GLU A 1 609 ? 3.293 -54.175 6.012 1.00 53.47 609 GLU A CA 1
ATOM 5068 C C . GLU A 1 609 ? 3.066 -54.471 7.503 1.00 53.47 609 GLU A C 1
ATOM 5070 O O . GLU A 1 609 ? 3.501 -55.497 8.018 1.00 53.47 609 GLU A O 1
ATOM 5075 N N . SER A 1 610 ? 2.194 -53.671 8.124 1.00 47.81 610 SER A N 1
ATOM 5076 C CA . SER A 1 610 ? 1.390 -54.071 9.295 1.00 47.81 610 SER A CA 1
ATOM 5077 C C . SER A 1 610 ? 2.115 -54.065 10.676 1.00 47.81 610 SER A C 1
ATOM 5079 O O . SER A 1 610 ? 3.283 -53.695 10.765 1.00 47.81 610 SER A O 1
ATOM 5081 N N . PRO A 1 611 ? 1.389 -54.235 11.806 1.00 68.69 611 PRO A N 1
ATOM 5082 C CA . PRO A 1 611 ? 0.588 -53.127 12.348 1.00 68.69 611 PRO A CA 1
ATOM 5083 C C . PRO A 1 611 ? 0.642 -52.982 13.889 1.00 68.69 611 PRO A C 1
ATOM 5085 O O . PRO A 1 611 ? 0.810 -53.970 14.604 1.00 68.69 611 PRO A O 1
ATOM 5088 N N . SER A 1 612 ? 0.368 -51.779 14.413 1.00 50.81 612 SER A N 1
ATOM 5089 C CA . SER A 1 612 ? -0.288 -51.500 15.718 1.00 50.81 612 SER A CA 1
ATOM 5090 C C . SER A 1 612 ? -0.586 -50.007 15.861 1.00 50.81 612 SER A C 1
ATOM 5092 O O . SER A 1 612 ? 0.319 -49.212 15.526 1.00 50.81 612 SER A O 1
#

Foldseek 3Di:
DDDPPPDDDQDQDALVRQDDPVNVPHPDRHDDPLLVVLCVVVVHDSVLLHDDDLVNLCVVPVPDDSVVSVVVSVVSVVVSVVSSVSSVVVSVVVVVVVVPDDPDDDDDDDDDDDDDDDDDDDDDDDDDDDDDDPPDPPPPPPPPPPPPPPDPPVPDPDDPPPPPPPPVQDVVNVVQLVVQLVVCVVPDPDDDDSVVSSVVSVVVSVVVVVVVVVVVVVVVVVVVVVVVVVVVVVVVVVVVVVVVVVVVVVVVVVVVVVVVVVVVVVVVVVVVVVVVVVVVVVVVVVVVVVVVVVVVVVVVVVVVVVVVVVVVVVVVVVVVVVVVVVVVVVVVVVVVVVVVVVPPPDDDDDPDPPDVPPPPVVVVVVVVVVVVVVVVVVVVVVVVVVVVVVVVVVVVVVVVVVVVVVVVVVVVVVVVVVVVVVVVVVVVVVVVVVVVVVVVVVVVVVVVVVVVVVVVVVVVVVVVVVVVVVVVVVVVVVVVVVVVVVVVVVVVVVVVVVVVVVVVVVVVVVVVVVVVVVVVVVVVVVVVVVVVVVVVVVVVVVVVVVVDDDDDDDDDDDDDDDDDDDDDDPPDDPPPPDDDDDDDDDDDDDDDDDDDDDDDDDDDDDDDDDDD

Radius of gyration: 73.14 Å; chains: 1; bounding box: 175×100×235 Å